Protein AF-A0A6I2WWR7-F1 (afdb_monomer)

Structure (mmCIF, N/CA/C/O backbone):
data_AF-A0A6I2WWR7-F1
#
_entry.id   AF-A0A6I2WWR7-F1
#
loop_
_atom_site.group_PDB
_atom_site.id
_atom_site.type_symbol
_atom_site.label_atom_id
_atom_site.label_alt_id
_atom_site.label_comp_id
_atom_site.label_asym_id
_atom_site.label_entity_id
_atom_site.label_seq_id
_atom_site.pdbx_PDB_ins_code
_atom_site.Cartn_x
_atom_site.Cartn_y
_atom_site.Cartn_z
_atom_site.occupancy
_atom_site.B_iso_or_equiv
_atom_site.auth_seq_id
_atom_site.auth_comp_id
_atom_site.auth_asym_id
_atom_site.auth_atom_id
_atom_site.pdbx_PDB_model_num
ATOM 1 N N . MET A 1 1 ? -17.662 -8.137 17.617 1.00 64.25 1 MET A N 1
ATOM 2 C CA . MET A 1 1 ? -17.449 -6.866 18.359 1.00 64.25 1 MET A CA 1
ATOM 3 C C . MET A 1 1 ? -17.919 -5.739 17.454 1.00 64.25 1 MET A C 1
ATOM 5 O O . MET A 1 1 ? -17.661 -5.839 16.266 1.00 64.25 1 MET A O 1
ATOM 9 N N . ARG A 1 2 ? -18.635 -4.725 17.958 1.00 89.19 2 ARG A N 1
ATOM 10 C CA . ARG A 1 2 ? -19.112 -3.605 17.125 1.00 89.19 2 ARG A CA 1
ATOM 11 C C . ARG A 1 2 ? -18.186 -2.402 17.311 1.00 89.19 2 ARG A C 1
ATOM 13 O O . ARG A 1 2 ? -18.020 -1.945 18.439 1.00 89.19 2 ARG A O 1
ATOM 20 N N . PHE A 1 3 ? -17.580 -1.910 16.236 1.00 96.19 3 PHE A N 1
ATOM 21 C CA . PHE A 1 3 ? -16.699 -0.741 16.281 1.00 96.19 3 PHE A CA 1
ATOM 22 C C . PHE A 1 3 ? -17.496 0.571 16.262 1.00 96.19 3 PHE A C 1
ATOM 24 O O . PHE A 1 3 ? -18.499 0.700 15.560 1.00 96.19 3 PHE A O 1
ATOM 31 N N . SER A 1 4 ? -17.044 1.565 17.027 1.00 96.69 4 SER A N 1
ATOM 32 C CA . SER A 1 4 ? -17.574 2.941 16.994 1.00 96.69 4 SER A CA 1
ATOM 33 C C . SER A 1 4 ? -16.663 3.898 16.231 1.00 96.69 4 SER A C 1
ATOM 35 O O . SER A 1 4 ? -17.083 4.980 15.809 1.00 96.69 4 SER A O 1
ATOM 37 N N . ARG A 1 5 ? -15.410 3.492 16.020 1.00 97.81 5 ARG A N 1
ATOM 38 C CA . ARG A 1 5 ? -14.424 4.282 15.301 1.00 97.81 5 ARG A CA 1
ATOM 39 C C . ARG A 1 5 ? -13.494 3.406 14.487 1.00 97.81 5 ARG A C 1
ATOM 41 O O . ARG A 1 5 ? -13.040 2.375 14.971 1.00 97.81 5 ARG A O 1
ATOM 48 N N . PHE A 1 6 ? -13.156 3.865 13.289 1.00 98.38 6 PHE A N 1
ATOM 49 C CA . PHE A 1 6 ? -12.116 3.265 12.466 1.00 98.38 6 PHE A CA 1
ATOM 50 C C . PHE A 1 6 ? -11.076 4.310 12.052 1.00 98.38 6 PHE A C 1
ATOM 52 O O . PHE A 1 6 ? -11.408 5.335 11.457 1.00 98.38 6 PHE A O 1
ATOM 59 N N . LEU A 1 7 ? -9.810 4.044 12.372 1.00 98.62 7 LEU A N 1
ATOM 60 C CA . LEU A 1 7 ? -8.661 4.872 12.018 1.00 98.62 7 LEU A CA 1
ATOM 61 C C . LEU A 1 7 ? -7.755 4.072 11.078 1.00 98.62 7 LEU A C 1
ATOM 63 O O . LEU A 1 7 ? -7.183 3.054 11.472 1.00 98.62 7 LEU A O 1
ATOM 67 N N . ALA A 1 8 ? -7.629 4.518 9.830 1.00 98.56 8 ALA A N 1
ATOM 68 C CA . ALA A 1 8 ? -6.845 3.831 8.813 1.00 98.56 8 ALA A CA 1
ATOM 69 C C . ALA A 1 8 ? -5.498 4.515 8.560 1.00 98.56 8 ALA A C 1
ATOM 71 O O . ALA A 1 8 ? -5.452 5.695 8.207 1.00 98.56 8 ALA A O 1
ATOM 72 N N . LEU A 1 9 ? -4.402 3.772 8.738 1.00 98.50 9 LEU A N 1
ATOM 73 C CA . LEU A 1 9 ? -3.031 4.250 8.569 1.00 98.50 9 LEU A CA 1
ATOM 74 C C . LEU A 1 9 ? -2.308 3.423 7.513 1.00 98.50 9 LEU A C 1
ATOM 76 O O . LEU A 1 9 ? -2.460 2.199 7.420 1.00 98.50 9 LEU A O 1
ATOM 80 N N . GLY A 1 10 ? -1.467 4.098 6.739 1.00 97.56 10 GLY A N 1
ATOM 81 C CA . GLY A 1 10 ? -0.622 3.430 5.769 1.00 97.56 10 GLY A CA 1
ATOM 82 C C . GLY A 1 10 ? -0.254 4.267 4.561 1.00 97.56 10 GLY A C 1
ATOM 83 O O . GLY A 1 10 ? -0.084 5.489 4.623 1.00 97.56 10 GLY A O 1
ATOM 84 N N . ASP A 1 11 ? -0.104 3.558 3.451 1.00 95.81 11 ASP A N 1
ATOM 85 C CA . ASP A 1 11 ? 0.354 4.072 2.171 1.00 95.81 11 ASP A CA 1
ATOM 86 C C . ASP A 1 11 ? -0.747 4.012 1.095 1.00 95.81 11 ASP A C 1
ATOM 88 O O . ASP A 1 11 ? -1.925 4.231 1.373 1.00 95.81 11 ASP A O 1
ATOM 92 N N . SER A 1 12 ? -0.377 3.758 -0.162 1.00 95.00 12 SER A N 1
ATOM 93 C CA . SER A 1 12 ? -1.300 3.757 -1.297 1.00 95.00 12 SER A CA 1
ATOM 94 C C . SER A 1 12 ? -2.349 2.652 -1.215 1.00 95.00 12 SER A C 1
ATOM 96 O O . SER A 1 12 ? -3.445 2.841 -1.743 1.00 95.00 12 SER A O 1
ATOM 98 N N . PHE A 1 13 ? -2.042 1.526 -0.561 1.00 96.75 13 PHE A N 1
ATOM 99 C CA . PHE A 1 13 ? -3.016 0.456 -0.355 1.00 96.75 13 PHE A CA 1
ATOM 100 C C . PHE A 1 13 ? -4.162 0.932 0.543 1.00 96.75 13 PHE A C 1
ATOM 102 O O . PHE A 1 13 ? -5.323 0.835 0.155 1.00 96.75 13 PHE A O 1
ATOM 109 N N . THR A 1 14 ? -3.837 1.518 1.699 1.00 97.81 14 THR A N 1
ATOM 110 C CA . THR A 1 14 ? -4.829 2.045 2.650 1.00 97.81 14 THR A CA 1
ATOM 111 C C . THR A 1 14 ? -5.536 3.299 2.122 1.00 97.81 14 THR A C 1
ATOM 113 O O . THR A 1 14 ? -6.716 3.498 2.402 1.00 97.81 14 THR A O 1
ATOM 116 N N . GLU A 1 15 ? -4.860 4.127 1.315 1.00 97.06 15 GLU A N 1
ATOM 117 C CA . GLU A 1 15 ? -5.487 5.278 0.641 1.00 97.06 15 GLU A CA 1
ATOM 118 C C . GLU A 1 15 ? -6.576 4.840 -0.357 1.00 97.06 15 GLU A C 1
ATOM 120 O O . GLU A 1 15 ? -7.492 5.609 -0.643 1.00 97.06 15 GLU A O 1
ATOM 125 N N . GLY A 1 16 ? -6.491 3.614 -0.890 1.00 96.38 16 GLY A N 1
ATOM 126 C CA . GLY A 1 16 ? -7.404 3.113 -1.920 1.00 96.38 16 GLY A CA 1
ATOM 127 C C . GLY A 1 16 ? -6.933 3.372 -3.350 1.00 96.38 16 GLY A C 1
ATOM 128 O O . GLY A 1 16 ? -7.732 3.335 -4.282 1.00 96.38 16 GLY A O 1
ATOM 129 N N . MET A 1 17 ? -5.648 3.676 -3.555 1.00 94.88 17 MET A N 1
ATOM 130 C CA . MET A 1 17 ? -5.128 4.070 -4.864 1.00 94.88 17 MET A CA 1
ATOM 131 C C . MET A 1 17 ? -5.490 3.050 -5.956 1.00 94.88 17 MET A C 1
ATOM 133 O O . MET A 1 17 ? -5.375 1.842 -5.751 1.00 94.88 17 MET A O 1
ATOM 137 N N . SER A 1 18 ? -5.870 3.578 -7.124 1.00 93.94 18 SER A N 1
ATOM 138 C CA . SER A 1 18 ? -6.272 2.836 -8.329 1.00 93.94 18 SER A CA 1
ATOM 139 C C . SER A 1 18 ? -7.639 2.141 -8.268 1.00 93.94 18 SER A C 1
ATOM 141 O O . SER A 1 18 ? -7.986 1.389 -9.181 1.00 93.94 18 SER A O 1
ATOM 143 N N . ASP A 1 19 ? -8.433 2.456 -7.250 1.00 95.69 19 ASP A N 1
ATOM 144 C CA . ASP A 1 19 ? -9.862 2.164 -7.193 1.00 95.69 19 ASP A CA 1
ATOM 145 C C . ASP A 1 19 ? -10.729 3.236 -7.899 1.00 95.69 19 ASP A C 1
ATOM 147 O O . ASP A 1 19 ? -10.216 4.210 -8.459 1.00 95.69 19 ASP A O 1
ATOM 151 N N . GLU A 1 20 ? -12.050 3.061 -7.858 1.00 92.94 20 GLU A N 1
ATOM 152 C CA . GLU A 1 20 ? -13.056 4.043 -8.228 1.00 92.94 20 GLU A CA 1
ATOM 153 C C . GLU A 1 20 ? -12.936 5.318 -7.388 1.00 92.94 20 GLU A C 1
ATOM 155 O O . GLU A 1 20 ? -12.492 5.309 -6.233 1.00 92.94 20 GLU A O 1
ATOM 160 N N . ILE A 1 21 ? -13.338 6.428 -8.004 1.00 90.06 21 ILE A N 1
ATOM 161 C CA . ILE A 1 21 ? -13.290 7.751 -7.395 1.00 90.06 21 ILE A CA 1
ATOM 162 C C . ILE A 1 21 ? -14.710 8.164 -7.020 1.00 90.06 21 ILE A C 1
ATOM 164 O O . ILE A 1 21 ? -15.564 8.298 -7.895 1.00 90.06 21 ILE A O 1
ATOM 168 N N . ILE A 1 22 ? -14.933 8.426 -5.735 1.00 82.81 22 ILE A N 1
ATOM 169 C CA . ILE A 1 22 ? -16.181 8.959 -5.186 1.00 82.81 22 ILE A CA 1
ATOM 170 C C . ILE A 1 22 ? -15.867 10.316 -4.561 1.00 82.81 22 ILE A C 1
ATOM 172 O O . ILE A 1 22 ? -14.909 10.452 -3.804 1.00 82.81 22 ILE A O 1
ATOM 176 N N . ALA A 1 23 ? -16.634 11.346 -4.932 1.00 82.50 23 ALA A N 1
ATOM 177 C CA . ALA A 1 23 ? -16.432 12.720 -4.457 1.00 82.50 23 ALA A CA 1
ATOM 178 C C . ALA A 1 23 ? -14.972 13.223 -4.593 1.00 82.50 23 ALA A C 1
ATOM 180 O O . ALA A 1 23 ? -14.447 13.930 -3.736 1.00 82.50 23 ALA A O 1
ATOM 181 N N . GLY A 1 24 ? -14.292 12.835 -5.678 1.00 84.62 24 GLY A N 1
ATOM 182 C CA . GLY A 1 24 ? -12.909 13.237 -5.958 1.00 84.62 24 GLY A CA 1
ATOM 183 C C . GLY A 1 24 ? -11.828 12.464 -5.190 1.00 84.62 24 GLY A C 1
ATOM 184 O O . GLY A 1 24 ? -10.647 12.734 -5.401 1.00 84.62 24 GLY A O 1
ATOM 185 N N . GLN A 1 25 ? -12.196 11.489 -4.353 1.00 88.56 25 GLN A N 1
ATOM 186 C CA . GLN A 1 25 ? -11.266 10.645 -3.599 1.00 88.56 25 GLN A CA 1
ATOM 187 C C . GLN A 1 25 ? -11.365 9.182 -4.017 1.00 88.56 25 GLN A C 1
ATOM 189 O O . GLN A 1 25 ? -12.414 8.716 -4.449 1.00 88.56 25 GLN A O 1
ATOM 194 N N . TYR A 1 26 ? -10.268 8.441 -3.873 1.00 93.94 26 TYR A N 1
ATOM 195 C CA . TYR A 1 26 ? -10.312 6.990 -4.024 1.00 93.94 26 TYR A CA 1
ATOM 196 C C . TYR A 1 26 ? -11.126 6.370 -2.889 1.00 93.94 26 TYR A C 1
ATOM 198 O O . TYR A 1 26 ? -10.869 6.678 -1.722 1.00 93.94 26 TYR A O 1
ATOM 206 N N . ARG A 1 27 ? -12.047 5.465 -3.229 1.00 94.06 27 ARG A N 1
ATOM 207 C CA . ARG A 1 27 ? -12.848 4.737 -2.237 1.00 94.06 27 ARG A CA 1
ATOM 208 C C . ARG A 1 27 ? -11.969 3.771 -1.427 1.00 94.06 27 ARG A C 1
ATOM 210 O O . ARG A 1 27 ? -11.753 3.939 -0.233 1.00 94.06 27 ARG A O 1
ATOM 217 N N . GLY A 1 28 ? -11.352 2.799 -2.086 1.00 97.00 28 GLY A N 1
ATOM 218 C CA . GLY A 1 28 ? -10.507 1.782 -1.462 1.00 97.00 28 GLY A CA 1
ATOM 219 C C . GLY A 1 28 ? -11.271 0.778 -0.597 1.00 97.00 28 GLY A C 1
ATOM 220 O O . GLY A 1 28 ? -12.482 0.873 -0.386 1.00 97.00 28 GLY A O 1
ATOM 221 N N . TRP A 1 29 ? -10.554 -0.224 -0.089 1.00 97.81 29 TRP A N 1
ATOM 222 C CA . TRP A 1 29 ? -11.130 -1.223 0.819 1.00 97.81 29 TRP A CA 1
ATOM 223 C C . TRP A 1 29 ? -11.596 -0.606 2.147 1.00 97.81 29 TRP A C 1
ATOM 225 O O . TRP A 1 29 ? -12.602 -1.034 2.706 1.00 97.81 29 TRP A O 1
ATOM 235 N N . ALA A 1 30 ? -10.877 0.410 2.638 1.00 98.00 30 ALA A N 1
ATOM 236 C CA . ALA A 1 30 ? -11.113 0.994 3.953 1.00 98.00 30 ALA A CA 1
ATOM 237 C C . ALA A 1 30 ? -12.471 1.717 4.028 1.00 98.00 30 ALA A C 1
ATOM 239 O O . ALA A 1 30 ? -13.179 1.559 5.019 1.00 98.00 30 ALA A O 1
ATOM 240 N N . ASP A 1 31 ? -12.876 2.421 2.967 1.00 97.00 31 ASP A N 1
ATOM 241 C CA . ASP A 1 31 ? -14.189 3.081 2.912 1.00 97.00 31 ASP A CA 1
ATOM 242 C C . ASP A 1 31 ? -15.311 2.049 2.790 1.00 97.00 31 ASP A C 1
ATOM 244 O O . ASP A 1 31 ? -16.348 2.189 3.424 1.00 97.00 31 ASP A O 1
ATOM 248 N N . ARG A 1 32 ? -15.089 0.959 2.041 1.00 97.06 32 ARG A N 1
ATOM 249 C CA . ARG A 1 32 ? -16.090 -0.112 1.895 1.00 97.06 32 ARG A CA 1
ATOM 250 C C . ARG A 1 32 ? -16.400 -0.812 3.212 1.00 97.06 32 ARG A C 1
ATOM 252 O O . ARG A 1 32 ? -17.557 -1.123 3.464 1.00 97.06 32 ARG A O 1
ATOM 259 N N . ILE A 1 33 ? -15.399 -1.059 4.060 1.00 97.56 33 ILE A N 1
ATOM 260 C CA . ILE A 1 33 ? -15.683 -1.617 5.391 1.00 97.56 33 ILE A CA 1
ATOM 261 C C . ILE A 1 33 ? -16.301 -0.566 6.324 1.00 97.56 33 ILE A C 1
ATOM 263 O O . ILE A 1 33 ? -17.143 -0.910 7.149 1.00 97.56 33 ILE A O 1
ATOM 267 N N . ALA A 1 34 ? -15.939 0.714 6.162 1.00 96.88 34 ALA A N 1
ATOM 268 C CA . ALA A 1 34 ? -16.549 1.818 6.899 1.00 96.88 34 ALA A CA 1
ATOM 269 C C . ALA A 1 34 ? -18.043 1.978 6.562 1.00 96.88 34 ALA A C 1
ATOM 271 O O . ALA A 1 34 ? -18.827 2.244 7.470 1.00 96.88 34 ALA A O 1
ATOM 272 N N . ASP A 1 35 ? -18.448 1.747 5.306 1.00 95.12 35 ASP A N 1
ATOM 273 C CA . ASP A 1 35 ? -19.857 1.719 4.883 1.00 95.12 35 ASP A CA 1
ATOM 274 C C . ASP A 1 35 ? -20.655 0.683 5.701 1.00 95.12 35 ASP A C 1
ATOM 276 O O . ASP A 1 35 ? -21.720 0.995 6.240 1.00 95.12 35 ASP A O 1
ATOM 280 N N . VAL A 1 36 ? -20.108 -0.528 5.870 1.00 95.88 36 VAL A N 1
ATOM 281 C CA . VAL A 1 36 ? -20.750 -1.603 6.649 1.00 95.88 36 VAL A CA 1
ATOM 282 C C . VAL A 1 36 ? -20.767 -1.279 8.144 1.00 95.88 36 VAL A C 1
ATOM 284 O O . VAL A 1 36 ? -21.790 -1.460 8.803 1.00 95.88 36 VAL A O 1
ATOM 287 N N . PHE A 1 37 ? -19.674 -0.742 8.693 1.00 96.06 37 PHE A N 1
ATOM 288 C CA . PHE A 1 37 ? -19.629 -0.341 10.104 1.00 96.06 37 PHE A CA 1
ATOM 289 C C . PHE A 1 37 ? -20.630 0.778 10.420 1.00 96.06 37 PHE A C 1
ATOM 291 O O . PHE A 1 37 ? -21.292 0.730 11.457 1.00 96.06 37 PHE A O 1
ATOM 298 N N . ALA A 1 38 ? -20.787 1.748 9.516 1.00 95.38 38 ALA A N 1
ATOM 299 C CA . ALA A 1 38 ? -21.751 2.837 9.649 1.00 95.38 38 ALA A CA 1
ATOM 300 C C . ALA A 1 38 ? -23.208 2.370 9.549 1.00 95.38 38 ALA A C 1
ATOM 302 O O . ALA A 1 38 ? -24.068 2.891 10.256 1.00 95.38 38 ALA A O 1
ATOM 303 N N . ALA A 1 39 ? -23.497 1.374 8.705 1.00 92.38 39 ALA A N 1
ATOM 304 C CA . ALA A 1 39 ? -24.831 0.779 8.623 1.00 92.38 39 ALA A CA 1
ATOM 305 C C . ALA A 1 39 ? -25.246 0.098 9.941 1.00 92.38 39 ALA A C 1
ATOM 307 O O . ALA A 1 39 ? -26.426 0.046 10.283 1.00 92.38 39 ALA A O 1
ATOM 308 N N . GLU A 1 40 ? -24.269 -0.400 10.696 1.00 90.06 40 GLU A N 1
ATOM 309 C CA . GLU A 1 40 ? -24.474 -1.091 11.965 1.00 90.06 40 GLU A CA 1
ATOM 310 C C . GLU A 1 40 ? -24.433 -0.184 13.200 1.00 90.06 40 GLU A C 1
ATOM 312 O O . GLU A 1 40 ? -24.907 -0.582 14.268 1.00 90.06 40 GLU A O 1
ATOM 317 N N . ASN A 1 41 ? -23.854 1.008 13.072 1.00 91.94 41 ASN A N 1
ATOM 318 C CA . ASN A 1 41 ? -23.726 1.986 14.139 1.00 91.94 41 ASN A CA 1
ATOM 319 C C . ASN A 1 41 ? -23.889 3.401 13.570 1.00 91.94 41 ASN A C 1
ATOM 321 O O . ASN A 1 41 ? -22.980 3.953 12.953 1.00 91.94 41 ASN A O 1
ATOM 325 N N . SER A 1 42 ? -25.037 4.019 13.849 1.00 90.06 42 SER A N 1
ATOM 326 C CA . SER A 1 42 ? -25.382 5.349 13.345 1.00 90.06 42 SER A CA 1
ATOM 327 C C . SER A 1 42 ? -24.478 6.473 13.850 1.00 90.06 42 SER A C 1
ATOM 329 O O . SER A 1 42 ? -24.542 7.565 13.295 1.00 90.06 42 SER A O 1
ATOM 331 N N . ASP A 1 43 ? -23.671 6.248 14.890 1.00 93.44 43 ASP A N 1
ATOM 332 C CA . ASP A 1 43 ? -22.702 7.213 15.429 1.00 93.44 43 ASP A CA 1
ATOM 333 C C . ASP A 1 43 ? -21.249 6.831 15.122 1.00 93.44 43 ASP A C 1
ATOM 335 O O . ASP A 1 43 ? -20.309 7.389 15.692 1.00 93.44 43 ASP A O 1
ATOM 339 N N . PHE A 1 44 ? -21.055 5.895 14.193 1.00 96.75 44 PHE A N 1
ATOM 340 C CA . PHE A 1 44 ? -19.741 5.473 13.745 1.00 96.75 44 PHE A CA 1
ATOM 341 C C . PHE A 1 44 ? -18.939 6.628 13.127 1.00 96.75 44 PHE A C 1
ATOM 343 O O . PHE A 1 44 ? -19.443 7.445 12.346 1.00 96.75 44 PHE A O 1
ATOM 350 N N . THR A 1 45 ? -17.650 6.673 13.469 1.00 97.50 45 THR A N 1
ATOM 351 C CA . THR A 1 45 ? -16.709 7.676 12.961 1.00 97.50 45 THR A CA 1
ATOM 352 C C . THR A 1 45 ? -15.542 7.047 12.211 1.00 97.50 45 THR A C 1
ATOM 354 O O . THR A 1 45 ? -15.006 6.017 12.617 1.00 97.50 45 THR A O 1
ATOM 357 N N . TYR A 1 46 ? -15.105 7.690 11.133 1.00 97.62 46 TYR A N 1
ATOM 358 C CA . TYR A 1 46 ? -14.053 7.179 10.261 1.00 97.62 46 TYR A CA 1
ATOM 359 C C . TYR A 1 46 ? -13.006 8.244 9.937 1.00 97.62 46 TYR A C 1
ATOM 361 O O . TYR A 1 46 ? -13.344 9.395 9.663 1.00 97.62 46 TYR A O 1
ATOM 369 N N . ALA A 1 47 ? -11.734 7.848 9.950 1.00 97.38 47 ALA A N 1
ATOM 370 C CA . ALA A 1 47 ? -10.617 8.642 9.455 1.00 97.38 47 ALA A CA 1
ATOM 371 C C . ALA A 1 47 ? -9.652 7.770 8.644 1.00 97.38 47 ALA A C 1
ATOM 373 O O . ALA A 1 47 ? -9.383 6.618 8.992 1.00 97.38 47 ALA A O 1
ATOM 374 N N . ASN A 1 48 ? -9.063 8.352 7.603 1.00 97.94 48 ASN A N 1
ATOM 375 C CA . ASN A 1 48 ? -8.060 7.710 6.767 1.00 97.94 48 ASN A CA 1
ATOM 376 C C . ASN A 1 48 ? -6.881 8.659 6.583 1.00 97.94 48 ASN A C 1
ATOM 378 O O . ASN A 1 48 ? -6.955 9.623 5.817 1.00 97.94 48 ASN A O 1
ATOM 382 N N . PHE A 1 49 ? -5.806 8.354 7.307 1.00 97.12 49 PHE A N 1
ATOM 383 C CA . PHE A 1 49 ? -4.558 9.108 7.363 1.00 97.12 49 PHE A CA 1
ATOM 384 C C . PHE A 1 49 ? -3.572 8.709 6.262 1.00 97.12 49 PHE A C 1
ATOM 386 O O . PHE A 1 49 ? -2.485 9.289 6.168 1.00 97.12 49 PHE A O 1
ATOM 393 N N . ALA A 1 50 ? -3.914 7.701 5.459 1.00 97.56 50 ALA A N 1
ATOM 394 C CA . ALA A 1 50 ? -2.993 7.100 4.518 1.00 97.56 50 ALA A CA 1
ATOM 395 C C . ALA A 1 50 ? -2.624 8.050 3.377 1.00 97.56 50 ALA A C 1
ATOM 397 O O . ALA A 1 50 ? -3.451 8.799 2.855 1.00 97.56 50 ALA A O 1
ATOM 398 N N . ILE A 1 51 ? -1.350 8.007 2.989 1.00 94.75 51 ILE A N 1
ATOM 399 C CA . ILE A 1 51 ? -0.795 8.829 1.910 1.00 94.75 51 ILE A CA 1
ATOM 400 C C . ILE A 1 51 ? 0.105 7.934 1.058 1.00 94.75 51 ILE A C 1
ATOM 402 O O . ILE A 1 51 ? 1.095 7.387 1.552 1.00 94.75 51 ILE A O 1
ATOM 406 N N . ARG A 1 52 ? -0.210 7.797 -0.236 1.00 93.38 52 ARG A N 1
ATOM 407 C CA . ARG A 1 52 ? 0.576 7.003 -1.193 1.00 93.38 52 ARG A CA 1
ATOM 408 C C . ARG A 1 52 ? 2.067 7.279 -1.157 1.00 93.38 52 ARG A C 1
ATOM 410 O O . ARG A 1 52 ? 2.522 8.416 -1.072 1.00 93.38 52 ARG A O 1
ATOM 417 N N . GLY A 1 53 ? 2.839 6.217 -1.363 1.00 88.44 53 GLY A N 1
ATOM 418 C CA . GLY A 1 53 ? 4.287 6.294 -1.538 1.00 88.44 53 GLY A CA 1
ATOM 419 C C . GLY A 1 53 ? 5.075 6.607 -0.264 1.00 88.44 53 GLY A C 1
ATOM 420 O O . GLY A 1 53 ? 6.302 6.705 -0.353 1.00 88.44 53 GLY A O 1
ATOM 421 N N . LYS A 1 54 ? 4.416 6.744 0.898 1.00 92.06 54 LYS A N 1
ATOM 422 C CA . LYS A 1 54 ? 5.107 6.849 2.185 1.00 92.06 54 LYS A CA 1
ATOM 423 C C . LYS A 1 54 ? 5.833 5.551 2.530 1.00 92.06 54 LYS A C 1
ATOM 425 O O . LYS A 1 54 ? 5.362 4.446 2.252 1.00 92.06 54 LYS A O 1
ATOM 430 N N . LEU A 1 55 ? 7.000 5.717 3.139 1.00 93.06 55 LEU A N 1
ATOM 431 C CA . LEU A 1 55 ? 7.748 4.650 3.794 1.00 93.06 55 LEU A CA 1
ATOM 432 C C . LEU A 1 55 ? 7.311 4.468 5.241 1.00 93.06 55 LEU A C 1
ATOM 434 O O . LEU A 1 55 ? 6.728 5.380 5.827 1.00 93.06 55 LEU A O 1
ATOM 438 N N . LEU A 1 56 ? 7.669 3.329 5.838 1.00 96.38 56 LEU A N 1
ATOM 439 C CA . LEU A 1 56 ? 7.328 3.003 7.221 1.00 96.38 56 LEU A CA 1
ATOM 440 C C . LEU A 1 56 ? 7.675 4.143 8.182 1.00 96.38 56 LEU A C 1
ATOM 442 O O . LEU A 1 56 ? 6.809 4.595 8.919 1.00 96.38 56 LEU A O 1
ATOM 446 N N . HIS A 1 57 ? 8.906 4.657 8.145 1.00 95.25 57 HIS A N 1
ATOM 447 C CA . HIS A 1 57 ? 9.317 5.724 9.061 1.00 95.25 57 HIS A CA 1
ATOM 448 C C . HIS A 1 57 ? 8.502 7.018 8.890 1.00 95.25 57 HIS A C 1
ATOM 450 O O . HIS A 1 57 ? 8.257 7.704 9.875 1.00 95.25 57 HIS A O 1
ATOM 456 N N . GLN A 1 58 ? 8.038 7.330 7.674 1.00 94.06 58 GLN A N 1
ATOM 457 C CA . GLN A 1 58 ? 7.190 8.500 7.409 1.00 94.06 58 GLN A CA 1
ATOM 458 C C . GLN A 1 58 ? 5.766 8.270 7.919 1.00 94.06 58 GLN A C 1
ATOM 460 O O . GLN A 1 58 ? 5.162 9.168 8.488 1.00 94.06 58 GLN A O 1
ATOM 465 N N . VAL A 1 59 ? 5.221 7.060 7.755 1.00 97.12 59 VAL A N 1
ATOM 466 C CA . VAL A 1 59 ? 3.921 6.698 8.345 1.00 97.12 59 VAL A CA 1
ATOM 467 C C . VAL A 1 59 ? 3.992 6.789 9.873 1.00 97.12 59 VAL A C 1
ATOM 469 O O . VAL A 1 59 ? 3.116 7.384 10.497 1.00 97.12 59 VAL A O 1
ATOM 472 N N . VAL A 1 60 ? 5.058 6.254 10.475 1.00 97.06 60 VAL A N 1
ATOM 473 C CA . VAL A 1 60 ? 5.280 6.296 11.928 1.00 97.06 60 VAL A CA 1
ATOM 474 C C . VAL A 1 60 ? 5.431 7.727 12.436 1.00 97.06 60 VAL A C 1
ATOM 476 O O . VAL A 1 60 ? 4.855 8.053 13.465 1.00 97.06 60 VAL A O 1
ATOM 479 N N . ALA A 1 61 ? 6.179 8.580 11.737 1.00 94.31 61 ALA A N 1
ATOM 480 C CA . ALA A 1 61 ? 6.378 9.965 12.154 1.00 94.31 61 ALA A CA 1
ATOM 481 C C . ALA A 1 61 ? 5.115 10.821 11.967 1.00 94.31 61 ALA A C 1
ATOM 483 O O . ALA A 1 61 ? 4.758 11.589 12.856 1.00 94.31 61 ALA A O 1
ATOM 484 N N . ASP A 1 62 ? 4.425 10.664 10.836 1.00 93.25 62 ASP A N 1
ATOM 485 C CA . ASP A 1 62 ? 3.418 11.636 10.406 1.00 93.25 62 ASP A CA 1
ATOM 486 C C . ASP A 1 62 ? 1.977 11.216 10.722 1.00 93.25 62 ASP A C 1
ATOM 488 O O . ASP A 1 62 ? 1.102 12.074 10.773 1.00 93.25 62 ASP A O 1
ATOM 492 N N . GLN A 1 63 ? 1.690 9.915 10.861 1.00 96.88 63 GLN A N 1
ATOM 493 C CA . GLN A 1 63 ? 0.316 9.411 11.034 1.00 96.88 63 GLN A CA 1
ATOM 494 C C . GLN A 1 63 ? 0.069 8.846 12.437 1.00 96.88 63 GLN A C 1
ATOM 496 O O . GLN A 1 63 ? -0.976 9.107 13.025 1.00 96.88 63 GLN A O 1
ATOM 501 N N . VAL A 1 64 ? 1.020 8.094 13.003 1.00 97.19 64 VAL A N 1
ATOM 502 C CA . VAL A 1 64 ? 0.822 7.402 14.294 1.00 97.19 64 VAL A CA 1
ATOM 503 C C . VAL A 1 64 ? 0.574 8.364 15.471 1.00 97.19 64 VAL A C 1
ATOM 505 O O . VAL A 1 64 ? -0.339 8.100 16.251 1.00 97.19 64 VAL A O 1
ATOM 508 N N . PRO A 1 65 ? 1.281 9.503 15.618 1.00 96.69 65 PRO A N 1
ATOM 509 C CA . PRO A 1 65 ? 0.999 10.434 16.711 1.00 96.69 65 PRO A CA 1
ATOM 510 C C . PRO A 1 65 ? -0.410 11.037 16.648 1.00 96.69 65 PRO A C 1
ATOM 512 O O . PRO A 1 65 ? -0.985 11.351 17.687 1.00 96.69 65 PRO A O 1
ATOM 515 N N . LEU A 1 66 ? -0.979 11.173 15.443 1.00 95.62 66 LEU A N 1
ATOM 516 C CA . LEU A 1 66 ? -2.28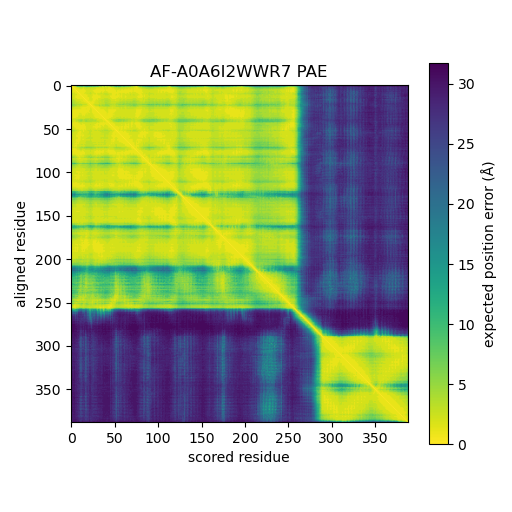9 11.794 15.230 1.00 95.62 66 LEU A CA 1
ATOM 517 C C . LEU A 1 66 ? -3.441 10.939 15.761 1.00 95.62 66 LEU A C 1
ATOM 519 O O . LEU A 1 66 ? -4.488 11.482 16.106 1.00 95.62 66 LEU A O 1
ATOM 523 N N . ILE A 1 67 ? -3.262 9.617 15.836 1.00 96.56 67 ILE A N 1
ATOM 524 C CA . ILE A 1 67 ? -4.335 8.704 16.243 1.00 96.56 67 ILE A CA 1
ATOM 525 C C . ILE A 1 67 ? -4.419 8.492 17.751 1.00 96.56 67 ILE A C 1
ATOM 527 O O . ILE A 1 67 ? -5.497 8.185 18.244 1.00 96.56 67 ILE A O 1
ATOM 531 N N . PHE A 1 68 ? -3.329 8.682 18.500 1.00 96.62 68 PHE A N 1
ATOM 532 C CA . PHE A 1 68 ? -3.322 8.453 19.948 1.00 96.62 68 PHE A CA 1
ATOM 533 C C . PHE A 1 68 ? -4.406 9.217 20.725 1.00 96.62 68 PHE A C 1
ATOM 535 O O . PHE A 1 68 ? -5.073 8.575 21.532 1.00 96.62 68 PHE A O 1
ATOM 542 N N . PRO A 1 69 ? -4.668 10.518 20.483 1.00 96.88 69 PRO A N 1
ATOM 543 C CA . PRO A 1 69 ? -5.756 11.214 21.175 1.00 96.88 69 PRO A CA 1
ATOM 544 C C . PRO A 1 69 ? -7.161 10.803 20.697 1.00 96.88 69 PRO A C 1
ATOM 546 O O . PRO A 1 69 ? -8.149 11.228 21.287 1.00 96.88 69 PRO A O 1
ATOM 549 N N . LEU A 1 70 ? -7.272 10.020 19.619 1.00 96.69 70 LEU A N 1
ATOM 550 C CA . LEU A 1 70 ? -8.542 9.630 18.996 1.00 96.69 70 LEU A CA 1
ATOM 551 C C . LEU A 1 70 ? -9.006 8.224 19.402 1.00 96.69 70 LEU A C 1
ATOM 553 O O . LEU A 1 70 ? -10.150 7.857 19.116 1.00 96.69 70 LEU A O 1
ATOM 557 N N . ILE A 1 71 ? -8.132 7.438 20.032 1.00 97.31 71 ILE A N 1
ATOM 558 C CA . ILE A 1 71 ? -8.421 6.077 20.483 1.00 97.31 71 ILE A CA 1
ATOM 559 C C . ILE A 1 71 ? -9.152 6.138 21.821 1.00 97.31 71 ILE A C 1
ATOM 561 O O . ILE A 1 71 ? -8.657 6.726 22.779 1.00 97.31 71 ILE A O 1
ATOM 565 N N . THR A 1 72 ? -10.324 5.511 21.883 1.00 92.81 72 THR A N 1
ATOM 566 C CA . THR A 1 72 ? -11.176 5.503 23.084 1.00 92.81 72 THR A CA 1
ATOM 567 C C . THR A 1 72 ? -11.188 4.166 23.822 1.00 92.81 72 THR A C 1
ATOM 569 O O . THR A 1 72 ? -11.628 4.118 24.968 1.00 92.81 72 THR A O 1
ATOM 572 N N . GLY A 1 73 ? -10.649 3.109 23.209 1.00 95.38 73 GLY A N 1
ATOM 573 C CA . GLY A 1 73 ? -10.688 1.755 23.750 1.00 95.38 73 GLY A CA 1
ATOM 574 C C . GLY A 1 73 ? -10.777 0.692 22.651 1.00 95.38 73 GLY A C 1
ATOM 575 O O . GLY A 1 73 ? -10.508 0.994 21.480 1.00 95.38 73 GLY A O 1
ATOM 576 N N . PRO A 1 74 ? -11.162 -0.550 22.999 1.00 96.62 74 PRO A N 1
ATOM 577 C CA . PRO A 1 74 ? -11.237 -1.670 22.057 1.00 96.62 74 PRO A CA 1
ATOM 578 C C . PRO A 1 74 ? -12.278 -1.476 20.945 1.00 96.62 74 PRO A C 1
ATOM 580 O O . PRO A 1 74 ? -12.162 -2.084 19.883 1.00 96.62 74 PRO A O 1
ATOM 583 N N . GLU A 1 75 ? -13.259 -0.596 21.136 1.00 96.44 75 GLU A N 1
ATOM 584 C CA . GLU A 1 75 ? -14.238 -0.192 20.123 1.00 96.44 75 GLU A CA 1
ATOM 585 C C . GLU A 1 75 ? -13.657 0.712 19.017 1.00 96.44 75 GLU A C 1
ATOM 587 O O . GLU A 1 75 ? -14.326 0.953 18.006 1.00 96.44 75 GLU A O 1
ATOM 592 N N . THR A 1 76 ? -12.419 1.196 19.183 1.00 98.31 76 THR A N 1
ATOM 593 C CA . THR A 1 76 ? -11.649 1.838 18.112 1.00 98.31 76 THR A CA 1
ATOM 594 C C . THR A 1 76 ? -10.847 0.785 17.352 1.00 98.31 76 THR A C 1
ATOM 596 O O . THR A 1 76 ? -9.889 0.218 17.881 1.00 98.31 76 THR A O 1
ATOM 599 N N . LEU A 1 77 ? -11.197 0.564 16.085 1.00 98.62 77 LEU A N 1
ATOM 600 C CA . LEU A 1 77 ? -10.386 -0.210 15.154 1.00 98.62 77 LEU A CA 1
ATOM 601 C C . LEU A 1 77 ? -9.271 0.671 14.585 1.00 98.62 77 LEU A C 1
ATOM 603 O O . LEU A 1 77 ? -9.532 1.731 14.013 1.00 98.62 77 LEU A O 1
ATOM 607 N N . VAL A 1 78 ? -8.028 0.214 14.679 1.00 98.75 78 VAL A N 1
ATOM 608 C CA . VAL A 1 78 ? -6.871 0.844 14.038 1.00 98.75 78 VAL A CA 1
ATOM 609 C C . VAL A 1 78 ? -6.310 -0.115 13.001 1.00 98.75 78 VAL A C 1
ATOM 611 O O . VAL A 1 78 ? -5.817 -1.186 13.353 1.00 98.75 78 VAL A O 1
ATOM 614 N N . SER A 1 79 ? -6.351 0.265 11.722 1.00 98.62 79 SER A N 1
ATOM 615 C CA . SER A 1 79 ? -5.620 -0.479 10.692 1.00 98.62 79 SER A CA 1
ATOM 616 C C . SER A 1 79 ? -4.241 0.113 10.454 1.00 98.62 79 SER A C 1
ATOM 618 O O . SER A 1 79 ? -4.093 1.330 10.340 1.00 98.62 79 SER A O 1
ATOM 620 N N . PHE A 1 80 ? -3.228 -0.748 10.357 1.00 98.62 80 PHE A N 1
ATOM 621 C CA . PHE A 1 80 ? -1.849 -0.329 10.120 1.00 98.62 80 PHE A CA 1
ATOM 622 C C . PHE A 1 80 ? -1.186 -1.185 9.037 1.00 98.62 80 PHE A C 1
ATOM 624 O O . PHE A 1 80 ? -0.805 -2.335 9.263 1.00 98.62 80 PHE A O 1
ATOM 631 N N . HIS A 1 81 ? -1.012 -0.596 7.851 1.00 97.50 81 HIS A N 1
ATOM 632 C CA . HIS A 1 81 ? -0.288 -1.213 6.740 1.00 97.50 81 HIS A CA 1
ATOM 633 C C . HIS A 1 81 ? 0.771 -0.263 6.175 1.00 97.50 81 HIS A C 1
ATOM 635 O O . HIS A 1 81 ? 0.469 0.695 5.465 1.00 97.50 81 HIS A O 1
ATOM 641 N N . ALA A 1 82 ? 2.034 -0.535 6.498 1.00 95.12 82 ALA A N 1
ATOM 642 C CA . ALA A 1 82 ? 3.189 0.210 6.012 1.00 95.12 82 ALA A CA 1
ATOM 643 C C . ALA A 1 82 ? 4.433 -0.690 5.995 1.00 95.12 82 ALA A C 1
ATOM 645 O O . ALA A 1 82 ? 4.514 -1.652 6.753 1.00 95.12 82 ALA A O 1
ATOM 646 N N . GLY A 1 83 ? 5.421 -0.360 5.160 1.00 89.94 83 GLY A N 1
ATOM 647 C CA . GLY A 1 83 ? 6.684 -1.109 5.045 1.00 89.94 83 GLY A CA 1
ATOM 648 C C . GLY A 1 83 ? 6.840 -1.900 3.743 1.00 89.94 83 GLY A C 1
ATOM 649 O O . GLY A 1 83 ? 7.967 -2.183 3.335 1.00 89.94 83 GLY A O 1
ATOM 650 N N . ALA A 1 84 ? 5.746 -2.161 3.021 1.00 87.75 84 ALA A N 1
ATOM 651 C CA . ALA A 1 84 ? 5.789 -2.769 1.688 1.00 87.75 84 ALA A CA 1
ATOM 652 C C . ALA A 1 84 ? 6.641 -1.934 0.710 1.00 87.75 84 ALA A C 1
ATOM 654 O O . ALA A 1 84 ? 7.500 -2.457 -0.005 1.00 87.75 84 ALA A O 1
ATOM 655 N N . ASN A 1 85 ? 6.466 -0.607 0.740 1.00 88.44 85 ASN A N 1
ATOM 656 C CA . ASN A 1 85 ? 7.256 0.332 -0.059 1.00 88.44 85 ASN A CA 1
ATOM 657 C C . ASN A 1 85 ? 8.754 0.289 0.263 1.00 88.44 85 ASN A C 1
ATOM 659 O O . ASN A 1 85 ? 9.567 0.505 -0.639 1.00 88.44 85 ASN A O 1
ATOM 663 N N . ASP A 1 86 ? 9.126 0.029 1.519 1.00 91.94 86 ASP A N 1
ATOM 664 C CA . ASP A 1 86 ? 10.515 -0.090 1.957 1.00 91.94 86 ASP A CA 1
ATOM 665 C C . ASP A 1 86 ? 11.162 -1.348 1.371 1.00 91.94 86 ASP A C 1
ATOM 667 O O . ASP A 1 86 ? 12.252 -1.260 0.804 1.00 91.94 86 ASP A O 1
ATOM 671 N N . ALA A 1 87 ? 10.473 -2.494 1.427 1.00 87.25 87 ALA A N 1
ATOM 672 C CA . ALA A 1 87 ? 10.958 -3.773 0.892 1.00 87.25 87 ALA A CA 1
ATOM 673 C C . ALA A 1 87 ? 11.229 -3.732 -0.626 1.00 87.25 87 ALA A C 1
ATOM 675 O O . ALA A 1 87 ? 12.147 -4.396 -1.123 1.00 87.25 87 ALA A O 1
ATOM 676 N N . LEU A 1 88 ? 10.499 -2.879 -1.354 1.00 82.50 88 LEU A N 1
ATOM 677 C CA . LEU A 1 88 ? 10.695 -2.611 -2.783 1.00 82.50 88 LEU A CA 1
ATOM 678 C C . LEU A 1 88 ? 11.912 -1.722 -3.100 1.00 82.50 88 LEU A C 1
ATOM 680 O O . LEU A 1 88 ? 12.219 -1.502 -4.277 1.00 82.50 88 LEU A O 1
ATOM 684 N N . ARG A 1 89 ? 12.593 -1.137 -2.104 1.00 81.75 89 ARG A N 1
ATOM 685 C CA . ARG A 1 89 ? 13.761 -0.274 -2.348 1.00 81.75 89 ARG A CA 1
ATOM 686 C C . ARG A 1 89 ? 15.054 -1.094 -2.440 1.00 81.75 89 ARG A C 1
ATOM 688 O O . ARG A 1 89 ? 15.229 -2.041 -1.675 1.00 81.75 89 ARG A O 1
ATOM 695 N N . PRO A 1 90 ? 16.008 -0.720 -3.315 1.00 76.62 90 PRO A N 1
ATOM 696 C CA . PRO A 1 90 ? 17.299 -1.408 -3.404 1.00 76.62 90 PRO A CA 1
ATOM 697 C C . PRO A 1 90 ? 18.030 -1.477 -2.054 1.00 76.62 90 PRO A C 1
ATOM 699 O O . PRO A 1 90 ? 18.444 -2.557 -1.642 1.00 76.62 90 PRO A O 1
ATOM 702 N N . ASN A 1 91 ? 18.056 -0.358 -1.320 1.00 77.56 91 ASN A N 1
ATOM 703 C CA . ASN A 1 91 ? 18.735 -0.202 -0.025 1.00 77.56 91 ASN A CA 1
ATOM 704 C C . ASN A 1 91 ? 17.882 -0.637 1.185 1.00 77.56 91 ASN A C 1
ATOM 706 O O . ASN A 1 91 ? 18.054 -0.105 2.282 1.00 77.56 91 ASN A O 1
ATOM 710 N N . TYR A 1 92 ? 16.926 -1.548 0.988 1.00 87.12 92 TYR A N 1
ATOM 711 C CA . TYR A 1 92 ? 16.104 -2.088 2.070 1.00 87.12 92 TYR A CA 1
ATOM 712 C C . TYR A 1 92 ? 16.971 -2.752 3.150 1.00 87.12 92 TYR A C 1
ATOM 714 O O . TYR A 1 92 ? 17.842 -3.564 2.839 1.00 87.12 92 TYR A O 1
ATOM 722 N N . LYS A 1 93 ? 16.706 -2.423 4.418 1.00 88.69 93 LYS A N 1
ATOM 723 C CA . LYS A 1 93 ? 17.372 -3.009 5.588 1.00 88.69 93 LYS A CA 1
ATOM 724 C C . LYS A 1 93 ? 16.322 -3.571 6.542 1.00 88.69 93 LYS A C 1
ATOM 726 O O . LYS A 1 93 ? 15.736 -2.821 7.325 1.00 88.69 93 LYS A O 1
ATOM 731 N N . ALA A 1 94 ? 16.109 -4.885 6.491 1.00 90.81 94 ALA A N 1
ATOM 732 C CA . ALA A 1 94 ? 15.170 -5.585 7.371 1.00 90.81 94 ALA A CA 1
ATOM 733 C C . ALA A 1 94 ? 15.467 -5.324 8.859 1.00 90.81 94 ALA A C 1
ATOM 735 O O . ALA A 1 94 ? 14.556 -5.033 9.629 1.00 90.81 94 ALA A O 1
ATOM 736 N N . SER A 1 95 ? 16.752 -5.274 9.231 1.00 91.06 95 SER A N 1
ATOM 737 C CA . SER A 1 95 ? 17.212 -4.975 10.595 1.00 91.06 95 SER A CA 1
ATOM 738 C C . SER A 1 95 ? 16.775 -3.613 11.148 1.00 91.06 95 SER A C 1
ATOM 740 O O . SER A 1 95 ? 16.841 -3.410 12.354 1.00 91.06 95 SER A O 1
ATOM 742 N N . ILE A 1 96 ? 16.327 -2.684 10.298 1.00 92.44 96 ILE A N 1
ATOM 743 C CA . ILE A 1 96 ? 15.785 -1.381 10.710 1.00 92.44 96 ILE A CA 1
ATOM 744 C C . ILE A 1 96 ? 14.258 -1.383 10.606 1.00 92.44 96 ILE A C 1
ATOM 746 O O . ILE A 1 96 ? 13.566 -0.935 11.517 1.00 92.44 96 ILE A O 1
ATOM 750 N N . VAL A 1 97 ? 13.722 -1.889 9.491 1.00 95.44 97 VAL A N 1
ATOM 751 C CA . VAL A 1 97 ? 12.285 -1.814 9.190 1.00 95.44 97 VAL A CA 1
ATOM 752 C C . VAL A 1 97 ? 11.466 -2.725 10.105 1.00 95.44 97 VAL A C 1
ATOM 754 O O . VAL A 1 97 ? 10.426 -2.300 10.603 1.00 95.44 97 VAL A O 1
ATOM 757 N N . LEU A 1 98 ? 11.920 -3.957 10.353 1.00 96.88 98 LEU A N 1
ATOM 758 C CA . LEU A 1 98 ? 11.145 -4.937 11.119 1.00 96.88 98 LEU A CA 1
ATOM 759 C C . LEU A 1 98 ? 11.006 -4.555 12.603 1.00 96.88 98 LEU A C 1
ATOM 761 O O . LEU A 1 98 ? 9.868 -4.561 13.088 1.00 96.88 98 LEU A O 1
ATOM 765 N N . PRO A 1 99 ? 12.080 -4.135 13.313 1.00 97.69 99 PRO A N 1
ATOM 766 C CA . PRO A 1 99 ? 11.947 -3.654 14.687 1.00 97.69 99 PRO A CA 1
ATOM 767 C C . PRO A 1 99 ? 11.077 -2.401 14.786 1.00 97.69 99 PRO A C 1
ATOM 769 O O . PRO A 1 99 ? 10.198 -2.346 15.641 1.00 97.69 99 PRO A O 1
ATOM 772 N N . LEU A 1 100 ? 11.244 -1.436 13.871 1.00 98.12 100 LEU A N 1
ATOM 773 C CA . LEU A 1 100 ? 10.427 -0.220 13.849 1.00 98.12 100 LEU A CA 1
ATOM 774 C C . LEU A 1 100 ? 8.935 -0.538 13.668 1.00 98.12 100 LEU A C 1
ATOM 776 O O . LEU A 1 100 ? 8.090 0.049 14.348 1.00 98.12 100 LEU A O 1
ATOM 780 N N . TYR A 1 101 ? 8.606 -1.475 12.773 1.00 98.62 101 TYR A N 1
ATOM 781 C CA . TYR A 1 101 ? 7.231 -1.927 12.567 1.00 98.62 101 TYR A CA 1
ATOM 782 C C . TYR A 1 101 ? 6.677 -2.546 13.854 1.00 98.62 101 TYR A C 1
ATOM 784 O O . TYR A 1 101 ? 5.627 -2.124 14.340 1.00 98.62 101 TYR A O 1
ATOM 792 N N . ALA A 1 102 ? 7.409 -3.498 14.442 1.00 98.62 102 ALA A N 1
ATOM 793 C CA . ALA A 1 102 ? 6.971 -4.207 15.638 1.00 98.62 102 ALA A CA 1
ATOM 794 C C . ALA A 1 102 ? 6.800 -3.263 16.842 1.00 98.62 102 ALA A C 1
ATOM 796 O O . ALA A 1 102 ? 5.784 -3.309 17.533 1.00 98.62 102 ALA A O 1
ATOM 797 N N . GLU A 1 103 ? 7.747 -2.352 17.073 1.00 98.56 103 GLU A N 1
ATOM 798 C CA . GLU A 1 103 ? 7.643 -1.335 18.123 1.00 98.56 103 GLU A CA 1
ATOM 799 C C . GLU A 1 103 ? 6.449 -0.402 17.923 1.00 98.56 103 GLU A C 1
ATOM 801 O O . GLU A 1 103 ? 5.786 -0.037 18.894 1.00 98.56 103 GLU A O 1
ATOM 806 N N . THR A 1 104 ? 6.157 -0.020 16.680 1.00 98.62 104 THR A N 1
ATOM 807 C CA . THR A 1 104 ? 4.996 0.820 16.366 1.00 98.62 104 THR A CA 1
ATOM 808 C C . THR A 1 104 ? 3.698 0.093 16.691 1.00 98.62 104 THR A C 1
ATOM 810 O O . THR A 1 104 ? 2.853 0.648 17.390 1.00 98.62 104 THR A O 1
ATOM 813 N N . VAL A 1 105 ? 3.560 -1.164 16.262 1.00 98.75 105 VAL A N 1
ATOM 814 C CA . VAL A 1 105 ? 2.382 -1.988 16.570 1.00 98.75 105 VAL A CA 1
ATOM 815 C C . VAL A 1 105 ? 2.207 -2.147 18.082 1.00 98.75 105 VAL A C 1
ATOM 817 O O . VAL A 1 105 ? 1.114 -1.914 18.590 1.00 98.75 105 VAL A O 1
ATOM 820 N N . ARG A 1 106 ? 3.280 -2.436 18.830 1.00 98.69 106 ARG A N 1
ATOM 821 C CA . ARG A 1 106 ? 3.238 -2.504 20.303 1.00 98.69 106 ARG A CA 1
ATOM 822 C C . ARG A 1 106 ? 2.800 -1.184 20.940 1.00 98.69 106 ARG A C 1
ATOM 824 O O . ARG A 1 106 ? 2.063 -1.197 21.922 1.00 98.69 106 ARG A O 1
ATOM 831 N N . LYS A 1 107 ? 3.248 -0.037 20.414 1.00 98.50 107 LYS A N 1
ATOM 832 C CA . LYS A 1 107 ? 2.826 1.291 20.899 1.00 98.50 107 LYS A CA 1
ATOM 833 C C . LYS A 1 107 ? 1.335 1.521 20.674 1.00 98.50 107 LYS A C 1
ATOM 835 O O . LYS A 1 107 ? 0.671 1.984 21.593 1.00 98.50 107 LYS A O 1
ATOM 840 N N . ILE A 1 108 ? 0.816 1.161 19.500 1.00 98.38 108 ILE A N 1
ATOM 841 C CA . ILE A 1 108 ? -0.623 1.231 19.218 1.00 98.38 108 ILE A CA 1
ATOM 842 C C . ILE A 1 108 ? -1.377 0.277 20.156 1.00 98.38 108 ILE A C 1
ATOM 844 O O . ILE A 1 108 ? -2.351 0.692 20.769 1.00 98.38 108 ILE A O 1
ATOM 848 N N . ALA A 1 109 ? -0.896 -0.949 20.372 1.00 98.19 109 ALA A N 1
ATOM 849 C CA . ALA A 1 109 ? -1.572 -1.937 21.221 1.00 98.19 109 ALA A CA 1
ATOM 850 C C . ALA A 1 109 ? -1.736 -1.476 22.676 1.00 98.19 109 ALA A C 1
ATOM 852 O O . ALA A 1 109 ? -2.779 -1.696 23.285 1.00 98.19 109 ALA A O 1
ATOM 853 N N . LYS A 1 110 ? -0.748 -0.752 23.219 1.00 97.94 110 LYS A N 1
ATOM 854 C CA . LYS A 1 110 ? -0.809 -0.180 24.577 1.00 97.94 110 LYS A CA 1
ATOM 855 C C . LYS A 1 110 ? -1.955 0.814 24.793 1.00 97.94 110 LYS A C 1
ATOM 857 O O . LYS A 1 110 ? -2.271 1.107 25.939 1.00 97.94 110 LYS A O 1
ATOM 862 N N . THR A 1 111 ? -2.560 1.335 23.727 1.00 97.88 111 THR A N 1
ATOM 863 C CA . THR A 1 111 ? -3.719 2.239 23.817 1.00 97.88 111 THR A CA 1
ATOM 864 C C . THR A 1 111 ? -5.037 1.508 24.083 1.00 97.88 111 THR A C 1
ATOM 866 O O . THR A 1 111 ? -6.028 2.150 24.409 1.00 97.88 111 THR A O 1
ATOM 869 N N . GLY A 1 112 ? -5.063 0.177 23.940 1.00 96.88 112 GLY A N 1
ATOM 870 C CA . GLY A 1 112 ? -6.273 -0.633 24.074 1.00 96.88 112 GLY A CA 1
ATOM 871 C C . GLY A 1 112 ? -7.136 -0.710 22.811 1.00 96.88 112 GLY A C 1
ATOM 872 O O . GLY A 1 112 ? -8.186 -1.341 22.860 1.00 96.88 112 GLY A O 1
ATOM 873 N N . ALA A 1 113 ? -6.715 -0.105 21.693 1.00 98.00 113 ALA A N 1
ATOM 874 C CA . ALA A 1 113 ? -7.390 -0.250 20.403 1.00 98.00 113 ALA A CA 1
ATOM 875 C C . ALA A 1 113 ? -7.396 -1.703 19.904 1.00 98.00 113 ALA A C 1
ATOM 877 O O . ALA A 1 113 ? -6.420 -2.437 20.079 1.00 98.00 113 ALA A O 1
ATOM 878 N N . THR A 1 114 ? -8.445 -2.077 19.170 1.00 98.50 114 THR A N 1
ATOM 879 C CA . THR A 1 114 ? -8.412 -3.288 18.342 1.00 98.50 114 THR A CA 1
ATOM 880 C C . THR A 1 114 ? -7.569 -3.007 17.101 1.00 98.50 114 THR A C 1
ATOM 882 O O . THR A 1 114 ? -7.781 -2.007 16.416 1.00 98.50 114 THR A O 1
ATOM 885 N N . ILE A 1 115 ? -6.605 -3.875 16.790 1.00 98.62 115 ILE A N 1
ATOM 886 C CA . ILE A 1 115 ? -5.649 -3.646 15.697 1.00 98.62 115 ILE A CA 1
ATOM 887 C C . ILE A 1 115 ? -5.913 -4.605 14.540 1.00 98.62 115 ILE A C 1
ATOM 889 O O . ILE A 1 115 ? -6.008 -5.813 14.743 1.00 98.62 115 ILE A O 1
ATOM 893 N N . LEU A 1 116 ? -5.948 -4.058 13.324 1.00 98.75 116 LEU A N 1
ATOM 894 C CA . LEU A 1 116 ? -5.956 -4.799 12.067 1.00 98.75 116 LEU A CA 1
ATOM 895 C C . LEU A 1 116 ? -4.634 -4.585 11.316 1.00 98.75 116 LEU A C 1
ATOM 897 O O . LEU A 1 116 ? -4.307 -3.475 10.891 1.00 98.75 116 LEU A O 1
ATOM 901 N N . LEU A 1 117 ? -3.878 -5.662 11.138 1.00 98.69 117 LEU A N 1
ATOM 902 C CA . LEU A 1 117 ? -2.617 -5.694 10.404 1.00 98.69 117 LEU A CA 1
ATOM 903 C C . LEU A 1 117 ? -2.777 -6.455 9.093 1.00 98.69 117 LEU A C 1
ATOM 905 O O . LEU A 1 117 ? -3.690 -7.259 8.919 1.00 98.69 117 LEU A O 1
ATOM 909 N N . PHE A 1 118 ? -1.847 -6.213 8.178 1.00 97.88 118 PHE A N 1
ATOM 910 C CA . PHE A 1 118 ? -1.878 -6.755 6.828 1.00 97.88 118 PHE A CA 1
ATOM 911 C C . PHE A 1 118 ? -0.523 -7.348 6.478 1.00 97.88 118 PHE A C 1
ATOM 913 O O . PHE A 1 118 ? 0.514 -6.716 6.698 1.00 97.88 118 PHE A O 1
ATOM 920 N N . THR A 1 119 ? -0.537 -8.547 5.906 1.00 96.25 119 THR A N 1
ATOM 921 C CA . THR A 1 119 ? 0.631 -9.077 5.199 1.00 96.25 119 THR A CA 1
ATOM 922 C C . THR A 1 119 ? 0.619 -8.585 3.754 1.00 96.25 119 THR A C 1
ATOM 924 O O . THR A 1 119 ? -0.393 -8.109 3.238 1.00 96.25 119 THR A O 1
ATOM 927 N N . VAL A 1 120 ? 1.757 -8.709 3.082 1.00 93.12 120 VAL A N 1
ATOM 928 C CA . VAL A 1 120 ? 1.876 -8.461 1.644 1.00 93.12 120 VAL A CA 1
ATOM 929 C C . VAL A 1 120 ? 1.927 -9.780 0.888 1.00 93.12 120 VAL A C 1
ATOM 931 O O . VAL A 1 120 ? 2.415 -10.790 1.396 1.00 93.12 120 VAL A O 1
ATOM 934 N N . LEU A 1 121 ? 1.439 -9.787 -0.347 1.00 89.88 121 LEU A N 1
ATOM 935 C CA . LEU A 1 121 ? 1.503 -10.974 -1.187 1.00 89.88 121 LEU A CA 1
ATOM 936 C C . LEU A 1 121 ? 2.962 -11.288 -1.560 1.00 89.88 121 LEU A C 1
ATOM 938 O O . LEU A 1 121 ? 3.648 -10.472 -2.175 1.00 89.88 121 LEU A O 1
ATOM 942 N N . GLU A 1 122 ? 3.432 -12.487 -1.220 1.00 87.88 122 GLU A N 1
ATOM 943 C CA . GLU A 1 122 ? 4.823 -12.902 -1.454 1.00 87.88 122 GLU A CA 1
ATOM 944 C C . GLU A 1 122 ? 5.060 -13.326 -2.906 1.00 87.88 122 GLU A C 1
ATOM 946 O O . GLU A 1 122 ? 6.166 -13.191 -3.438 1.00 87.88 122 GLU A O 1
ATOM 951 N N . LYS A 1 123 ? 4.017 -13.848 -3.562 1.00 83.06 123 LYS A N 1
ATOM 952 C CA . LYS A 1 123 ? 4.105 -14.414 -4.906 1.00 83.06 123 LYS A CA 1
ATOM 953 C C . LYS A 1 123 ? 2.866 -14.099 -5.736 1.00 83.06 123 LYS A C 1
ATOM 955 O O . LYS A 1 123 ? 1.744 -14.377 -5.331 1.00 83.06 123 LYS A O 1
ATOM 960 N N . THR A 1 124 ? 3.093 -13.594 -6.944 1.00 76.69 124 THR A N 1
ATOM 961 C CA . THR A 1 124 ? 2.060 -13.451 -7.979 1.00 76.69 124 THR A CA 1
ATOM 962 C C . THR A 1 124 ? 2.172 -14.586 -8.995 1.00 76.69 124 THR A C 1
ATOM 964 O O . THR A 1 124 ? 3.200 -15.271 -9.062 1.00 76.69 124 THR A O 1
ATOM 967 N N . SER A 1 125 ? 1.147 -14.770 -9.830 1.00 69.94 125 SER A N 1
ATOM 968 C CA . SER A 1 125 ? 1.129 -15.804 -10.874 1.00 69.94 125 SER A CA 1
ATOM 969 C C . SER A 1 125 ? 2.322 -15.743 -11.847 1.00 69.94 125 SER A C 1
ATOM 971 O O . SER A 1 125 ? 2.723 -16.775 -12.38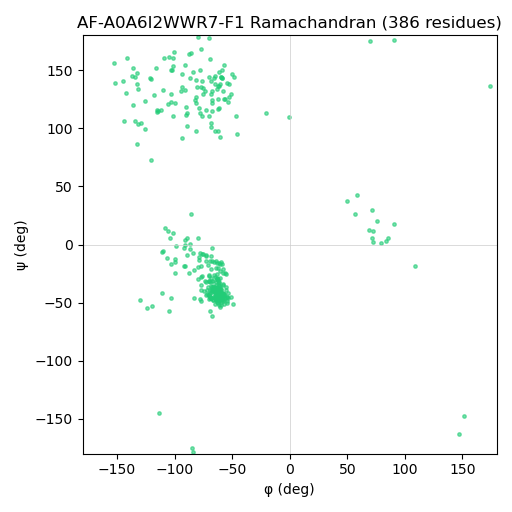7 1.00 69.94 125 SER A O 1
ATOM 973 N N . ASP A 1 126 ? 2.933 -14.565 -12.029 1.00 69.81 126 ASP A N 1
ATOM 974 C CA . ASP A 1 126 ? 4.065 -14.348 -12.944 1.00 69.81 126 ASP A CA 1
ATOM 975 C C . ASP A 1 126 ? 5.432 -14.227 -12.242 1.00 69.81 126 ASP A C 1
ATOM 977 O O . ASP A 1 126 ? 6.437 -13.962 -12.906 1.00 69.81 126 ASP A O 1
ATOM 981 N N . SER A 1 127 ? 5.518 -14.439 -10.924 1.00 72.44 127 SER A N 1
ATOM 982 C CA . SER A 1 127 ? 6.780 -14.351 -10.173 1.00 72.44 127 SER A CA 1
ATOM 983 C C . SER A 1 127 ? 7.809 -15.391 -10.657 1.00 72.44 127 SER A C 1
ATOM 985 O O . SER A 1 127 ? 7.782 -16.552 -10.241 1.00 72.44 127 SER A O 1
ATOM 987 N N . LYS A 1 128 ? 8.736 -14.973 -11.533 1.00 74.50 128 LYS A N 1
ATOM 988 C CA . LYS A 1 128 ? 9.834 -15.789 -12.085 1.00 74.50 128 LYS A CA 1
ATOM 989 C C . LYS A 1 128 ? 11.165 -15.027 -12.054 1.00 74.50 128 LYS A C 1
ATOM 991 O O . LYS A 1 128 ? 11.210 -13.827 -12.314 1.00 74.50 128 LYS A O 1
ATOM 996 N N . GLY A 1 129 ? 12.260 -15.744 -11.799 1.00 80.12 129 GLY A N 1
ATOM 997 C CA . GLY A 1 129 ? 13.628 -15.210 -11.840 1.00 80.12 129 GLY A CA 1
ATOM 998 C C . GLY A 1 129 ? 14.151 -14.650 -10.510 1.00 80.12 129 GLY A C 1
ATOM 999 O O . GLY A 1 129 ? 13.435 -14.585 -9.512 1.00 80.12 129 GLY A O 1
ATOM 1000 N N . LYS A 1 130 ? 15.428 -14.238 -10.506 1.00 78.81 130 LYS A N 1
ATOM 1001 C CA . LYS A 1 130 ? 16.178 -13.862 -9.289 1.00 78.81 130 LYS A CA 1
ATOM 1002 C C . LYS A 1 130 ? 15.592 -12.655 -8.547 1.00 78.81 130 LYS A C 1
ATOM 1004 O O . LYS A 1 130 ? 15.560 -12.650 -7.324 1.00 78.81 130 LYS A O 1
ATOM 1009 N N . THR A 1 131 ? 15.092 -11.648 -9.266 1.00 75.81 131 THR A N 1
ATOM 1010 C CA . THR A 1 131 ? 14.461 -10.467 -8.645 1.00 75.81 131 THR A CA 1
ATOM 1011 C C . THR A 1 131 ? 13.155 -10.825 -7.943 1.00 75.81 131 THR A C 1
ATOM 1013 O O . THR A 1 131 ? 12.914 -10.361 -6.834 1.00 75.81 131 THR A O 1
ATOM 1016 N N . ALA A 1 132 ? 12.335 -11.684 -8.557 1.00 81.00 132 ALA A N 1
ATOM 1017 C CA . ALA A 1 132 ? 11.096 -12.148 -7.943 1.00 81.00 132 ALA A CA 1
ATOM 1018 C C . ALA A 1 132 ? 11.377 -12.972 -6.678 1.00 81.00 132 ALA A C 1
ATOM 1020 O O . ALA A 1 132 ? 10.700 -12.776 -5.677 1.00 81.00 132 ALA A O 1
ATOM 1021 N N . GLN A 1 133 ? 12.409 -13.824 -6.701 1.00 85.88 133 GLN A N 1
ATOM 1022 C CA . GLN A 1 133 ? 12.852 -14.574 -5.525 1.00 85.88 133 GLN A CA 1
ATOM 1023 C C . GLN A 1 133 ? 13.336 -13.644 -4.401 1.00 85.88 133 GLN A C 1
ATOM 1025 O O . GLN A 1 133 ? 12.910 -13.790 -3.263 1.00 85.88 133 GLN A O 1
ATOM 1030 N N . MET A 1 134 ? 14.159 -12.641 -4.723 1.00 87.69 134 MET A N 1
ATOM 1031 C CA . MET A 1 134 ? 14.608 -11.644 -3.746 1.00 87.69 134 MET A CA 1
ATOM 1032 C C . MET A 1 134 ? 13.425 -10.900 -3.103 1.00 87.69 134 MET A C 1
ATOM 1034 O O . MET A 1 134 ? 13.401 -10.706 -1.889 1.00 87.69 134 MET A O 1
ATOM 1038 N N . TRP A 1 135 ? 12.440 -10.463 -3.895 1.00 84.94 135 TRP A N 1
ATOM 1039 C CA . TRP A 1 135 ? 11.244 -9.809 -3.353 1.00 84.94 135 TRP A CA 1
ATOM 1040 C C . TRP A 1 135 ? 10.399 -10.758 -2.513 1.00 84.94 135 TRP A C 1
ATOM 1042 O O . TRP A 1 135 ? 9.947 -10.355 -1.447 1.00 84.94 135 TRP A O 1
ATOM 1052 N N . GLN A 1 136 ? 10.248 -12.010 -2.941 1.00 90.00 136 GLN A N 1
ATOM 1053 C CA . GLN A 1 136 ? 9.565 -13.041 -2.168 1.00 90.00 136 GLN A CA 1
ATOM 1054 C C . GLN A 1 136 ? 10.238 -13.251 -0.805 1.00 90.00 136 GLN A C 1
ATOM 1056 O O . GLN A 1 136 ? 9.555 -13.288 0.211 1.00 90.00 136 GLN A O 1
ATOM 1061 N N . GLU A 1 137 ? 11.569 -13.334 -0.755 1.00 91.06 137 GLU A N 1
ATOM 1062 C CA . GLU A 1 137 ? 12.322 -13.481 0.496 1.00 91.06 137 GLU A CA 1
ATOM 1063 C C . GLU A 1 137 ? 12.114 -12.277 1.426 1.00 91.06 137 GLU A C 1
ATOM 1065 O O . GLU A 1 137 ? 11.789 -12.458 2.602 1.00 91.06 137 GLU A O 1
ATOM 1070 N N . ARG A 1 138 ? 12.220 -11.050 0.892 1.00 93.81 138 ARG A N 1
ATOM 1071 C CA . ARG A 1 138 ? 11.997 -9.806 1.654 1.00 93.81 138 ARG A CA 1
ATOM 1072 C C . ARG A 1 138 ? 10.570 -9.703 2.193 1.00 93.81 138 ARG A C 1
ATOM 1074 O O . ARG A 1 138 ? 10.374 -9.367 3.358 1.00 93.81 138 ARG A O 1
ATOM 1081 N N . PHE A 1 139 ? 9.576 -9.989 1.357 1.00 94.19 139 PHE A N 1
ATOM 1082 C CA . PHE A 1 139 ? 8.170 -9.979 1.754 1.00 94.19 139 PHE A CA 1
ATOM 1083 C C . PHE A 1 139 ? 7.846 -11.100 2.737 1.00 94.19 139 PHE A C 1
ATOM 1085 O O . PHE A 1 139 ? 7.133 -10.856 3.705 1.00 94.19 139 PHE A O 1
ATOM 1092 N N . GLY A 1 140 ? 8.431 -12.285 2.569 1.00 95.00 140 GLY A N 1
ATOM 1093 C CA . GLY A 1 140 ? 8.286 -13.381 3.519 1.00 95.00 140 GLY A CA 1
ATOM 1094 C C . GLY A 1 140 ? 8.865 -13.044 4.892 1.00 95.00 140 GLY A C 1
ATOM 1095 O O . GLY A 1 140 ? 8.243 -13.333 5.914 1.00 95.00 140 GLY A O 1
ATOM 1096 N N . GLU A 1 141 ? 10.031 -12.395 4.948 1.00 95.25 141 GLU A N 1
ATOM 1097 C CA . GLU A 1 141 ? 10.607 -11.907 6.207 1.00 95.25 141 GLU A CA 1
ATOM 1098 C C . GLU A 1 141 ? 9.717 -10.850 6.872 1.00 95.25 141 GLU A C 1
ATOM 1100 O O . GLU A 1 141 ? 9.405 -10.961 8.060 1.00 95.25 141 GLU A O 1
ATOM 1105 N N . PHE A 1 142 ? 9.229 -9.883 6.090 1.00 96.50 142 PHE A N 1
ATOM 1106 C CA . PHE A 1 142 ? 8.281 -8.878 6.560 1.00 96.50 142 PHE A CA 1
ATOM 1107 C C . PHE A 1 142 ? 6.994 -9.507 7.110 1.00 96.50 142 PHE A C 1
ATOM 1109 O O . PHE A 1 142 ? 6.598 -9.210 8.235 1.00 96.50 142 PHE A O 1
ATOM 1116 N N . ASN A 1 143 ? 6.381 -10.437 6.379 1.00 97.19 143 ASN A N 1
ATOM 1117 C CA . ASN A 1 143 ? 5.146 -11.098 6.789 1.00 97.19 143 ASN A CA 1
ATOM 1118 C C . ASN A 1 143 ? 5.315 -11.935 8.055 1.00 97.19 143 ASN A C 1
ATOM 1120 O O . ASN A 1 143 ? 4.432 -11.929 8.911 1.00 97.19 143 ASN A O 1
ATOM 1124 N N . ARG A 1 144 ? 6.446 -12.640 8.211 1.00 97.62 144 ARG A N 1
ATOM 1125 C CA . ARG A 1 144 ? 6.756 -13.352 9.461 1.00 97.62 144 ARG A CA 1
ATOM 1126 C C . ARG A 1 144 ? 6.803 -12.389 10.645 1.00 97.62 144 ARG A C 1
ATOM 1128 O O . ARG A 1 144 ? 6.226 -12.699 11.681 1.00 97.62 144 ARG A O 1
ATOM 1135 N N . ASN A 1 145 ? 7.421 -11.218 10.482 1.00 98.12 145 ASN A N 1
ATOM 1136 C CA . ASN A 1 145 ? 7.449 -10.189 11.521 1.00 98.12 145 ASN A CA 1
ATOM 1137 C C . ASN A 1 145 ? 6.049 -9.640 11.838 1.00 98.12 145 ASN A C 1
ATOM 1139 O O . ASN A 1 145 ? 5.706 -9.526 13.011 1.00 98.12 145 ASN A O 1
ATOM 1143 N N . VAL A 1 146 ? 5.229 -9.353 10.815 1.00 98.38 146 VAL A N 1
ATOM 1144 C CA . VAL A 1 146 ? 3.832 -8.909 10.991 1.00 98.38 146 VAL A CA 1
ATOM 1145 C C . VAL A 1 146 ? 3.038 -9.935 11.796 1.00 98.38 146 VAL A C 1
ATOM 1147 O O . VAL A 1 146 ? 2.435 -9.579 12.803 1.00 98.38 146 VAL A O 1
ATOM 1150 N N . ARG A 1 147 ? 3.070 -11.214 11.400 1.00 98.38 147 ARG A N 1
ATOM 1151 C CA . ARG A 1 147 ? 2.348 -12.287 12.102 1.00 98.38 147 ARG A CA 1
ATOM 1152 C C . ARG A 1 147 ? 2.856 -12.479 13.533 1.00 98.38 147 ARG A C 1
ATOM 1154 O O . ARG A 1 147 ? 2.049 -12.656 14.438 1.00 98.38 147 ARG A O 1
ATOM 1161 N N . ALA A 1 148 ? 4.172 -12.410 13.745 1.00 98.56 148 ALA A N 1
ATOM 1162 C CA . ALA A 1 148 ? 4.770 -12.557 15.070 1.00 98.56 148 ALA A CA 1
ATOM 1163 C C . ALA A 1 148 ? 4.326 -11.442 16.028 1.00 98.56 148 ALA A C 1
ATOM 1165 O O . ALA A 1 148 ? 3.854 -11.740 17.123 1.00 98.56 148 ALA A O 1
ATOM 1166 N N . VAL A 1 149 ? 4.412 -10.170 15.612 1.00 98.56 149 VAL A N 1
ATOM 1167 C CA . VAL A 1 149 ? 3.954 -9.060 16.463 1.00 98.56 149 VAL A CA 1
ATOM 1168 C C . VAL A 1 149 ? 2.434 -9.057 16.620 1.00 98.56 149 VAL A C 1
ATOM 1170 O O . VAL A 1 149 ? 1.941 -8.706 17.686 1.00 98.56 149 VAL A O 1
ATOM 1173 N N . ALA A 1 150 ? 1.682 -9.491 15.604 1.00 98.56 150 ALA A N 1
ATOM 1174 C CA . ALA A 1 150 ? 0.236 -9.627 15.714 1.00 98.56 150 ALA A CA 1
ATOM 1175 C C . ALA A 1 150 ? -0.153 -10.629 16.805 1.00 98.56 150 ALA A C 1
ATOM 1177 O O . ALA A 1 150 ? -0.967 -10.305 17.664 1.00 98.56 150 ALA A O 1
ATOM 1178 N N . ALA A 1 151 ? 0.470 -11.812 16.802 1.00 98.56 151 ALA A N 1
ATOM 1179 C CA . ALA A 1 151 ? 0.251 -12.833 17.820 1.00 98.56 151 ALA A CA 1
ATOM 1180 C C . ALA A 1 151 ? 0.661 -12.350 19.221 1.00 98.56 151 ALA A C 1
ATOM 1182 O O . ALA A 1 15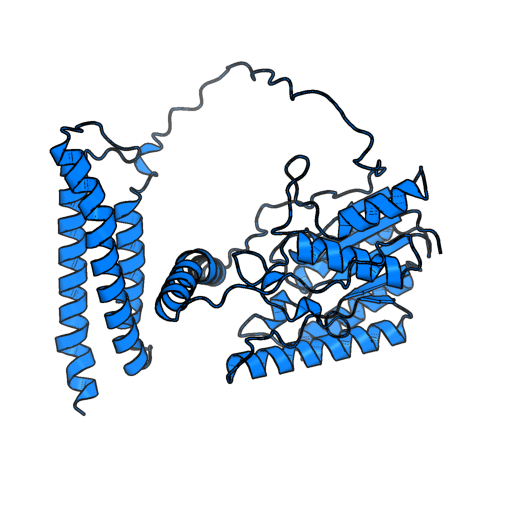1 ? -0.032 -12.640 20.189 1.00 98.56 151 ALA A O 1
ATOM 1183 N N . GLU A 1 152 ? 1.751 -11.581 19.323 1.00 98.44 152 GLU A N 1
ATOM 1184 C CA . GLU A 1 152 ? 2.213 -10.986 20.584 1.00 98.44 152 GLU A CA 1
ATOM 1185 C C . GLU A 1 152 ? 1.175 -10.033 21.195 1.00 98.44 152 GLU A C 1
ATOM 1187 O O . GLU A 1 152 ? 0.931 -10.083 22.399 1.00 98.44 152 GLU A O 1
ATOM 1192 N N . VAL A 1 153 ? 0.570 -9.161 20.381 1.00 98.38 153 VAL A N 1
ATOM 1193 C CA . VAL A 1 153 ? -0.333 -8.103 20.871 1.00 98.38 153 VAL A CA 1
ATOM 1194 C C . VAL A 1 153 ? -1.821 -8.446 20.751 1.00 98.38 153 VAL A C 1
ATOM 1196 O O . VAL A 1 153 ? -2.659 -7.629 21.123 1.00 98.38 153 VAL A O 1
ATOM 1199 N N . GLY A 1 154 ? -2.163 -9.616 20.205 1.00 98.00 154 GLY A N 1
ATOM 1200 C CA . GLY A 1 154 ? -3.547 -10.010 19.924 1.00 98.00 154 GLY A CA 1
ATOM 1201 C C . GLY A 1 154 ? -4.195 -9.248 18.759 1.00 98.00 154 GLY A C 1
ATOM 1202 O O . GLY A 1 154 ? -5.405 -9.040 18.767 1.00 98.00 154 GLY A O 1
ATOM 1203 N N . ALA A 1 155 ? -3.413 -8.802 17.770 1.00 98.44 155 ALA A N 1
ATOM 1204 C CA . ALA A 1 155 ? -3.942 -8.120 16.588 1.00 98.44 155 ALA A CA 1
ATOM 1205 C C . ALA A 1 155 ? -4.547 -9.099 15.571 1.00 98.44 155 ALA A C 1
ATOM 1207 O O . ALA A 1 155 ? -4.090 -10.229 15.398 1.00 98.44 155 ALA A O 1
ATOM 1208 N N . ILE A 1 156 ? -5.536 -8.613 14.828 1.00 98.12 156 ILE A N 1
ATOM 1209 C CA . ILE A 1 156 ? -6.171 -9.318 13.717 1.00 98.12 156 ILE A CA 1
ATOM 1210 C C . ILE A 1 156 ? -5.275 -9.178 12.485 1.00 98.12 156 ILE A C 1
ATOM 1212 O O . ILE A 1 156 ? -4.788 -8.087 12.195 1.00 98.12 156 ILE A O 1
ATOM 1216 N N . VAL A 1 157 ? -5.064 -10.266 11.739 1.00 98.00 157 VAL A N 1
ATOM 1217 C CA . VAL A 1 157 ? -4.241 -10.259 10.518 1.00 98.00 157 VAL A CA 1
ATOM 1218 C C . VAL A 1 157 ? -5.102 -10.559 9.296 1.00 98.00 157 VAL A C 1
ATOM 1220 O O . VAL A 1 157 ? -5.604 -11.673 9.141 1.00 98.00 157 VAL A O 1
ATOM 1223 N N . ALA A 1 158 ? -5.233 -9.585 8.399 1.00 96.19 158 ALA A N 1
ATOM 1224 C CA . ALA A 1 158 ? -5.702 -9.801 7.036 1.00 96.19 158 ALA A CA 1
ATOM 1225 C C . ALA A 1 158 ? -4.523 -10.305 6.189 1.00 96.19 158 ALA A C 1
ATOM 1227 O O . ALA A 1 158 ? -3.658 -9.529 5.772 1.00 96.19 158 ALA A O 1
ATOM 1228 N N . ASP A 1 159 ? -4.443 -11.625 6.003 1.00 94.06 159 ASP A N 1
ATOM 1229 C CA . ASP A 1 159 ? -3.303 -12.250 5.341 1.00 94.06 159 ASP A CA 1
ATOM 1230 C C . ASP A 1 159 ? -3.514 -12.348 3.825 1.00 94.06 159 ASP A C 1
ATOM 1232 O O . ASP A 1 159 ? -4.318 -13.139 3.337 1.00 94.06 159 ASP A O 1
ATOM 1236 N N . ALA A 1 160 ? -2.736 -11.580 3.065 1.00 89.38 160 ALA A N 1
ATOM 1237 C CA . ALA A 1 160 ? -2.777 -11.569 1.609 1.00 89.38 160 ALA A CA 1
ATOM 1238 C C . ALA A 1 160 ? -2.397 -12.914 0.959 1.00 89.38 160 ALA A C 1
ATOM 1240 O O . ALA A 1 160 ? -2.655 -13.101 -0.227 1.00 89.38 160 ALA A O 1
ATOM 1241 N N . ASN A 1 161 ? -1.763 -13.835 1.697 1.00 88.31 161 ASN A N 1
ATOM 1242 C CA . ASN A 1 161 ? -1.310 -15.128 1.171 1.00 88.31 161 ASN A CA 1
ATOM 1243 C C . ASN A 1 161 ? -2.266 -16.285 1.505 1.00 88.31 161 ASN A C 1
ATOM 1245 O O . ASN A 1 161 ? -2.151 -17.341 0.888 1.00 88.31 161 ASN A O 1
ATOM 1249 N N . GLU A 1 162 ? -3.199 -16.101 2.447 1.00 84.56 162 GLU A N 1
ATOM 1250 C CA . GLU A 1 162 ? -4.302 -17.053 2.679 1.00 84.56 162 GLU A CA 1
ATOM 1251 C C . GLU A 1 162 ? -5.302 -17.006 1.515 1.00 84.56 162 GLU A C 1
ATOM 1253 O O . GLU A 1 162 ? -5.890 -18.013 1.122 1.00 84.56 162 GLU A O 1
ATOM 1258 N N . GLU A 1 163 ? -5.439 -15.830 0.909 1.00 78.31 163 GLU A N 1
ATOM 1259 C CA . GLU A 1 163 ? -6.408 -15.557 -0.136 1.00 78.31 163 GLU A CA 1
ATOM 1260 C C . GLU A 1 163 ? -5.811 -15.753 -1.537 1.00 78.31 163 GLU A C 1
ATOM 1262 O O . GLU A 1 163 ? -5.264 -14.839 -2.159 1.00 78.31 163 GLU A O 1
ATOM 1267 N N . GLY A 1 164 ? -5.945 -16.970 -2.072 1.00 73.00 164 GLY A N 1
ATOM 1268 C CA . GLY A 1 164 ? -5.321 -17.370 -3.340 1.00 73.00 164 GLY A CA 1
ATOM 1269 C C . GLY A 1 164 ? -5.665 -16.488 -4.550 1.00 73.00 164 GLY A C 1
ATOM 1270 O O . GLY A 1 164 ? -4.863 -16.398 -5.483 1.00 73.00 164 GLY A O 1
ATOM 1271 N N . PHE A 1 165 ? -6.809 -15.792 -4.543 1.00 79.56 165 PHE A N 1
ATOM 1272 C CA . PHE A 1 165 ? -7.202 -14.911 -5.648 1.00 79.56 165 PHE A CA 1
ATOM 1273 C C . PHE A 1 165 ? -6.284 -13.691 -5.781 1.00 79.56 165 PHE A C 1
ATOM 1275 O O . PHE A 1 165 ? -6.043 -13.266 -6.905 1.00 79.56 165 PHE A O 1
ATOM 1282 N N . LEU A 1 166 ? -5.710 -13.164 -4.690 1.00 82.31 166 LEU A N 1
ATOM 1283 C CA . LEU A 1 166 ? -4.835 -11.983 -4.753 1.00 82.31 166 LEU A CA 1
ATOM 1284 C C . LEU A 1 166 ? -3.581 -12.231 -5.603 1.00 82.31 166 LEU A C 1
ATOM 1286 O O . LEU A 1 166 ? -2.980 -11.285 -6.109 1.00 82.31 166 LEU A O 1
ATOM 1290 N N . SER A 1 167 ? -3.216 -13.501 -5.818 1.00 85.50 167 SER A N 1
ATOM 1291 C CA . SER A 1 167 ? -2.117 -13.891 -6.705 1.00 85.50 167 SER A CA 1
ATOM 1292 C C . SER A 1 167 ? -2.398 -13.692 -8.199 1.00 85.50 167 SER A C 1
ATOM 1294 O O . SER A 1 167 ? -1.449 -13.650 -8.992 1.00 85.50 167 SER A O 1
ATOM 1296 N N . ASP A 1 168 ? -3.666 -13.539 -8.592 1.00 88.75 168 ASP A N 1
ATOM 1297 C CA . ASP A 1 168 ? -4.073 -13.269 -9.967 1.00 88.75 168 ASP A CA 1
ATOM 1298 C C . ASP A 1 168 ? -3.856 -11.788 -10.311 1.00 88.75 168 ASP A C 1
ATOM 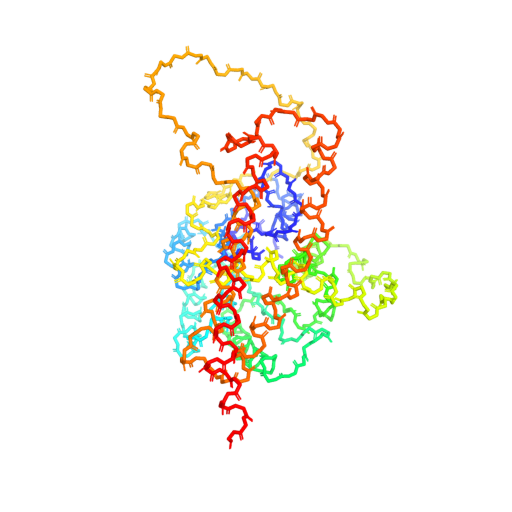1300 O O . ASP A 1 168 ? -4.481 -10.878 -9.763 1.00 88.75 168 ASP A O 1
ATOM 1304 N N . LEU A 1 169 ? -2.981 -11.536 -11.286 1.00 86.75 169 LEU A N 1
ATOM 1305 C CA . LEU A 1 169 ? -2.618 -10.186 -11.724 1.00 86.75 169 LEU A CA 1
ATOM 1306 C C . LEU A 1 169 ? -3.801 -9.354 -12.236 1.00 86.75 169 LEU A C 1
ATOM 1308 O O . LEU A 1 169 ? -3.671 -8.137 -12.368 1.00 86.75 169 LEU A O 1
ATOM 1312 N N . ARG A 1 170 ? -4.947 -9.971 -12.540 1.00 90.62 170 ARG A N 1
ATOM 1313 C CA . ARG A 1 170 ? -6.165 -9.263 -12.957 1.00 90.62 170 ARG A CA 1
ATOM 1314 C C . ARG A 1 170 ? -6.812 -8.461 -11.832 1.00 90.62 170 ARG A C 1
ATOM 1316 O O . ARG A 1 170 ? -7.632 -7.604 -12.140 1.00 90.62 170 ARG A O 1
ATOM 1323 N N . PHE A 1 171 ? -6.431 -8.681 -10.575 1.00 91.81 171 PHE A N 1
ATOM 1324 C CA . PHE A 1 171 ? -6.816 -7.814 -9.455 1.00 91.81 171 PHE A CA 1
ATOM 1325 C C . PHE A 1 171 ? -5.898 -6.600 -9.296 1.00 91.81 171 PHE A C 1
ATOM 1327 O O . PHE A 1 171 ? -6.205 -5.697 -8.520 1.00 91.81 171 PHE A O 1
ATOM 1334 N N . LEU A 1 172 ? -4.796 -6.532 -10.051 1.00 90.69 172 LEU A N 1
ATOM 1335 C CA . LEU A 1 172 ? -3.955 -5.345 -10.100 1.00 90.69 172 LEU A CA 1
ATOM 1336 C C . LEU A 1 172 ? -4.506 -4.329 -11.103 1.00 90.69 172 LEU A C 1
ATOM 1338 O O . LEU A 1 172 ? -5.107 -4.649 -12.133 1.00 90.69 172 LEU A O 1
ATOM 1342 N N . ALA A 1 173 ? -4.278 -3.063 -10.798 1.00 90.50 173 ALA A N 1
ATOM 1343 C CA . ALA A 1 173 ? -4.550 -1.949 -11.676 1.00 90.50 173 ALA A CA 1
ATOM 1344 C C . ALA A 1 173 ? -3.586 -1.926 -12.868 1.00 90.50 173 ALA A C 1
ATOM 1346 O O . ALA A 1 173 ? -2.654 -2.723 -13.000 1.00 90.50 173 ALA A O 1
ATOM 1347 N N . LYS A 1 174 ? -3.790 -0.951 -13.761 1.00 86.00 174 LYS A N 1
ATOM 1348 C CA . LYS A 1 174 ? -2.961 -0.777 -14.965 1.00 86.00 174 LYS A CA 1
ATOM 1349 C C . LYS A 1 174 ? -1.479 -0.587 -14.647 1.00 86.00 174 LYS A C 1
ATOM 1351 O O . LYS A 1 174 ? -0.659 -0.900 -15.500 1.00 86.00 174 LYS A O 1
ATOM 1356 N N . ASP A 1 175 ? -1.142 -0.101 -13.455 1.00 80.62 175 ASP A N 1
ATOM 1357 C CA . ASP A 1 175 ? 0.236 0.060 -12.990 1.00 80.62 175 ASP A CA 1
ATOM 1358 C C . ASP A 1 175 ? 0.898 -1.249 -12.529 1.00 80.62 175 ASP A C 1
ATOM 1360 O O . ASP A 1 175 ? 2.112 -1.251 -12.340 1.00 80.62 175 ASP A O 1
ATOM 1364 N N . ARG A 1 176 ? 0.153 -2.362 -12.450 1.00 83.69 176 ARG A N 1
ATOM 1365 C CA . ARG A 1 176 ? 0.624 -3.691 -12.018 1.00 83.69 176 ARG A CA 1
ATOM 1366 C C . ARG A 1 176 ? 1.251 -3.701 -10.621 1.00 83.69 176 ARG A C 1
ATOM 1368 O O . ARG A 1 176 ? 2.095 -4.548 -10.340 1.00 83.69 176 ARG A O 1
ATOM 1375 N N . LEU A 1 177 ? 0.859 -2.759 -9.768 1.00 84.69 177 LEU A N 1
ATOM 1376 C CA . LEU A 1 177 ? 1.346 -2.653 -8.396 1.00 84.69 177 LEU A CA 1
ATOM 1377 C C . LEU A 1 177 ? 0.196 -2.509 -7.402 1.00 84.69 177 LEU A C 1
ATOM 1379 O O . LEU A 1 177 ? 0.181 -3.200 -6.391 1.00 84.69 177 LEU A O 1
ATOM 1383 N N . HIS A 1 178 ? -0.755 -1.619 -7.680 1.00 92.00 178 HIS A N 1
ATOM 1384 C CA . HIS A 1 178 ? -1.884 -1.371 -6.787 1.00 92.00 178 HIS A CA 1
ATOM 1385 C C . HIS A 1 178 ? -3.061 -2.271 -7.144 1.00 92.00 178 HIS A C 1
ATOM 1387 O O . HIS A 1 178 ? -3.201 -2.673 -8.298 1.00 92.00 178 HIS A O 1
ATOM 1393 N N . LEU A 1 179 ? -3.928 -2.554 -6.173 1.00 94.06 179 LEU A N 1
ATOM 1394 C CA . LEU A 1 179 ? -5.199 -3.212 -6.453 1.00 94.06 179 LEU A CA 1
ATOM 1395 C C . LEU A 1 179 ? -6.089 -2.307 -7.311 1.00 94.06 179 LEU A C 1
ATOM 1397 O O . LEU A 1 179 ? -6.076 -1.083 -7.177 1.00 94.06 179 LEU A O 1
ATOM 1401 N N . ASN A 1 180 ? -6.858 -2.919 -8.203 1.00 94.88 180 ASN A N 1
ATOM 1402 C CA . ASN A 1 180 ? -7.979 -2.260 -8.864 1.00 94.88 180 ASN A CA 1
ATOM 1403 C C . ASN A 1 180 ? -9.245 -2.351 -7.997 1.00 94.88 180 ASN A C 1
ATOM 1405 O O . ASN A 1 180 ? -9.205 -2.867 -6.879 1.00 94.88 180 ASN A O 1
ATOM 1409 N N . SER A 1 181 ? -10.375 -1.871 -8.516 1.00 95.38 181 SER A N 1
ATOM 1410 C CA . SER A 1 181 ? -11.643 -1.859 -7.783 1.00 95.38 181 SER A CA 1
ATOM 1411 C C . SER A 1 181 ? -12.110 -3.219 -7.295 1.00 95.38 181 SER A C 1
ATOM 1413 O O . SER A 1 181 ? -12.514 -3.342 -6.144 1.00 95.38 181 SER A O 1
ATOM 1415 N N . GLU A 1 182 ? -11.990 -4.251 -8.126 1.00 94.81 182 GLU A N 1
ATOM 1416 C CA . GLU A 1 182 ? -12.346 -5.612 -7.731 1.00 94.81 182 GLU A CA 1
ATOM 1417 C C . GLU A 1 182 ? -11.401 -6.134 -6.637 1.00 94.81 182 GLU A C 1
ATOM 1419 O O . GLU A 1 182 ? -11.841 -6.762 -5.677 1.00 94.81 182 GLU A O 1
ATOM 1424 N N . GLY A 1 183 ? -10.101 -5.836 -6.742 1.00 94.44 183 GLY A N 1
ATOM 1425 C CA . GLY A 1 183 ? -9.126 -6.180 -5.708 1.00 94.44 183 GLY A CA 1
ATOM 1426 C C . GLY A 1 183 ? -9.456 -5.530 -4.361 1.00 94.44 183 GLY A C 1
ATOM 1427 O O . GLY A 1 183 ? -9.522 -6.223 -3.350 1.00 94.44 183 GLY A O 1
ATOM 1428 N N . HIS A 1 184 ? -9.727 -4.219 -4.346 1.00 96.81 184 HIS A N 1
ATOM 1429 C CA . HIS A 1 184 ? -10.133 -3.496 -3.131 1.00 96.81 184 HIS A CA 1
ATOM 1430 C C . HIS A 1 184 ? -11.460 -4.000 -2.565 1.00 96.81 184 HIS A C 1
ATOM 1432 O O . HIS A 1 184 ? -11.591 -4.133 -1.348 1.00 96.81 184 HIS A O 1
ATOM 1438 N N . TYR A 1 185 ? -12.429 -4.309 -3.427 1.00 96.19 185 TYR A N 1
ATOM 1439 C CA . TYR A 1 185 ? -13.697 -4.905 -3.021 1.00 96.19 185 TYR A CA 1
ATOM 1440 C C . TYR A 1 185 ? -13.480 -6.255 -2.325 1.00 96.19 185 TYR A C 1
ATOM 1442 O O . TYR A 1 185 ? -13.924 -6.420 -1.191 1.00 96.19 185 TYR A O 1
ATOM 1450 N N . ARG A 1 186 ? -12.732 -7.188 -2.926 1.00 95.12 186 ARG A N 1
ATOM 1451 C CA . ARG A 1 186 ? -12.473 -8.499 -2.308 1.00 95.12 186 ARG A CA 1
ATOM 1452 C C . ARG A 1 186 ? -11.641 -8.403 -1.039 1.00 95.12 186 ARG A C 1
ATOM 1454 O O . ARG A 1 186 ? -11.908 -9.134 -0.094 1.00 95.12 186 ARG A O 1
ATOM 1461 N N . SER A 1 187 ? -10.675 -7.485 -0.977 1.00 95.81 187 SER A N 1
ATOM 1462 C CA . SER A 1 187 ? -9.964 -7.200 0.272 1.00 95.81 187 SER A CA 1
ATOM 1463 C C . SER A 1 187 ? -10.919 -6.725 1.368 1.00 95.81 187 SER A C 1
ATOM 1465 O O . SER A 1 187 ? -10.804 -7.188 2.497 1.00 95.81 187 SER A O 1
ATOM 1467 N N . ALA A 1 188 ? -11.887 -5.859 1.049 1.00 97.06 188 ALA A N 1
ATOM 1468 C CA . ALA A 1 188 ? -12.906 -5.443 2.010 1.00 97.06 188 ALA A CA 1
ATOM 1469 C C . ALA A 1 188 ? -13.770 -6.627 2.476 1.00 97.06 188 ALA A C 1
ATOM 1471 O O . ALA A 1 188 ? -13.951 -6.791 3.678 1.00 97.06 188 ALA A O 1
ATOM 1472 N N . GLN A 1 189 ? -14.235 -7.486 1.561 1.00 96.44 189 GLN A N 1
ATOM 1473 C CA . GLN A 1 189 ? -15.034 -8.668 1.919 1.00 96.44 189 GLN A CA 1
ATOM 1474 C C . GLN A 1 189 ? -14.259 -9.653 2.806 1.00 96.44 189 GLN A C 1
ATOM 1476 O O . GLN A 1 189 ? -14.793 -10.109 3.812 1.00 96.44 189 GLN A O 1
ATOM 1481 N N . ALA A 1 190 ? -12.980 -9.903 2.503 1.00 95.00 190 ALA A N 1
ATOM 1482 C CA . ALA A 1 190 ? -12.101 -10.739 3.325 1.00 95.00 190 ALA A CA 1
ATOM 1483 C C . ALA A 1 190 ? -11.981 -10.224 4.766 1.00 95.00 190 ALA A C 1
ATOM 1485 O O . ALA A 1 190 ? -11.982 -10.993 5.727 1.00 95.00 190 ALA A O 1
ATOM 1486 N N . ILE A 1 191 ? -11.860 -8.902 4.916 1.00 96.31 191 ILE A N 1
ATOM 1487 C CA . ILE A 1 191 ? -11.766 -8.250 6.222 1.00 96.31 191 ILE A CA 1
ATOM 1488 C C . ILE A 1 191 ? -13.103 -8.343 6.954 1.00 96.31 191 ILE A C 1
ATOM 1490 O O . ILE A 1 191 ? -13.109 -8.691 8.129 1.00 96.31 191 ILE A O 1
ATOM 1494 N N . LEU A 1 192 ? -14.221 -8.062 6.281 1.00 96.75 192 LEU A N 1
ATOM 1495 C CA . LEU A 1 192 ? -15.557 -8.135 6.877 1.00 96.75 192 LEU A CA 1
ATOM 1496 C C . LEU A 1 192 ? -15.874 -9.547 7.376 1.00 96.75 192 LEU A C 1
ATOM 1498 O O . LEU A 1 192 ? -16.284 -9.693 8.523 1.00 96.75 192 LEU A O 1
ATOM 1502 N N . GLU A 1 193 ? -15.584 -10.576 6.576 1.00 95.12 193 GLU A N 1
ATOM 1503 C CA . GLU A 1 193 ? -15.707 -11.977 6.992 1.00 95.12 193 GLU A CA 1
ATOM 1504 C C . GLU A 1 193 ? -14.839 -12.276 8.220 1.00 95.12 193 GLU A C 1
ATOM 1506 O O . GLU A 1 193 ? -15.318 -12.845 9.198 1.00 95.12 193 GLU A O 1
ATOM 1511 N N . LYS A 1 194 ? -13.571 -11.842 8.220 1.00 94.50 194 LYS A N 1
ATOM 1512 C CA . LYS A 1 194 ? -12.652 -12.068 9.348 1.00 94.50 194 LYS A CA 1
ATOM 1513 C C . LYS A 1 194 ? -13.075 -11.323 10.623 1.00 94.50 194 LYS A C 1
ATOM 1515 O O . LYS A 1 194 ? -12.733 -11.757 11.721 1.00 94.50 194 LYS A O 1
ATOM 1520 N N . LEU A 1 195 ? -13.798 -10.212 10.487 1.00 95.62 195 LEU A N 1
ATOM 1521 C CA . LEU A 1 195 ? -14.332 -9.418 11.596 1.00 95.62 195 LEU A CA 1
ATOM 1522 C C . LEU A 1 195 ? -15.747 -9.838 12.026 1.00 95.62 195 LEU A C 1
ATOM 1524 O O . LEU A 1 195 ? -16.266 -9.243 12.972 1.00 95.62 195 LEU A O 1
ATOM 1528 N N . ASP A 1 196 ? -16.341 -10.846 11.377 1.00 94.88 196 ASP A N 1
ATOM 1529 C CA . ASP A 1 196 ? -17.718 -11.309 11.609 1.00 94.88 196 ASP A CA 1
ATOM 1530 C C . ASP A 1 196 ? -18.771 -10.200 11.385 1.00 94.88 196 ASP A C 1
ATOM 1532 O O . ASP A 1 196 ? -19.707 -10.007 12.162 1.00 94.88 196 ASP A O 1
ATOM 1536 N N . TYR A 1 197 ? -18.577 -9.422 10.317 1.00 95.38 197 TYR A N 1
ATOM 1537 C CA . TYR A 1 197 ? -19.519 -8.418 9.814 1.00 95.38 197 TYR A CA 1
ATOM 1538 C C . TYR A 1 197 ? -20.226 -8.918 8.549 1.00 95.38 197 TYR A C 1
ATOM 1540 O O . TYR A 1 197 ? -19.699 -9.807 7.885 1.00 95.38 197 TYR A O 1
ATOM 1548 N N . PRO A 1 198 ? -21.375 -8.337 8.149 1.00 95.19 198 PRO A N 1
ATOM 1549 C CA . PRO A 1 198 ? -22.009 -8.665 6.875 1.00 95.19 198 PRO A CA 1
ATOM 1550 C C . PRO A 1 198 ? -21.035 -8.536 5.695 1.00 95.19 198 PRO A C 1
ATOM 1552 O O . PRO A 1 198 ? -20.411 -7.492 5.500 1.00 95.19 198 PRO A O 1
ATOM 1555 N N . PHE A 1 199 ? -20.927 -9.601 4.903 1.00 95.38 199 PHE A N 1
ATOM 1556 C CA . PHE A 1 199 ? -20.078 -9.687 3.717 1.00 95.38 199 PHE A CA 1
ATOM 1557 C C . PHE A 1 199 ? -20.796 -10.462 2.603 1.00 95.38 199 PHE A C 1
ATOM 1559 O O . PHE A 1 199 ? -21.746 -11.208 2.852 1.00 95.38 199 PHE A O 1
ATOM 1566 N N . ASP A 1 200 ? -20.355 -10.291 1.362 1.00 93.69 200 ASP A N 1
ATOM 1567 C CA . ASP A 1 200 ? -20.894 -11.014 0.210 1.00 93.69 200 ASP A CA 1
ATOM 1568 C C . ASP A 1 200 ? -20.345 -12.444 0.163 1.00 93.69 200 ASP A C 1
ATOM 1570 O O . ASP A 1 200 ? -19.177 -12.635 -0.138 1.00 93.69 200 ASP A O 1
ATOM 1574 N N . LEU A 1 201 ? -21.176 -13.468 0.364 1.00 92.38 201 LEU A N 1
ATOM 1575 C CA . LEU A 1 201 ? -20.763 -14.882 0.322 1.00 92.38 201 LEU A CA 1
ATOM 1576 C C . LEU A 1 201 ? -20.126 -15.323 -1.011 1.00 92.38 201 LEU A C 1
ATOM 1578 O O . LEU A 1 201 ? -19.407 -16.322 -1.053 1.00 92.38 201 LEU A O 1
ATOM 1582 N N . GLN A 1 202 ? -20.375 -14.602 -2.104 1.00 92.12 202 GLN A N 1
ATOM 1583 C CA . GLN A 1 202 ? -19.851 -14.907 -3.435 1.00 92.12 202 GLN A CA 1
ATOM 1584 C C . GLN A 1 202 ? -18.513 -14.223 -3.723 1.00 92.12 202 GLN A C 1
ATOM 1586 O O . GLN A 1 202 ? -17.970 -14.385 -4.818 1.00 92.12 202 GLN A O 1
ATOM 1591 N N . TRP A 1 203 ? -17.933 -13.506 -2.761 1.00 91.06 203 TRP A N 1
ATOM 1592 C CA . TRP A 1 203 ? -16.728 -12.704 -2.968 1.00 91.06 203 TRP A CA 1
ATOM 1593 C C . TRP A 1 203 ? -15.491 -13.512 -3.418 1.00 91.06 203 TRP A C 1
ATOM 1595 O O . TRP A 1 203 ? -14.592 -12.984 -4.079 1.00 91.06 203 TRP A O 1
ATOM 1605 N N . ARG A 1 204 ? -15.460 -14.823 -3.133 1.00 90.69 204 ARG A N 1
ATOM 1606 C CA . ARG A 1 204 ? -14.417 -15.759 -3.600 1.00 90.69 204 ARG A CA 1
ATOM 1607 C C . ARG A 1 204 ? -14.677 -16.359 -4.985 1.00 90.69 204 ARG A C 1
ATOM 1609 O O . ARG A 1 204 ? -13.849 -17.128 -5.473 1.00 90.69 204 ARG A O 1
ATOM 1616 N N . THR A 1 205 ? -15.775 -16.002 -5.651 1.00 89.56 205 THR A N 1
ATOM 1617 C CA . THR A 1 205 ? -16.096 -16.506 -6.994 1.00 89.56 205 THR A CA 1
ATOM 1618 C C . THR A 1 205 ? -14.948 -16.191 -7.958 1.00 89.56 205 THR A C 1
ATOM 1620 O O . THR A 1 205 ? -14.532 -15.030 -8.050 1.00 89.56 205 THR A O 1
ATOM 1623 N N . PRO A 1 206 ? -14.380 -17.182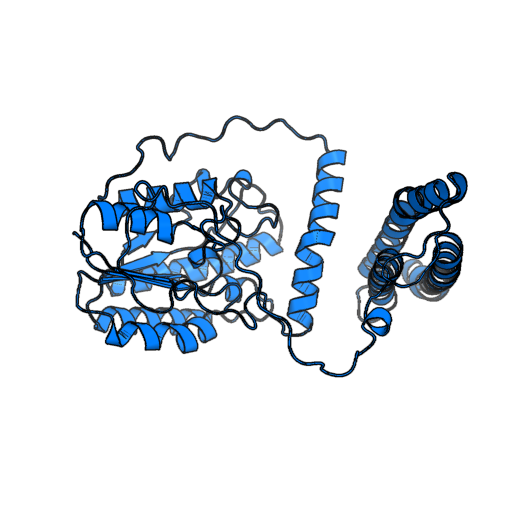 -8.669 1.00 87.88 206 PRO A N 1
ATOM 1624 C CA . PRO A 1 206 ? -13.282 -16.938 -9.595 1.00 87.88 206 PRO A CA 1
ATOM 1625 C C . PRO A 1 206 ? -13.670 -15.949 -10.696 1.00 87.88 206 PRO A C 1
ATOM 1627 O O . PRO A 1 206 ? -14.789 -15.979 -11.208 1.00 87.88 206 PRO A O 1
ATOM 1630 N N . LEU A 1 207 ? -12.727 -15.097 -11.102 1.00 87.19 207 LEU A N 1
ATOM 1631 C CA . LEU A 1 207 ? -12.935 -14.235 -12.264 1.00 87.19 207 LEU A CA 1
ATOM 1632 C C . LEU A 1 207 ? -13.187 -15.089 -13.519 1.00 87.19 207 LEU A C 1
ATOM 1634 O O . LEU A 1 207 ? -12.502 -16.107 -13.692 1.00 87.19 207 LEU A O 1
ATOM 1638 N N . PRO A 1 208 ? -14.065 -14.644 -14.439 1.00 86.81 208 PRO A N 1
ATOM 1639 C CA . PRO A 1 208 ? -14.302 -15.324 -15.710 1.00 86.81 208 PRO A CA 1
ATOM 1640 C C . PRO A 1 208 ? -12.995 -15.637 -16.439 1.00 86.81 208 PRO A C 1
ATOM 1642 O O . PRO A 1 208 ? -12.024 -14.882 -16.336 1.00 86.81 208 PRO A O 1
ATOM 1645 N N . THR A 1 209 ? -12.938 -16.745 -17.176 1.00 83.88 209 THR A N 1
ATOM 1646 C CA . THR A 1 209 ? -11.716 -17.146 -17.885 1.00 83.88 209 THR A CA 1
ATOM 1647 C C . THR A 1 209 ? -11.259 -16.040 -18.837 1.00 83.88 209 THR A C 1
ATOM 1649 O O . THR A 1 209 ? -12.018 -15.578 -19.684 1.00 83.88 209 THR A O 1
ATOM 1652 N N . ALA A 1 210 ? -10.007 -15.601 -18.695 1.00 80.56 210 ALA A N 1
ATOM 1653 C CA . ALA A 1 210 ? -9.445 -14.585 -19.574 1.00 80.56 210 ALA A CA 1
ATOM 1654 C C . ALA A 1 210 ? -9.085 -15.181 -20.941 1.00 80.56 210 ALA A C 1
ATOM 1656 O O . ALA A 1 210 ? -8.515 -16.273 -21.028 1.00 80.56 210 ALA A O 1
ATOM 1657 N N . GLU A 1 211 ? -9.339 -14.430 -22.011 1.00 80.31 211 GLU A N 1
ATOM 1658 C CA . GLU A 1 211 ? -8.858 -14.794 -23.341 1.00 80.31 211 GLU A CA 1
ATOM 1659 C C . GLU A 1 211 ? -7.324 -14.826 -23.384 1.00 80.31 211 GLU A C 1
ATOM 1661 O O . GLU A 1 211 ? -6.631 -13.927 -22.888 1.00 80.31 211 GLU A O 1
ATOM 1666 N N . LYS A 1 212 ? -6.766 -15.861 -24.020 1.00 75.19 212 LYS A N 1
ATOM 1667 C CA . LYS A 1 212 ? -5.317 -15.980 -24.202 1.00 75.19 212 LYS A CA 1
ATOM 1668 C C . LYS A 1 212 ? -4.837 -14.926 -25.200 1.00 75.19 212 LYS A C 1
ATOM 1670 O O . LYS A 1 212 ? -5.075 -15.031 -26.399 1.00 75.19 212 LYS A O 1
ATOM 1675 N N . LYS A 1 213 ? -4.098 -13.925 -24.719 1.00 73.69 213 LYS A N 1
ATOM 1676 C CA . LYS A 1 213 ? -3.469 -12.923 -25.590 1.00 73.69 213 LYS A CA 1
ATOM 1677 C C . LYS A 1 213 ? -2.268 -13.512 -26.338 1.00 73.69 213 LYS A C 1
ATOM 1679 O O . LYS A 1 213 ? -1.372 -14.106 -25.731 1.00 73.69 213 LYS A O 1
ATOM 1684 N N . GLY A 1 214 ? -2.207 -13.272 -27.649 1.00 76.88 214 GLY A N 1
ATOM 1685 C CA . GLY A 1 214 ? -1.056 -13.625 -28.487 1.00 76.88 214 GLY A CA 1
ATOM 1686 C C . GLY A 1 214 ? 0.256 -12.990 -28.003 1.00 76.88 214 GLY A C 1
ATOM 1687 O O . GLY A 1 214 ? 0.255 -11.956 -27.332 1.00 76.88 214 GLY A O 1
ATOM 1688 N N . PHE A 1 215 ? 1.391 -13.615 -28.332 1.00 63.84 215 PHE A N 1
ATOM 1689 C CA . PHE A 1 215 ? 2.727 -13.195 -27.879 1.00 63.84 215 PHE A CA 1
ATOM 1690 C C . PHE A 1 215 ? 3.046 -11.725 -28.205 1.00 63.84 215 PHE A C 1
ATOM 1692 O O . PHE A 1 215 ? 3.369 -10.962 -27.299 1.00 63.84 215 PHE A O 1
ATOM 1699 N N . TYR A 1 216 ? 2.854 -11.297 -29.456 1.00 63.34 216 TYR A N 1
ATOM 1700 C CA . TYR A 1 216 ? 3.149 -9.926 -29.895 1.00 63.34 216 TYR A CA 1
ATOM 1701 C C . TYR A 1 216 ? 2.364 -8.859 -29.122 1.00 63.34 216 TYR A C 1
ATOM 1703 O O . TYR A 1 216 ? 2.930 -7.868 -28.664 1.00 63.34 216 TYR A O 1
ATOM 1711 N N . ARG A 1 217 ? 1.064 -9.094 -28.898 1.00 72.62 217 ARG A N 1
ATOM 1712 C CA . ARG A 1 217 ? 0.205 -8.182 -28.132 1.00 72.62 217 ARG A CA 1
ATOM 1713 C C . ARG A 1 217 ? 0.665 -8.061 -26.678 1.00 72.62 217 ARG A C 1
ATOM 1715 O O . ARG A 1 217 ? 0.648 -6.962 -26.133 1.00 72.62 217 ARG A O 1
ATOM 1722 N N . ARG A 1 218 ? 1.120 -9.162 -26.065 1.00 69.06 218 ARG A N 1
ATOM 1723 C CA . ARG A 1 218 ? 1.682 -9.150 -24.703 1.00 69.06 218 ARG A CA 1
ATOM 1724 C C . ARG A 1 218 ? 2.969 -8.329 -24.624 1.00 69.06 218 ARG A C 1
ATOM 1726 O O . ARG A 1 218 ? 3.114 -7.548 -23.686 1.00 69.06 218 ARG A O 1
ATOM 1733 N N . SER A 1 219 ? 3.857 -8.457 -25.609 1.00 61.06 219 SER A N 1
ATOM 1734 C CA . SER A 1 219 ? 5.099 -7.678 -25.672 1.00 61.06 219 SER A CA 1
ATOM 1735 C C . SER A 1 219 ? 4.825 -6.177 -25.806 1.00 61.06 219 SER A C 1
ATOM 1737 O O . SER A 1 219 ? 5.368 -5.394 -25.032 1.00 61.06 219 SER A O 1
ATOM 1739 N N . ILE A 1 220 ? 3.924 -5.767 -26.708 1.00 70.31 220 ILE A N 1
ATOM 1740 C CA . ILE A 1 220 ? 3.531 -4.354 -26.874 1.00 70.31 220 ILE A CA 1
ATOM 1741 C C . ILE A 1 220 ? 2.899 -3.799 -25.588 1.00 70.31 220 ILE A C 1
ATOM 1743 O O . ILE A 1 220 ? 3.241 -2.706 -25.139 1.00 70.31 220 ILE A O 1
ATOM 1747 N N . GLU A 1 221 ? 1.992 -4.551 -24.953 1.00 71.31 221 GLU A N 1
ATOM 1748 C CA . GLU A 1 221 ? 1.369 -4.135 -23.691 1.00 71.31 221 GLU A CA 1
ATOM 1749 C C . GLU A 1 221 ? 2.391 -3.990 -22.554 1.00 71.31 221 GLU A C 1
ATOM 1751 O O . GLU A 1 221 ? 2.267 -3.071 -21.742 1.00 71.31 221 GLU A O 1
ATOM 1756 N N . TRP A 1 222 ? 3.398 -4.868 -22.498 1.00 72.06 222 TRP A N 1
ATOM 1757 C CA . TRP A 1 222 ? 4.501 -4.771 -21.542 1.00 72.06 222 TRP A CA 1
ATOM 1758 C C . TRP A 1 222 ? 5.354 -3.521 -21.786 1.00 72.06 222 TRP A C 1
ATOM 1760 O O . TRP A 1 222 ? 5.613 -2.780 -20.841 1.00 72.06 222 TRP A O 1
ATOM 1770 N N . TRP A 1 223 ? 5.714 -3.229 -23.039 1.00 65.06 223 TRP A N 1
ATOM 1771 C CA . TRP A 1 223 ? 6.477 -2.027 -23.395 1.00 65.06 223 TRP A CA 1
ATOM 1772 C C . TRP A 1 223 ? 5.719 -0.741 -23.080 1.00 65.06 223 TRP A C 1
ATOM 1774 O O . TRP A 1 223 ? 6.249 0.160 -22.426 1.00 65.06 223 TRP A O 1
ATOM 1784 N N . ARG A 1 224 ? 4.438 -0.676 -23.452 1.00 67.94 224 ARG A N 1
ATOM 1785 C CA . ARG A 1 224 ? 3.582 0.464 -23.112 1.00 67.94 224 ARG A CA 1
ATOM 1786 C C . ARG A 1 224 ? 3.502 0.664 -21.600 1.00 67.94 224 ARG A C 1
ATOM 1788 O O . ARG A 1 224 ? 3.566 1.800 -21.133 1.00 67.94 224 ARG A O 1
ATOM 1795 N N . TRP A 1 225 ? 3.371 -0.418 -20.833 1.00 78.12 225 TRP A N 1
ATOM 1796 C CA . TRP A 1 225 ? 3.382 -0.361 -19.371 1.00 78.12 225 TRP A CA 1
ATOM 1797 C C . TRP A 1 225 ? 4.718 0.159 -18.826 1.00 78.12 225 TRP A C 1
ATOM 1799 O O . TRP A 1 225 ? 4.725 1.063 -17.990 1.00 78.12 225 TRP A O 1
ATOM 1809 N N . PHE A 1 226 ? 5.831 -0.366 -19.342 1.00 64.62 226 PHE A N 1
ATOM 1810 C CA . PHE A 1 226 ? 7.186 0.020 -18.956 1.00 64.62 226 PHE A CA 1
ATOM 1811 C C . PHE A 1 226 ? 7.395 1.536 -19.101 1.00 64.62 226 PHE A C 1
ATOM 1813 O O . PHE A 1 226 ? 7.813 2.199 -18.151 1.00 64.62 226 PHE A O 1
ATOM 1820 N N . ILE A 1 227 ? 7.002 2.097 -20.249 1.00 56.84 227 ILE A N 1
ATOM 1821 C CA . ILE A 1 227 ? 7.113 3.532 -20.546 1.00 56.84 227 ILE A CA 1
ATOM 1822 C C . ILE A 1 227 ? 6.139 4.366 -19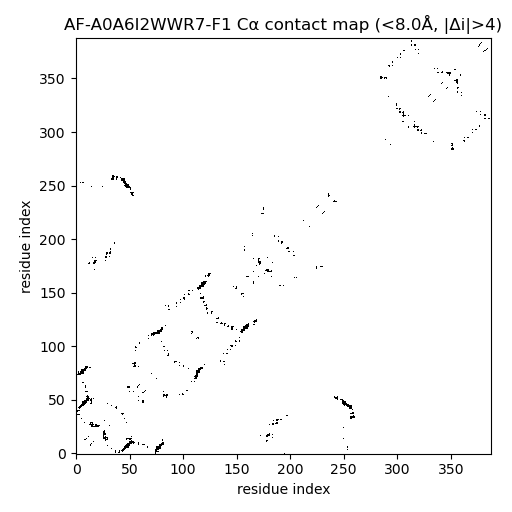.704 1.00 56.84 227 ILE A C 1
ATOM 1824 O O . ILE A 1 227 ? 6.506 5.420 -19.192 1.00 56.84 227 ILE A O 1
ATOM 1828 N N . THR A 1 228 ? 4.895 3.911 -19.553 1.00 60.59 228 THR A N 1
ATOM 1829 C CA . THR A 1 228 ? 3.836 4.717 -18.921 1.00 60.59 228 THR A CA 1
ATOM 1830 C C . THR A 1 228 ? 3.960 4.760 -17.398 1.00 60.59 228 THR A C 1
ATOM 1832 O O . THR A 1 228 ? 3.640 5.777 -16.786 1.00 60.59 228 THR A O 1
ATOM 1835 N N . PHE A 1 229 ? 4.413 3.671 -16.770 1.00 67.81 229 PHE A N 1
ATOM 1836 C CA . PHE A 1 229 ? 4.372 3.521 -15.313 1.00 67.81 229 PHE A CA 1
ATOM 1837 C C . PHE A 1 229 ? 5.754 3.347 -14.689 1.00 67.81 229 PHE A C 1
ATOM 1839 O O . PHE A 1 229 ? 6.101 4.102 -13.777 1.00 67.81 229 PHE A O 1
ATOM 1846 N N . LEU A 1 230 ? 6.554 2.392 -15.177 1.00 65.25 230 LEU A N 1
ATOM 1847 C CA . LEU A 1 230 ? 7.814 2.037 -14.523 1.00 65.25 230 LEU A CA 1
ATOM 1848 C C . LEU A 1 230 ? 8.865 3.144 -14.663 1.00 65.25 230 LEU A C 1
ATOM 1850 O O . LEU A 1 230 ? 9.450 3.559 -13.664 1.00 65.25 230 LEU A O 1
ATOM 1854 N N . ILE A 1 231 ? 9.058 3.685 -15.867 1.00 65.50 231 ILE A N 1
ATOM 1855 C CA . ILE A 1 231 ? 10.033 4.758 -16.108 1.00 65.50 231 ILE A CA 1
ATOM 1856 C C . ILE A 1 231 ? 9.723 6.020 -15.281 1.00 65.50 231 ILE A C 1
ATOM 1858 O O . ILE A 1 231 ? 10.607 6.456 -14.538 1.00 65.50 231 ILE A O 1
ATOM 1862 N N . PRO A 1 232 ? 8.508 6.614 -15.325 1.00 67.38 232 PRO A N 1
ATOM 1863 C CA . PRO A 1 232 ? 8.197 7.786 -14.508 1.00 67.38 232 PRO A CA 1
ATOM 1864 C C . PRO A 1 232 ? 8.374 7.537 -13.011 1.00 67.38 232 PRO A C 1
ATOM 1866 O O . PRO A 1 232 ? 8.762 8.442 -12.272 1.00 67.38 232 PRO A O 1
ATOM 1869 N N . TRP A 1 233 ? 8.099 6.316 -12.551 1.00 70.50 233 TRP A N 1
ATOM 1870 C CA . TRP A 1 233 ? 8.298 5.933 -11.160 1.00 70.50 233 TRP A CA 1
ATOM 1871 C C . TRP A 1 233 ? 9.784 5.866 -10.776 1.00 70.50 233 TRP A C 1
ATOM 1873 O O . TRP A 1 233 ? 10.154 6.456 -9.759 1.00 70.50 233 TRP A O 1
ATOM 1883 N N . ILE A 1 234 ? 10.641 5.252 -11.605 1.00 63.78 234 ILE A N 1
ATOM 1884 C CA . ILE A 1 234 ? 12.105 5.261 -11.413 1.00 63.78 234 ILE A CA 1
ATOM 1885 C C . ILE A 1 234 ? 12.625 6.705 -11.419 1.00 63.78 234 ILE A C 1
ATOM 1887 O O . ILE A 1 234 ? 13.350 7.106 -10.511 1.00 63.78 234 ILE A O 1
ATOM 1891 N N . TRP A 1 235 ? 12.199 7.512 -12.394 1.00 60.69 235 TRP A N 1
ATOM 1892 C CA . TRP A 1 235 ? 12.620 8.907 -12.549 1.00 60.69 235 TRP A CA 1
ATOM 1893 C C . TRP A 1 235 ? 12.254 9.787 -11.346 1.00 60.69 235 TRP A C 1
ATOM 1895 O O . TRP A 1 235 ? 13.049 10.616 -10.904 1.00 60.69 235 TRP A O 1
ATOM 1905 N N . ARG A 1 236 ? 11.050 9.620 -10.783 1.00 68.56 236 ARG A N 1
ATOM 1906 C CA . ARG A 1 236 ? 10.662 10.289 -9.530 1.00 68.56 236 ARG A CA 1
ATOM 1907 C C . ARG A 1 236 ? 11.581 9.880 -8.380 1.00 68.56 236 ARG A C 1
ATOM 1909 O O . ARG A 1 236 ? 12.104 10.747 -7.687 1.00 68.56 236 ARG A O 1
ATOM 1916 N N . ARG A 1 237 ? 11.843 8.578 -8.241 1.00 68.56 237 ARG A N 1
ATOM 1917 C CA . ARG A 1 237 ? 12.657 8.024 -7.153 1.00 68.56 237 ARG A CA 1
ATOM 1918 C C . ARG A 1 237 ? 14.113 8.491 -7.197 1.00 68.56 237 ARG A C 1
ATOM 1920 O O . ARG A 1 237 ? 14.658 8.806 -6.146 1.00 68.56 237 ARG A O 1
ATOM 1927 N N . LEU A 1 238 ? 14.716 8.590 -8.383 1.00 62.53 238 LEU A N 1
ATOM 1928 C CA . LEU A 1 238 ? 16.076 9.127 -8.548 1.00 62.53 238 LEU A CA 1
ATOM 1929 C C . LEU A 1 238 ? 16.189 10.597 -8.123 1.00 62.53 238 LEU A C 1
ATOM 1931 O O . LEU A 1 238 ? 17.232 11.012 -7.635 1.00 62.53 238 LEU A O 1
ATOM 1935 N N . ARG A 1 239 ? 15.108 11.373 -8.254 1.00 66.56 239 ARG A N 1
ATOM 1936 C CA . ARG A 1 239 ? 15.045 12.777 -7.816 1.00 66.56 239 ARG A CA 1
ATOM 1937 C C . ARG A 1 239 ? 14.585 12.948 -6.366 1.00 66.56 239 ARG A C 1
ATOM 1939 O O . ARG A 1 239 ? 14.341 14.071 -5.944 1.00 66.56 239 ARG A O 1
ATOM 1946 N N . GLY A 1 240 ? 14.403 11.853 -5.626 1.00 67.19 240 GLY A N 1
ATOM 1947 C CA . GLY A 1 240 ? 13.888 11.895 -4.256 1.00 67.19 240 GLY A CA 1
ATOM 1948 C C . GLY A 1 240 ? 12.419 12.315 -4.138 1.00 67.19 240 GLY A C 1
ATOM 1949 O O . GLY A 1 240 ? 11.970 12.578 -3.031 1.00 67.19 240 GLY A O 1
ATOM 1950 N N . VAL A 1 241 ? 11.667 12.351 -5.243 1.00 70.81 241 VAL A N 1
ATOM 1951 C CA . VAL A 1 241 ? 10.254 12.761 -5.270 1.00 70.81 241 VAL A CA 1
ATOM 1952 C C . VAL A 1 241 ? 9.348 11.542 -5.084 1.00 70.81 241 VAL A C 1
ATOM 1954 O O . VAL A 1 241 ? 9.514 10.521 -5.762 1.00 70.81 241 VAL A O 1
ATOM 1957 N N . SER A 1 242 ? 8.352 11.648 -4.207 1.00 77.94 242 SER A N 1
ATOM 1958 C CA . SER A 1 242 ? 7.297 10.652 -4.000 1.00 77.94 242 SER A CA 1
ATOM 1959 C C . SER A 1 242 ? 5.988 11.058 -4.679 1.00 77.94 242 SER A C 1
ATOM 1961 O O . SER A 1 242 ? 5.678 12.231 -4.856 1.00 77.94 242 SER A O 1
ATOM 1963 N N . SER A 1 243 ? 5.155 10.075 -5.032 1.00 78.06 243 SER A N 1
ATOM 1964 C CA . SER A 1 243 ? 3.781 10.336 -5.497 1.00 78.06 243 SER A CA 1
ATOM 1965 C C . SER A 1 243 ? 2.873 10.930 -4.414 1.00 78.06 243 SER A C 1
ATOM 1967 O O . SER A 1 243 ? 1.774 11.384 -4.734 1.00 78.06 243 SER A O 1
ATOM 1969 N N . GLY A 1 244 ? 3.305 10.858 -3.152 1.00 79.31 244 GLY A N 1
ATOM 1970 C CA . GLY A 1 244 ? 2.630 11.430 -1.990 1.00 79.31 244 GLY A CA 1
ATOM 1971 C C . GLY A 1 244 ? 3.027 12.868 -1.663 1.00 79.31 244 GLY A C 1
ATOM 1972 O O . GLY A 1 244 ? 2.388 13.468 -0.805 1.00 79.31 244 GLY A O 1
ATOM 1973 N N . ASP A 1 245 ? 4.058 13.423 -2.307 1.00 73.62 245 ASP A N 1
ATOM 1974 C CA . ASP A 1 245 ? 4.567 14.751 -1.951 1.00 73.62 245 ASP A CA 1
ATOM 1975 C C . ASP A 1 245 ? 3.503 15.829 -2.199 1.00 73.62 245 ASP A C 1
ATOM 1977 O O . ASP A 1 245 ? 2.834 15.837 -3.234 1.00 73.62 245 ASP A O 1
ATOM 1981 N N . GLY A 1 246 ? 3.326 16.721 -1.221 1.00 78.75 246 GLY A N 1
ATOM 1982 C CA . GLY A 1 246 ? 2.311 17.778 -1.257 1.00 78.75 246 GLY A CA 1
ATOM 1983 C C . GLY A 1 246 ? 0.866 17.295 -1.082 1.00 78.75 246 GLY A C 1
ATOM 1984 O O . GLY A 1 246 ? -0.051 18.102 -1.210 1.00 78.75 246 GLY A O 1
ATOM 1985 N N . ARG A 1 247 ? 0.635 16.005 -0.795 1.00 85.50 247 ARG A N 1
ATOM 1986 C CA . ARG A 1 247 ? -0.707 15.465 -0.533 1.00 85.50 247 ARG A CA 1
ATOM 1987 C C . ARG A 1 247 ? -1.040 15.455 0.953 1.00 85.50 247 ARG A C 1
ATOM 1989 O O . ARG A 1 247 ? -0.185 15.181 1.794 1.00 85.50 247 ARG A O 1
ATOM 1996 N N . SER A 1 248 ? -2.315 15.664 1.249 1.00 86.00 248 SER A N 1
ATOM 1997 C CA . SER A 1 248 ? -2.915 15.437 2.560 1.00 86.00 248 SER A CA 1
ATOM 1998 C C . SER A 1 248 ? -3.693 14.119 2.593 1.00 86.00 248 SER A C 1
ATOM 2000 O O . SER A 1 248 ? -4.061 13.558 1.560 1.00 86.00 248 SER A O 1
ATOM 2002 N N . ALA A 1 249 ? -3.932 13.629 3.807 1.00 88.00 249 ALA A N 1
ATOM 2003 C CA . ALA A 1 249 ? -4.851 12.531 4.073 1.00 88.00 249 ALA A CA 1
ATOM 2004 C C . ALA A 1 249 ? -6.279 12.880 3.617 1.00 88.00 249 ALA A C 1
ATOM 2006 O O . ALA A 1 249 ? -6.709 14.026 3.781 1.00 88.00 249 ALA A O 1
ATOM 2007 N N . LYS A 1 250 ? -7.030 11.897 3.098 1.00 86.44 250 LYS A N 1
ATOM 2008 C CA . LYS A 1 250 ? -8.405 12.138 2.625 1.00 86.44 250 LYS A CA 1
ATOM 2009 C C . LYS A 1 250 ? -9.378 12.477 3.760 1.00 86.44 250 LYS A C 1
ATOM 2011 O O . LYS A 1 250 ? -10.217 13.356 3.591 1.00 86.44 250 LYS A O 1
ATOM 2016 N N . HIS A 1 251 ? -9.213 11.856 4.931 1.00 88.19 251 HIS A N 1
ATOM 2017 C CA . HIS A 1 251 ? -9.978 12.165 6.142 1.00 88.19 251 HIS A CA 1
ATOM 2018 C C . HIS A 1 251 ? -9.010 12.287 7.321 1.00 88.19 251 HIS A C 1
ATOM 2020 O O . HIS A 1 251 ? -8.724 11.311 8.010 1.00 88.19 251 HIS A O 1
ATOM 2026 N N . TYR A 1 252 ? -8.461 13.490 7.514 1.00 84.56 252 TYR A N 1
ATOM 2027 C CA . TYR A 1 252 ? -7.440 13.776 8.532 1.00 84.56 252 TYR A CA 1
ATOM 2028 C C . TYR A 1 252 ? -7.998 13.879 9.965 1.00 84.56 252 TYR A C 1
ATOM 2030 O O . TYR A 1 252 ? -7.230 13.979 10.920 1.00 84.56 252 TYR A O 1
ATOM 2038 N N . GLN A 1 253 ? -9.323 13.864 10.117 1.00 90.69 253 GLN A N 1
ATOM 2039 C CA . GLN A 1 253 ? -10.035 13.797 11.391 1.00 90.69 253 GLN A CA 1
ATOM 2040 C C . GLN A 1 253 ? -11.182 12.788 11.280 1.00 90.69 253 GLN A C 1
ATOM 2042 O O . GLN A 1 253 ? -11.709 12.611 10.177 1.00 90.69 253 GLN A O 1
ATOM 2047 N N . PRO A 1 254 ? -11.589 12.146 12.391 1.00 93.62 254 PRO A N 1
ATOM 2048 C CA . PRO A 1 254 ? -12.759 11.283 12.398 1.00 93.62 254 PRO A CA 1
ATOM 2049 C C . PRO A 1 254 ? -14.007 12.080 12.035 1.00 93.62 254 PRO A C 1
ATOM 2051 O O . PRO A 1 254 ? -14.398 12.997 12.756 1.00 93.62 254 PRO A O 1
ATOM 2054 N N . ILE A 1 255 ? -14.633 11.716 10.925 1.00 94.69 255 ILE A N 1
ATOM 2055 C CA . ILE A 1 255 ? -15.930 12.250 10.520 1.00 94.69 255 ILE A CA 1
ATOM 2056 C C . ILE A 1 255 ? -17.010 11.221 10.817 1.00 94.69 255 ILE A C 1
ATOM 2058 O O . ILE A 1 255 ? -16.750 10.018 10.777 1.00 94.69 255 ILE A O 1
ATOM 2062 N N . LYS A 1 256 ? -18.229 11.683 11.096 1.00 95.31 256 LYS A N 1
ATOM 2063 C CA . LYS A 1 256 ? -19.393 10.797 11.113 1.00 95.31 256 LYS A CA 1
ATOM 2064 C C . LYS A 1 256 ? -19.573 10.233 9.703 1.00 95.31 256 LYS A C 1
ATOM 2066 O O . LYS A 1 256 ? -19.765 11.005 8.764 1.00 95.31 256 LYS A O 1
ATOM 2071 N N . TRP A 1 257 ? -19.446 8.917 9.551 1.00 92.25 257 TRP A N 1
ATOM 2072 C CA . TRP A 1 257 ? -19.524 8.270 8.242 1.00 92.25 257 TRP A CA 1
ATOM 2073 C C . TRP A 1 257 ? -20.976 7.897 7.966 1.00 92.25 257 TRP A C 1
ATOM 2075 O O . TRP A 1 257 ? -21.580 7.148 8.730 1.00 92.25 257 TRP A O 1
ATOM 2085 N N . LEU A 1 258 ? -21.559 8.463 6.913 1.00 81.31 258 LEU A N 1
ATOM 2086 C CA . LEU A 1 258 ? -22.927 8.164 6.498 1.00 81.31 258 LEU A CA 1
ATOM 2087 C C . LEU A 1 258 ? -22.855 7.235 5.291 1.00 81.31 258 LEU A C 1
ATOM 2089 O O . LEU A 1 258 ? -22.136 7.536 4.342 1.00 81.31 258 LEU A O 1
ATOM 2093 N N . ASN A 1 259 ? -23.588 6.120 5.338 1.00 63.91 259 ASN A N 1
ATOM 2094 C CA . ASN A 1 259 ? -23.587 5.129 4.267 1.00 63.91 259 ASN A CA 1
ATOM 2095 C C . ASN A 1 259 ? -23.899 5.807 2.916 1.00 63.91 259 ASN A C 1
ATOM 2097 O O . ASN A 1 259 ? -24.929 6.469 2.757 1.00 63.91 259 ASN A O 1
ATOM 2101 N N . HIS A 1 260 ? -22.991 5.669 1.947 1.00 56.94 260 HIS A N 1
ATOM 2102 C CA . HIS A 1 260 ? -23.047 6.383 0.670 1.00 56.94 260 HIS A CA 1
ATOM 2103 C C . HIS A 1 260 ? -24.221 5.969 -0.240 1.00 56.94 260 HIS A C 1
ATOM 2105 O O . HIS A 1 260 ? -24.436 6.602 -1.271 1.00 56.94 260 HIS A O 1
ATOM 2111 N N . GLU A 1 261 ? -25.039 4.988 0.149 1.00 47.66 261 GLU A N 1
ATOM 2112 C CA . GLU A 1 261 ? -26.274 4.639 -0.567 1.00 47.66 261 GLU A CA 1
ATOM 2113 C C . GLU A 1 261 ? -27.459 5.585 -0.287 1.00 47.66 261 GLU A C 1
ATOM 2115 O O . GLU A 1 261 ? -28.443 5.557 -1.024 1.00 47.66 261 GLU A O 1
ATOM 2120 N N . SER A 1 262 ? -27.376 6.482 0.708 1.00 37.66 262 SER A N 1
ATOM 2121 C CA . SER A 1 262 ? -28.480 7.400 1.050 1.00 37.66 262 SER A CA 1
ATOM 2122 C C . SER A 1 262 ? -28.283 8.863 0.626 1.00 37.66 262 SER A C 1
ATOM 2124 O O . SER A 1 262 ? -29.049 9.720 1.062 1.00 37.66 262 SER A O 1
ATOM 2126 N N . SER A 1 263 ? -27.290 9.196 -0.207 1.00 33.44 263 SER A N 1
ATOM 2127 C CA . SER A 1 263 ? -27.097 10.572 -0.700 1.00 33.44 263 SER A CA 1
ATOM 2128 C C . SER A 1 263 ? -27.164 10.676 -2.226 1.00 33.44 263 SER A C 1
ATOM 2130 O O . SER A 1 263 ? -26.188 10.974 -2.907 1.00 33.44 263 SER A O 1
ATOM 2132 N N . GLN A 1 264 ? -28.376 10.545 -2.778 1.00 36.41 264 GLN A N 1
ATOM 2133 C CA . GLN A 1 264 ? -28.728 11.393 -3.918 1.00 36.41 264 GLN A CA 1
ATOM 2134 C C . GLN A 1 264 ? -28.754 12.842 -3.419 1.00 36.41 264 GLN A C 1
ATOM 2136 O O . GLN A 1 264 ? -29.734 13.278 -2.821 1.00 36.41 264 GLN A O 1
ATOM 2141 N N . LEU A 1 265 ? -27.672 13.587 -3.631 1.00 31.88 265 LEU A N 1
ATOM 2142 C CA . LEU A 1 265 ? -27.651 15.036 -3.443 1.00 31.88 265 LEU A CA 1
ATOM 2143 C C . LEU A 1 265 ? -27.002 15.714 -4.663 1.00 31.88 265 LEU A C 1
ATOM 2145 O O . LEU A 1 265 ? -26.204 15.092 -5.363 1.00 31.88 265 LEU A O 1
ATOM 2149 N N . PRO A 1 266 ? -27.462 16.936 -4.985 1.00 28.25 266 PRO A N 1
ATOM 2150 C CA . PRO A 1 266 ? -27.793 17.384 -6.340 1.00 28.25 266 PRO A CA 1
ATOM 2151 C C . PRO A 1 266 ? -26.561 17.730 -7.190 1.00 28.25 266 PRO A C 1
ATOM 2153 O O . PRO A 1 266 ? -25.461 17.851 -6.646 1.00 28.25 266 PRO A O 1
ATOM 2156 N N . PRO A 1 267 ? -26.725 17.921 -8.520 1.00 30.03 267 PRO A N 1
ATOM 2157 C CA . PRO A 1 267 ? -25.633 18.360 -9.380 1.00 30.03 267 PRO A CA 1
ATOM 2158 C C . PRO A 1 267 ? -24.971 19.604 -8.792 1.00 30.03 267 PRO A C 1
ATOM 2160 O O . PRO A 1 267 ? -25.633 20.578 -8.432 1.00 30.03 267 PRO A O 1
ATOM 2163 N N . SER A 1 268 ? -23.648 19.532 -8.693 1.00 31.58 268 SER A N 1
ATOM 2164 C CA . SER A 1 268 ? -22.768 20.606 -8.259 1.00 31.58 268 SER A CA 1
ATOM 2165 C C . SER A 1 268 ? -23.123 21.912 -8.968 1.00 31.58 268 SER A C 1
ATOM 2167 O O . SER A 1 268 ? -22.895 22.062 -10.170 1.00 31.58 268 SER A O 1
ATOM 2169 N N . VAL A 1 269 ? -23.670 22.864 -8.210 1.00 28.06 269 VAL A N 1
ATOM 2170 C CA . VAL A 1 269 ? -23.800 24.256 -8.633 1.00 28.06 269 VAL A CA 1
ATOM 2171 C C . VAL A 1 269 ? -22.387 24.824 -8.705 1.00 28.06 269 VAL A C 1
ATOM 2173 O O . VAL A 1 269 ? -21.749 25.093 -7.689 1.00 28.06 269 VAL A O 1
ATOM 2176 N N . HIS A 1 270 ? -21.879 24.971 -9.924 1.00 28.73 270 HIS A N 1
ATOM 2177 C CA . HIS A 1 270 ? -20.741 25.835 -10.184 1.00 28.73 270 HIS A CA 1
ATOM 2178 C C . HIS A 1 270 ? -21.187 27.283 -9.975 1.00 28.73 270 HIS A C 1
ATOM 2180 O O . HIS A 1 270 ? -21.820 27.876 -10.845 1.00 28.73 270 HIS A O 1
ATOM 2186 N N . THR A 1 271 ? -20.850 27.858 -8.824 1.00 26.00 271 THR A N 1
ATOM 2187 C CA . THR A 1 271 ? -20.825 29.314 -8.663 1.00 26.00 271 THR A CA 1
ATOM 2188 C C . THR A 1 271 ? -19.490 29.812 -9.232 1.00 26.00 271 THR A C 1
ATOM 2190 O O . THR A 1 271 ? -18.443 29.349 -8.770 1.00 26.00 271 THR A O 1
ATOM 2193 N N . PRO A 1 272 ? -19.474 30.707 -10.236 1.00 27.56 272 PRO A N 1
ATOM 2194 C CA . PRO A 1 272 ? -18.232 31.264 -10.756 1.00 27.56 272 PRO A CA 1
ATOM 2195 C C . PRO A 1 272 ? -17.605 32.170 -9.693 1.00 27.56 272 PRO A C 1
ATOM 2197 O O . PRO A 1 272 ? -18.277 33.047 -9.147 1.00 27.56 272 PRO A O 1
ATOM 2200 N N . LEU A 1 273 ? -16.321 31.965 -9.399 1.00 29.77 273 LEU A N 1
ATOM 2201 C CA . LEU A 1 273 ? -15.540 32.921 -8.619 1.00 29.77 273 LEU A CA 1
ATOM 2202 C C . LEU A 1 273 ? -15.371 34.201 -9.446 1.00 29.77 273 LEU A C 1
ATOM 2204 O O . LEU A 1 273 ? -14.911 34.159 -10.585 1.00 29.77 273 LEU A O 1
ATOM 2208 N N . SER A 1 274 ? -15.784 35.318 -8.855 1.00 27.34 274 SER A N 1
ATOM 2209 C CA . SER A 1 274 ? -15.675 36.672 -9.389 1.00 27.34 274 SER A CA 1
ATOM 2210 C C . SER A 1 274 ? -14.222 37.093 -9.609 1.00 27.34 274 SER A C 1
ATOM 2212 O O . SER A 1 274 ? -13.376 36.906 -8.733 1.00 27.34 274 SER A O 1
ATOM 2214 N N . GLU A 1 275 ? -13.972 37.731 -10.750 1.00 38.97 275 GLU A N 1
ATOM 2215 C CA . GLU A 1 275 ? -12.728 38.414 -11.100 1.00 38.97 275 GLU A CA 1
ATOM 2216 C C . GLU A 1 275 ? -12.4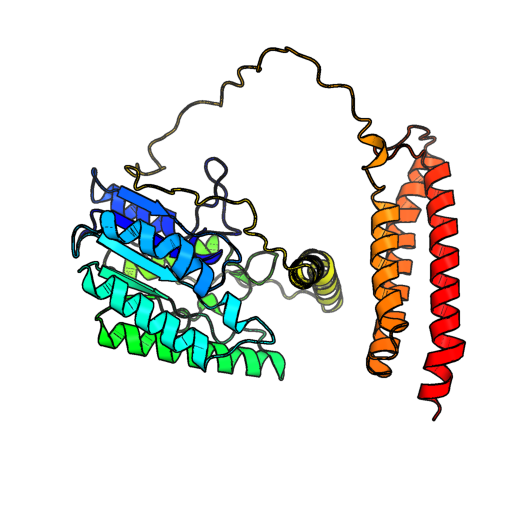23 39.592 -10.160 1.00 38.97 275 GLU A C 1
ATOM 2218 O O . GLU A 1 275 ? -13.229 40.503 -9.986 1.00 38.97 275 GLU A O 1
ATOM 2223 N N . SER A 1 276 ? -11.231 39.579 -9.568 1.00 27.33 276 SER A N 1
ATOM 2224 C CA . SER A 1 276 ? -10.323 40.719 -9.326 1.00 27.33 276 SER A CA 1
ATOM 2225 C C . SER A 1 276 ? -9.166 40.178 -8.469 1.00 27.33 276 SER A C 1
ATOM 2227 O O . SER A 1 276 ? -9.387 39.368 -7.580 1.00 27.33 276 SER A O 1
ATOM 2229 N N . SER A 1 277 ? -7.890 40.474 -8.678 1.00 29.91 277 SER A N 1
ATOM 2230 C CA . SER A 1 277 ? -7.211 41.526 -9.424 1.00 29.91 277 SER A CA 1
ATOM 2231 C C . SER A 1 277 ? -5.842 41.005 -9.886 1.00 29.91 277 SER A C 1
ATOM 2233 O O . SER A 1 277 ? -5.138 40.336 -9.131 1.00 29.91 277 SER A O 1
ATOM 2235 N N . ASP A 1 278 ? -5.509 41.349 -11.122 1.00 41.25 278 ASP A N 1
ATOM 2236 C CA . ASP A 1 278 ? -4.267 41.175 -11.883 1.00 41.25 278 ASP A CA 1
ATOM 2237 C C . ASP A 1 278 ? -2.952 40.927 -11.093 1.00 41.25 278 ASP A C 1
ATOM 2239 O O . ASP A 1 278 ? -2.421 41.841 -10.451 1.00 41.25 278 ASP A O 1
ATOM 2243 N N . PRO A 1 279 ? -2.339 39.731 -11.203 1.00 33.91 279 PRO A N 1
ATOM 2244 C CA . PRO A 1 279 ? -0.906 39.552 -11.056 1.00 33.91 279 PRO A CA 1
ATOM 2245 C C . PRO A 1 279 ? -0.285 39.436 -12.454 1.00 33.91 279 PRO A C 1
ATOM 2247 O O . PRO A 1 279 ? -0.491 38.432 -13.131 1.00 33.91 279 PRO A O 1
ATOM 2250 N N . LYS A 1 280 ? 0.477 40.467 -12.858 1.00 38.72 280 LYS A N 1
ATOM 2251 C CA . LYS A 1 280 ? 1.411 40.509 -14.007 1.00 38.72 280 LYS A CA 1
ATOM 2252 C C . LYS A 1 280 ? 1.489 39.192 -14.785 1.00 38.72 280 LYS A C 1
ATOM 2254 O O . LYS A 1 280 ? 2.088 38.234 -14.295 1.00 38.72 280 LYS A O 1
ATOM 2259 N N . SER A 1 281 ? 0.947 39.190 -16.001 1.00 35.38 281 SER A N 1
ATOM 2260 C CA . SER A 1 281 ? 1.027 38.095 -16.968 1.00 35.38 281 SER A CA 1
ATOM 2261 C C . SER A 1 281 ? 2.453 37.543 -17.093 1.00 35.38 281 SER A C 1
ATOM 2263 O O . SER A 1 281 ? 3.298 38.044 -17.833 1.00 35.38 281 SER A O 1
ATOM 2265 N N . MET A 1 282 ? 2.730 36.476 -16.349 1.00 38.25 282 MET A N 1
ATOM 2266 C CA . MET A 1 282 ? 3.888 35.636 -16.587 1.00 38.25 282 MET A CA 1
ATOM 2267 C C . MET A 1 282 ? 3.546 34.792 -17.809 1.00 38.25 282 MET A C 1
ATOM 2269 O O . MET A 1 282 ? 2.646 33.955 -17.760 1.00 38.25 282 MET A O 1
ATOM 2273 N N . ASP A 1 283 ? 4.218 35.072 -18.921 1.00 39.41 283 ASP A N 1
ATOM 2274 C CA . ASP A 1 283 ? 4.081 34.327 -20.165 1.00 39.41 283 ASP A CA 1
ATOM 2275 C C . ASP A 1 283 ? 4.477 32.856 -19.944 1.00 39.41 283 ASP A C 1
ATOM 2277 O O . ASP A 1 283 ? 5.642 32.463 -20.006 1.00 39.41 283 ASP A O 1
ATOM 2281 N N . LEU A 1 284 ? 3.475 32.032 -19.629 1.00 36.97 284 LEU A N 1
ATOM 2282 C CA . LEU A 1 284 ? 3.609 30.595 -19.407 1.00 36.97 284 LEU A CA 1
ATOM 2283 C C . LEU A 1 284 ? 3.957 29.832 -20.694 1.00 36.97 284 LEU A C 1
ATOM 2285 O O . LEU A 1 284 ? 4.312 28.656 -20.604 1.00 36.97 284 LEU A O 1
ATOM 2289 N N . SER A 1 285 ? 3.905 30.468 -21.873 1.00 41.53 285 SER A N 1
ATOM 2290 C CA . SER A 1 285 ? 4.298 29.816 -23.129 1.00 41.53 285 SER A CA 1
ATOM 2291 C C . SER A 1 285 ? 5.778 29.411 -23.133 1.00 41.53 285 SER A C 1
ATOM 2293 O O . SER A 1 285 ? 6.122 28.361 -23.674 1.00 41.53 285 SER A O 1
ATOM 2295 N N . ALA A 1 286 ? 6.629 30.147 -22.408 1.00 37.09 286 ALA A N 1
ATOM 2296 C CA . ALA A 1 286 ? 8.049 29.843 -22.226 1.00 37.09 286 ALA A CA 1
ATOM 2297 C C . ALA A 1 286 ? 8.326 28.566 -21.400 1.00 37.09 286 ALA A C 1
ATOM 2299 O O . ALA A 1 286 ? 9.448 28.060 -21.411 1.00 37.09 286 ALA A O 1
ATOM 2300 N N . TYR A 1 287 ? 7.324 28.026 -20.693 1.00 40.00 287 TYR A N 1
ATOM 2301 C CA . TYR A 1 287 ? 7.459 26.842 -19.830 1.00 40.00 287 TYR A CA 1
ATOM 2302 C C . TYR A 1 287 ? 6.722 25.600 -20.358 1.00 40.00 287 TYR A C 1
ATOM 2304 O O . TYR A 1 287 ? 6.870 24.511 -19.795 1.00 40.00 287 TYR A O 1
ATOM 2312 N N . LEU A 1 288 ? 5.948 25.723 -21.441 1.00 44.66 288 LEU A N 1
ATOM 2313 C CA . LEU A 1 288 ? 5.252 24.599 -22.066 1.00 44.66 288 LEU A CA 1
ATOM 2314 C C . LEU A 1 288 ? 6.157 23.948 -23.119 1.00 44.66 288 LEU A C 1
ATOM 2316 O O . LEU A 1 288 ? 6.301 24.435 -24.235 1.00 44.66 288 LEU A O 1
ATOM 2320 N N . THR A 1 289 ? 6.768 22.817 -22.768 1.00 65.50 289 THR A N 1
ATOM 2321 C CA . THR A 1 289 ? 7.536 22.012 -23.729 1.00 65.50 289 THR A CA 1
ATOM 2322 C C . THR A 1 289 ? 6.596 21.249 -24.662 1.00 65.50 289 THR A C 1
ATOM 2324 O O . THR A 1 289 ? 5.614 20.644 -24.227 1.00 65.50 289 THR A O 1
ATOM 2327 N N . ASP A 1 290 ? 6.892 21.268 -25.965 1.00 87.38 290 ASP A N 1
ATOM 2328 C CA . ASP A 1 290 ? 6.130 20.504 -26.953 1.00 87.38 290 ASP A CA 1
ATOM 2329 C C . ASP A 1 290 ? 6.162 18.999 -26.630 1.00 87.38 290 ASP A C 1
ATOM 2331 O O . ASP A 1 290 ? 7.174 18.454 -26.177 1.00 87.38 290 ASP A O 1
ATOM 2335 N N . ARG A 1 291 ? 5.042 18.310 -26.869 1.00 83.81 291 ARG A N 1
ATOM 2336 C CA . ARG A 1 291 ? 4.879 16.885 -26.549 1.00 83.81 291 ARG A CA 1
ATOM 2337 C C . ARG A 1 291 ? 5.855 15.995 -27.321 1.00 83.81 291 ARG A C 1
ATOM 2339 O O . ARG A 1 291 ? 6.358 15.026 -26.753 1.00 83.81 291 ARG A O 1
ATOM 2346 N N . GLU A 1 292 ? 6.098 16.291 -28.592 1.00 86.38 292 GLU A N 1
ATOM 2347 C CA . GLU A 1 292 ? 6.967 15.505 -29.466 1.00 86.38 292 GLU A CA 1
ATOM 2348 C C . GLU A 1 292 ? 8.444 15.784 -29.158 1.00 86.38 292 GLU A C 1
ATOM 2350 O O . GLU A 1 292 ? 9.241 14.851 -29.048 1.00 86.38 292 GLU A O 1
ATOM 2355 N N . LEU A 1 293 ? 8.801 17.041 -28.873 1.00 87.62 293 LEU A N 1
ATOM 2356 C CA . LEU A 1 293 ? 10.151 17.385 -28.403 1.00 87.62 293 LEU A CA 1
ATOM 2357 C C . LEU A 1 293 ? 10.446 16.806 -27.013 1.00 87.62 293 LEU A C 1
ATOM 2359 O O . LEU A 1 293 ? 11.558 16.339 -26.748 1.00 87.62 293 LEU A O 1
ATOM 2363 N N . SER A 1 294 ? 9.447 16.759 -26.132 1.00 81.56 294 SER A N 1
ATOM 2364 C CA . SER A 1 294 ? 9.547 16.096 -24.827 1.00 81.56 294 SER A CA 1
ATOM 2365 C C . SER A 1 294 ? 9.758 14.592 -24.978 1.00 81.56 294 SER A C 1
ATOM 2367 O O . SER A 1 294 ? 10.542 14.003 -24.234 1.00 81.56 294 SER A O 1
ATOM 2369 N N . TRP A 1 295 ? 9.106 13.973 -25.967 1.00 89.44 295 TRP A N 1
ATOM 2370 C CA . TRP A 1 295 ? 9.309 12.565 -26.300 1.00 89.44 295 TRP A CA 1
ATOM 2371 C C . TRP A 1 295 ? 10.745 12.308 -26.785 1.00 89.44 295 TRP A C 1
ATOM 2373 O O . TRP A 1 295 ? 11.408 11.404 -26.279 1.00 89.44 295 TRP A O 1
ATOM 2383 N N . LEU A 1 296 ? 11.284 13.146 -27.680 1.00 85.31 296 LEU A N 1
ATOM 2384 C CA . LEU A 1 296 ? 12.680 13.025 -28.128 1.00 85.31 296 LEU A CA 1
ATOM 2385 C C . LEU A 1 296 ? 13.678 13.245 -26.985 1.00 85.31 296 LEU A C 1
ATOM 2387 O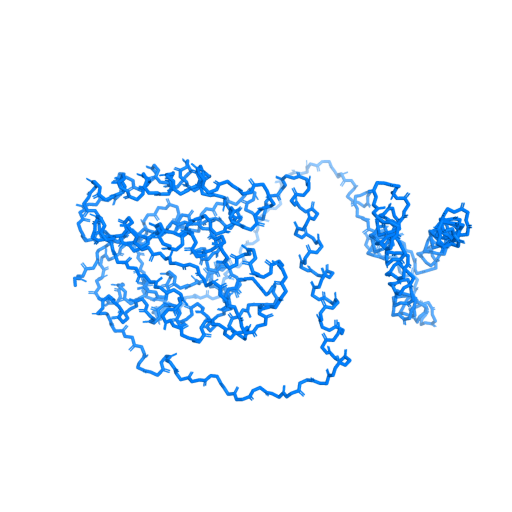 O . LEU A 1 296 ? 14.680 12.547 -26.903 1.00 85.31 296 LEU A O 1
ATOM 2391 N N . SER A 1 297 ? 13.383 14.168 -26.068 1.00 85.00 297 SER A N 1
ATOM 2392 C CA . SER A 1 297 ? 14.190 14.422 -24.859 1.00 85.00 297 SER A CA 1
ATOM 2393 C C . SER A 1 297 ? 14.141 13.269 -23.852 1.00 85.00 297 SER A C 1
ATOM 2395 O O . SER A 1 297 ? 14.990 13.155 -22.968 1.00 85.00 297 SER A O 1
ATOM 2397 N N . PHE A 1 298 ? 13.115 12.425 -23.937 1.00 81.62 298 PHE A N 1
ATOM 2398 C CA . PHE A 1 298 ? 13.067 11.166 -23.212 1.00 81.62 298 PHE A CA 1
ATOM 2399 C C . PHE A 1 298 ? 13.932 10.105 -23.907 1.00 81.62 298 PHE A C 1
ATOM 2401 O O . PHE A 1 298 ? 14.737 9.465 -23.234 1.00 81.62 298 PHE A O 1
ATOM 2408 N N . ASN A 1 299 ? 13.823 9.950 -25.232 1.00 92.19 299 ASN A N 1
ATOM 2409 C CA . ASN A 1 299 ? 14.632 8.971 -25.965 1.00 92.19 299 ASN A CA 1
ATOM 2410 C C . ASN A 1 299 ? 16.136 9.301 -25.908 1.00 92.19 299 ASN A C 1
ATOM 2412 O O . ASN A 1 299 ? 16.967 8.406 -25.817 1.00 92.19 299 ASN A O 1
ATOM 2416 N N . GLU A 1 300 ? 16.483 10.586 -25.857 1.00 94.56 300 GLU A N 1
ATOM 2417 C CA . GLU A 1 300 ? 17.836 11.082 -25.591 1.00 94.56 300 GLU A CA 1
ATOM 2418 C C . GLU A 1 300 ? 18.436 10.521 -24.294 1.00 94.56 300 GLU A C 1
ATOM 2420 O O . GLU A 1 300 ? 19.575 10.070 -24.289 1.00 94.56 300 GLU A O 1
ATOM 2425 N N . ARG A 1 301 ? 17.653 10.427 -23.215 1.00 87.50 301 ARG A N 1
ATOM 2426 C CA . ARG A 1 301 ? 18.124 9.846 -21.946 1.00 87.50 301 ARG A CA 1
ATOM 2427 C C . ARG A 1 301 ? 18.343 8.337 -22.020 1.00 87.50 301 ARG A C 1
ATOM 2429 O O . ARG A 1 301 ? 19.151 7.792 -21.278 1.00 87.50 301 ARG A O 1
ATOM 2436 N N . VAL A 1 302 ? 17.629 7.640 -22.905 1.00 82.19 302 VAL A N 1
ATOM 2437 C CA . VAL A 1 302 ? 17.897 6.218 -23.177 1.00 82.19 302 VAL A CA 1
ATOM 2438 C C . VAL A 1 302 ? 19.249 6.066 -23.872 1.00 82.19 302 VAL A C 1
ATOM 2440 O O . VAL A 1 302 ? 20.003 5.153 -23.545 1.00 82.19 302 VAL A O 1
ATOM 2443 N N . LEU A 1 303 ? 19.571 6.978 -24.790 1.00 93.88 303 LEU A N 1
ATOM 2444 C CA . LEU A 1 303 ? 20.875 7.019 -25.441 1.00 93.88 303 LEU A CA 1
ATOM 2445 C C . LEU A 1 303 ? 22.002 7.339 -24.447 1.00 93.88 303 LEU A C 1
ATOM 2447 O O . LEU A 1 303 ? 23.032 6.676 -24.484 1.00 93.88 303 LEU A O 1
ATOM 2451 N N . GLU A 1 304 ? 21.779 8.249 -23.497 1.00 95.19 304 GLU A N 1
ATOM 2452 C CA . GLU A 1 304 ? 22.752 8.556 -22.434 1.00 95.19 304 GLU A CA 1
ATOM 2453 C C . GLU A 1 304 ? 23.131 7.316 -21.600 1.00 95.19 304 GLU A C 1
ATOM 2455 O O . GLU A 1 304 ? 24.290 7.145 -21.229 1.00 95.19 304 GLU A O 1
ATOM 2460 N N . LEU A 1 305 ? 22.193 6.389 -21.364 1.00 86.88 305 LEU A N 1
ATOM 2461 C CA . LEU A 1 305 ? 22.486 5.115 -20.687 1.00 86.88 305 LEU A CA 1
ATOM 2462 C C . LEU A 1 305 ? 23.363 4.177 -21.531 1.00 86.88 305 LEU A C 1
ATOM 2464 O O . LEU A 1 305 ? 24.109 3.366 -20.984 1.00 86.88 305 LEU A O 1
ATOM 2468 N N . ALA A 1 306 ? 23.279 4.266 -22.858 1.00 90.56 306 ALA A N 1
ATOM 2469 C CA . ALA A 1 306 ? 24.194 3.558 -23.746 1.00 90.56 306 ALA A CA 1
ATOM 2470 C C . ALA A 1 306 ? 25.565 4.248 -23.837 1.00 90.56 306 ALA A C 1
ATOM 2472 O O . ALA A 1 306 ? 26.573 3.583 -24.074 1.00 90.56 306 ALA A O 1
ATOM 2473 N N . GLU A 1 307 ? 25.622 5.564 -23.645 1.00 96.00 307 GLU A N 1
ATOM 2474 C CA . GLU A 1 307 ? 26.851 6.366 -23.629 1.00 96.00 307 GLU A CA 1
ATOM 2475 C C . GLU A 1 307 ? 27.638 6.208 -22.313 1.00 96.00 307 GLU A C 1
ATOM 2477 O O . GLU A 1 307 ? 28.867 6.314 -22.310 1.00 96.00 307 GLU A O 1
ATOM 2482 N N . ASP A 1 308 ? 26.960 5.893 -21.206 1.00 94.25 308 ASP A N 1
ATOM 2483 C CA . ASP A 1 308 ? 27.574 5.722 -19.889 1.00 94.25 308 ASP A CA 1
ATOM 2484 C C . ASP A 1 308 ? 28.491 4.485 -19.823 1.00 94.25 308 ASP A C 1
ATOM 2486 O O . ASP A 1 308 ? 28.064 3.331 -19.898 1.00 94.25 308 ASP A O 1
ATOM 2490 N N . LYS A 1 309 ? 29.791 4.732 -19.627 1.00 93.75 309 LYS A N 1
ATOM 2491 C CA . LYS A 1 309 ? 30.833 3.696 -19.544 1.00 93.75 309 LYS A CA 1
ATOM 2492 C C . LYS A 1 309 ? 30.792 2.883 -18.246 1.00 93.75 309 LYS A C 1
ATOM 2494 O O . LYS A 1 309 ? 31.450 1.846 -18.189 1.00 93.75 309 LYS A O 1
ATOM 2499 N N . SER A 1 310 ? 30.062 3.334 -17.224 1.00 90.81 310 SER A N 1
ATOM 2500 C CA . SER A 1 310 ? 29.842 2.584 -15.982 1.00 90.81 310 SER A CA 1
ATOM 2501 C C . SER A 1 310 ? 28.797 1.472 -16.140 1.00 90.81 310 SER A C 1
ATOM 2503 O O . SER A 1 310 ? 28.774 0.522 -15.355 1.00 90.81 310 SER A O 1
ATOM 2505 N N . VAL A 1 311 ? 27.963 1.550 -17.183 1.00 83.44 311 VAL A N 1
ATOM 2506 C CA . VAL A 1 311 ? 26.969 0.527 -17.514 1.00 83.44 311 VAL A CA 1
ATOM 2507 C C . VAL A 1 311 ? 27.663 -0.674 -18.179 1.00 83.44 311 VAL A C 1
ATOM 2509 O O . VAL A 1 311 ? 28.496 -0.491 -19.072 1.00 83.44 311 VAL A O 1
ATOM 2512 N N . PRO A 1 312 ? 27.330 -1.925 -17.801 1.00 93.75 312 PRO A N 1
ATOM 2513 C CA . PRO A 1 312 ? 27.891 -3.114 -18.440 1.00 93.75 312 PRO A CA 1
ATOM 2514 C C . PRO A 1 312 ? 27.696 -3.118 -19.961 1.00 93.75 312 PRO A C 1
ATOM 2516 O O . PRO A 1 312 ? 26.614 -2.805 -20.456 1.00 93.75 312 PRO A O 1
ATOM 2519 N N . LEU A 1 313 ? 28.725 -3.534 -20.708 1.00 90.62 313 LEU A N 1
ATOM 2520 C CA . LEU A 1 313 ? 28.782 -3.428 -22.174 1.00 90.62 313 LEU A CA 1
ATOM 2521 C C . LEU A 1 313 ? 27.539 -3.986 -22.889 1.00 90.62 313 LEU A C 1
ATOM 2523 O O . LEU A 1 313 ? 26.990 -3.327 -23.768 1.00 90.62 313 LEU A O 1
ATOM 2527 N N . LEU A 1 314 ? 27.060 -5.167 -22.490 1.00 89.88 314 LEU A N 1
ATOM 2528 C CA . LEU A 1 314 ? 25.878 -5.784 -23.102 1.00 89.88 314 LEU A CA 1
ATOM 2529 C C . LEU A 1 314 ? 24.581 -5.014 -22.808 1.00 89.88 314 LEU A C 1
ATOM 2531 O O . LEU A 1 314 ? 23.692 -4.964 -23.656 1.00 89.88 314 LEU A O 1
ATOM 2535 N N . GLU A 1 315 ? 24.478 -4.360 -21.650 1.00 84.00 315 GLU A N 1
ATOM 2536 C CA . GLU A 1 315 ? 23.327 -3.501 -21.350 1.00 84.00 315 GLU A CA 1
ATOM 2537 C C . GLU A 1 315 ? 23.385 -2.199 -22.153 1.00 84.00 315 GLU A C 1
ATOM 2539 O O . GLU A 1 315 ? 22.353 -1.715 -22.612 1.00 84.00 315 GLU A O 1
ATOM 2544 N N . ARG A 1 316 ? 24.582 -1.682 -22.447 1.00 95.62 316 ARG A N 1
ATOM 2545 C CA . ARG A 1 316 ? 24.750 -0.539 -23.358 1.00 95.62 316 ARG A CA 1
ATOM 2546 C C . ARG A 1 316 ? 24.277 -0.869 -24.780 1.00 95.62 316 ARG A C 1
ATOM 2548 O O . ARG A 1 316 ? 23.546 -0.082 -25.377 1.00 95.62 316 ARG A O 1
ATOM 2555 N N . VAL A 1 317 ? 24.596 -2.063 -25.294 1.00 89.62 317 VAL A N 1
ATOM 2556 C CA . VAL A 1 317 ? 24.065 -2.575 -26.582 1.00 89.62 317 VAL A CA 1
ATOM 2557 C C . VAL A 1 317 ? 22.538 -2.652 -26.559 1.00 89.62 317 VAL A C 1
ATOM 2559 O O . VAL A 1 317 ? 21.858 -2.279 -27.522 1.00 89.62 317 VAL A O 1
ATOM 2562 N N . ARG A 1 318 ? 21.977 -3.113 -25.439 1.00 83.38 318 ARG A N 1
ATOM 2563 C CA . ARG A 1 318 ? 20.531 -3.182 -25.251 1.00 83.38 318 ARG A CA 1
ATOM 2564 C C . ARG A 1 318 ? 19.897 -1.792 -25.279 1.00 83.38 318 ARG A C 1
ATOM 2566 O O . ARG A 1 318 ? 18.889 -1.617 -25.957 1.00 83.38 318 ARG A O 1
ATOM 2573 N N . PHE A 1 319 ? 20.491 -0.801 -24.617 1.00 88.81 319 PHE A N 1
ATOM 2574 C CA . PHE A 1 319 ? 20.005 0.580 -24.651 1.00 88.81 319 PHE A CA 1
ATOM 2575 C C . PHE A 1 319 ? 20.065 1.193 -26.055 1.00 88.81 319 PHE A C 1
ATOM 2577 O O . PHE A 1 319 ? 19.102 1.847 -26.449 1.00 88.81 319 PHE A O 1
ATOM 2584 N N . LEU A 1 320 ? 21.094 0.898 -26.860 1.00 87.69 320 LEU A N 1
ATOM 2585 C CA . LEU A 1 320 ? 21.121 1.300 -28.274 1.00 87.69 320 LEU A CA 1
ATOM 2586 C C . LEU A 1 320 ? 19.988 0.675 -29.098 1.00 87.69 320 LEU A C 1
ATOM 2588 O O . LEU A 1 320 ? 19.376 1.344 -29.936 1.00 87.69 320 LEU A O 1
ATOM 2592 N N . SER A 1 321 ? 19.683 -0.598 -28.845 1.00 86.44 321 SER A N 1
ATOM 2593 C CA . SER A 1 321 ? 18.585 -1.304 -29.517 1.00 86.44 321 SER A CA 1
ATOM 2594 C C . SER A 1 321 ? 17.222 -0.711 -29.136 1.00 86.44 321 SER A C 1
ATOM 2596 O O . SER A 1 321 ? 16.352 -0.537 -29.990 1.00 86.44 321 SER A O 1
ATOM 2598 N N . ILE A 1 322 ? 17.053 -0.346 -27.860 1.00 78.12 322 ILE A N 1
ATOM 2599 C CA . ILE A 1 322 ? 15.848 0.316 -27.342 1.00 78.12 322 ILE A CA 1
ATOM 2600 C C . ILE A 1 322 ? 15.707 1.717 -27.938 1.00 78.12 322 ILE A C 1
ATOM 2602 O O . ILE A 1 322 ? 14.636 2.052 -28.434 1.00 78.12 322 ILE A O 1
ATOM 2606 N N . PHE A 1 323 ? 16.776 2.517 -27.930 1.00 92.88 323 PHE A N 1
ATOM 2607 C CA . PHE A 1 323 ? 16.787 3.851 -28.529 1.00 92.88 323 PHE A CA 1
ATOM 2608 C C . PHE A 1 323 ? 16.327 3.814 -29.993 1.00 92.88 323 PHE A C 1
ATOM 2610 O O . PHE A 1 323 ? 15.476 4.615 -30.383 1.00 92.88 323 PHE A O 1
ATOM 2617 N N . SER A 1 324 ? 16.857 2.862 -30.771 1.00 84.44 324 SER A N 1
ATOM 2618 C CA . SER A 1 324 ? 16.550 2.711 -32.200 1.00 84.44 324 SER A CA 1
ATOM 2619 C C . SER A 1 324 ? 15.092 2.295 -32.413 1.00 84.44 324 SER A C 1
ATOM 2621 O O . SER A 1 324 ? 14.367 2.948 -33.155 1.00 84.44 324 SER A O 1
ATOM 2623 N N . SER A 1 325 ? 14.621 1.290 -31.665 1.00 80.31 325 SER A N 1
ATOM 2624 C CA . SER A 1 325 ? 13.230 0.815 -31.749 1.00 80.31 325 SER A CA 1
ATOM 2625 C C . SER A 1 325 ? 12.219 1.902 -31.366 1.00 80.31 325 SER A C 1
ATOM 2627 O O . SER A 1 325 ? 11.183 2.058 -32.009 1.00 80.31 325 SER A O 1
ATOM 2629 N N . ASN A 1 326 ? 12.524 2.677 -30.322 1.00 82.75 326 ASN A N 1
ATOM 2630 C CA . ASN A 1 326 ? 11.694 3.802 -29.907 1.00 82.75 326 ASN A CA 1
ATOM 2631 C C . ASN A 1 326 ? 11.628 4.863 -31.011 1.00 82.75 326 ASN A C 1
ATOM 2633 O O . ASN A 1 326 ? 10.558 5.411 -31.279 1.00 82.75 326 ASN A O 1
ATOM 2637 N N . LEU A 1 327 ? 12.775 5.187 -31.617 1.00 84.69 327 LEU A N 1
ATOM 2638 C CA . LEU A 1 327 ? 12.855 6.205 -32.658 1.00 84.69 327 LEU A CA 1
ATOM 2639 C C . LEU A 1 327 ? 12.039 5.802 -33.895 1.00 84.69 327 LEU A C 1
ATOM 2641 O O . LEU A 1 327 ? 11.311 6.639 -34.427 1.00 84.69 327 LEU A O 1
ATOM 2645 N N . ASP A 1 328 ? 12.075 4.527 -34.284 1.00 78.56 328 ASP A N 1
ATOM 2646 C CA . ASP A 1 328 ? 11.248 3.993 -35.371 1.00 78.56 328 ASP A CA 1
ATOM 2647 C C . ASP A 1 328 ? 9.748 4.163 -35.082 1.00 78.56 328 ASP A C 1
ATOM 2649 O O . ASP A 1 328 ? 9.010 4.698 -35.912 1.00 78.56 328 ASP A O 1
ATOM 2653 N N . GLU A 1 329 ? 9.285 3.798 -33.879 1.00 81.25 329 GLU A N 1
ATOM 2654 C CA . GLU A 1 329 ? 7.881 3.984 -33.477 1.00 81.25 329 GLU A CA 1
ATOM 2655 C C . GLU A 1 329 ? 7.473 5.466 -33.510 1.00 81.25 329 GLU A C 1
ATOM 2657 O O . GLU A 1 329 ? 6.388 5.821 -33.986 1.00 81.25 329 GLU A O 1
ATOM 2662 N N . PHE A 1 330 ? 8.349 6.352 -33.030 1.00 84.50 330 PHE A N 1
ATOM 2663 C CA . PHE A 1 330 ? 8.108 7.790 -33.050 1.00 84.50 330 PHE A CA 1
ATOM 2664 C C . PHE A 1 330 ? 7.900 8.313 -34.473 1.00 84.50 330 PHE A C 1
ATOM 2666 O O . PHE A 1 330 ? 6.952 9.067 -34.714 1.00 84.50 330 PHE A O 1
ATOM 2673 N N . TYR A 1 331 ? 8.709 7.867 -35.433 1.00 83.06 331 TYR A N 1
ATOM 2674 C CA . TYR A 1 331 ? 8.530 8.243 -36.833 1.00 83.06 331 TYR A CA 1
ATOM 2675 C C . TYR A 1 331 ? 7.264 7.633 -37.444 1.00 83.06 331 TYR A C 1
ATOM 2677 O O . TYR A 1 331 ? 6.472 8.351 -38.062 1.00 83.06 331 TYR A O 1
ATOM 2685 N N . MET A 1 332 ? 7.024 6.342 -37.211 1.00 68.44 332 MET A N 1
ATOM 2686 C CA . MET A 1 332 ? 5.862 5.629 -37.749 1.00 68.44 332 MET A CA 1
ATOM 2687 C C . MET A 1 332 ? 4.526 6.204 -37.271 1.00 68.44 332 MET A C 1
ATOM 2689 O O . MET A 1 332 ? 3.556 6.207 -38.024 1.00 68.44 332 MET A O 1
ATOM 2693 N N . VAL A 1 333 ? 4.451 6.673 -36.023 1.00 73.00 333 VAL A N 1
ATOM 2694 C CA . VAL A 1 333 ? 3.185 7.111 -35.417 1.00 73.00 333 VAL A CA 1
ATOM 2695 C C . VAL A 1 333 ? 3.090 8.631 -35.351 1.00 73.00 333 VAL A C 1
ATOM 2697 O O . VAL A 1 333 ? 2.130 9.230 -35.846 1.00 73.00 333 VAL A O 1
ATOM 2700 N N . ARG A 1 334 ? 4.059 9.276 -34.699 1.00 81.75 334 ARG A N 1
ATOM 2701 C CA . ARG A 1 334 ? 3.951 10.686 -34.300 1.00 81.75 334 ARG A CA 1
ATOM 2702 C C . ARG A 1 334 ? 4.329 11.620 -35.436 1.00 81.75 334 ARG A C 1
ATOM 2704 O O . ARG A 1 334 ? 3.552 12.526 -35.740 1.00 81.75 334 ARG A O 1
ATOM 2711 N N . VAL A 1 335 ? 5.438 11.350 -36.123 1.00 79.56 335 VAL A N 1
ATOM 2712 C CA . VAL A 1 335 ? 5.827 12.120 -37.316 1.00 79.56 335 VAL A CA 1
ATOM 2713 C C . VAL A 1 335 ? 4.806 11.916 -38.435 1.00 79.56 335 VAL A C 1
ATOM 2715 O O . VAL A 1 335 ? 4.348 12.902 -39.002 1.00 79.56 335 VAL A O 1
ATOM 2718 N N . ALA A 1 336 ? 4.345 10.685 -38.680 1.00 72.19 336 ALA A N 1
ATOM 2719 C CA . ALA A 1 336 ? 3.288 10.417 -39.663 1.00 72.19 336 ALA A CA 1
ATOM 2720 C C . ALA A 1 336 ? 1.992 11.207 -39.384 1.00 72.19 336 ALA A C 1
ATOM 2722 O O . ALA A 1 336 ? 1.404 11.802 -40.288 1.00 72.19 336 ALA A O 1
ATOM 2723 N N . THR A 1 337 ? 1.565 11.285 -38.119 1.00 79.88 337 THR A N 1
ATOM 2724 C CA . THR A 1 337 ? 0.387 12.081 -37.728 1.00 79.88 337 THR A CA 1
ATOM 2725 C C . THR A 1 337 ? 0.602 13.578 -37.963 1.00 79.88 337 THR A C 1
ATOM 2727 O O . THR A 1 337 ? -0.331 14.284 -38.351 1.00 79.88 337 THR A O 1
ATOM 2730 N N . LEU A 1 338 ? 1.816 14.079 -37.728 1.00 81.69 338 LEU A N 1
ATOM 2731 C CA . LEU A 1 338 ? 2.164 15.482 -37.938 1.00 81.69 338 LEU A CA 1
ATOM 2732 C C . LEU A 1 338 ? 2.256 15.836 -39.431 1.00 81.69 338 LEU A C 1
ATOM 2734 O O . LEU A 1 338 ? 1.745 16.879 -39.835 1.00 81.69 338 LEU A O 1
ATOM 2738 N N . MET A 1 339 ? 2.803 14.935 -40.252 1.00 74.62 339 MET A N 1
ATOM 2739 C CA . MET A 1 339 ? 2.820 15.048 -41.715 1.00 74.62 339 MET A CA 1
ATOM 2740 C C . MET A 1 339 ? 1.399 15.093 -42.280 1.00 74.62 339 MET A C 1
ATOM 2742 O O . MET A 1 339 ? 1.085 15.987 -43.059 1.00 74.62 339 MET A O 1
ATOM 2746 N N . ARG A 1 340 ? 0.488 14.239 -41.788 1.00 78.88 340 ARG A N 1
ATOM 2747 C CA . ARG A 1 340 ? -0.923 14.271 -42.205 1.00 78.88 340 ARG A CA 1
ATOM 2748 C C . ARG A 1 340 ? -1.595 15.611 -41.900 1.00 78.88 340 ARG A C 1
ATOM 2750 O O . ARG A 1 340 ? -2.394 16.093 -42.693 1.00 78.88 340 ARG A O 1
ATOM 2757 N N . LYS A 1 341 ? -1.276 16.236 -40.759 1.00 80.19 341 LYS A N 1
ATOM 2758 C CA . LYS A 1 341 ? -1.793 17.576 -40.422 1.00 80.19 341 LYS A CA 1
ATOM 2759 C C . LYS A 1 341 ? -1.313 18.629 -41.420 1.00 80.19 341 LYS A C 1
ATOM 2761 O O . LYS A 1 341 ? -2.109 19.478 -41.822 1.00 80.19 341 LYS A O 1
ATOM 2766 N N . LEU A 1 342 ? -0.048 18.544 -41.830 1.00 81.06 342 LEU A N 1
ATOM 2767 C CA . LEU A 1 342 ? 0.538 19.429 -42.833 1.00 81.06 342 LEU A CA 1
ATOM 2768 C C . LEU A 1 342 ? -0.126 19.235 -44.208 1.00 81.06 342 LEU A C 1
ATOM 2770 O O . LEU A 1 342 ? -0.515 20.215 -44.834 1.00 81.06 342 LEU A O 1
ATOM 2774 N N . GLU A 1 343 ? -0.340 17.986 -44.629 1.00 76.88 343 GLU A N 1
ATOM 2775 C CA . GLU A 1 343 ? -1.037 17.637 -45.880 1.00 76.88 343 GLU A CA 1
ATOM 2776 C C . GLU A 1 343 ? -2.487 18.142 -45.905 1.00 76.88 343 GLU A C 1
ATOM 2778 O O . GLU A 1 343 ? -2.977 18.576 -46.943 1.00 76.88 343 GLU A O 1
ATOM 2783 N N . THR A 1 344 ? -3.167 18.153 -44.753 1.00 82.12 344 THR A N 1
ATOM 2784 C CA . THR A 1 344 ? -4.522 18.718 -44.614 1.00 82.12 344 THR A CA 1
ATOM 2785 C C . THR A 1 344 ? -4.556 20.248 -44.489 1.00 82.12 344 THR A C 1
ATOM 2787 O O . THR A 1 344 ? -5.618 20.813 -44.239 1.00 82.12 344 THR A O 1
ATOM 2790 N N . GLY A 1 345 ? -3.416 20.933 -44.635 1.00 81.75 345 GLY A N 1
ATOM 2791 C CA . GLY A 1 345 ? -3.336 22.396 -44.625 1.00 81.75 345 GLY A CA 1
ATOM 2792 C C . GLY A 1 345 ? -3.457 23.044 -43.242 1.00 81.75 345 GLY A C 1
ATOM 2793 O O . GLY A 1 345 ? -3.786 24.225 -43.147 1.00 81.75 345 GLY A O 1
ATOM 2794 N N . VAL A 1 346 ? -3.207 22.307 -42.152 1.00 81.94 346 VAL A N 1
ATOM 2795 C CA . VAL A 1 346 ? -3.245 22.876 -40.795 1.00 81.94 346 VAL A CA 1
ATOM 2796 C C . VAL A 1 346 ? -2.030 23.778 -40.577 1.00 81.94 346 VAL A C 1
ATOM 2798 O O . VAL A 1 346 ? -0.897 23.305 -40.521 1.00 81.94 346 VAL A O 1
ATOM 2801 N N . THR A 1 347 ? -2.271 25.074 -40.384 1.00 80.25 347 THR A N 1
ATOM 2802 C CA . THR A 1 347 ? -1.229 26.087 -40.129 1.00 80.25 347 THR A CA 1
ATOM 2803 C C . THR A 1 347 ? -1.246 26.636 -38.701 1.00 80.25 347 THR A C 1
ATOM 2805 O O . THR A 1 347 ? -0.355 27.390 -38.318 1.00 80.25 347 THR A O 1
ATOM 2808 N N . ALA A 1 348 ? -2.238 26.253 -37.891 1.00 81.94 348 ALA A N 1
ATOM 2809 C CA . ALA A 1 348 ? -2.376 26.724 -36.518 1.00 81.94 348 ALA A CA 1
ATOM 2810 C C . ALA A 1 348 ? -1.209 26.255 -35.630 1.00 81.94 348 ALA A C 1
ATOM 2812 O O . ALA A 1 348 ? -0.793 25.094 -35.686 1.00 81.94 348 ALA A O 1
ATOM 2813 N N . LYS A 1 349 ? -0.715 27.162 -34.780 1.00 85.75 349 LYS A N 1
ATOM 2814 C CA . LYS A 1 349 ? 0.302 26.858 -33.768 1.00 85.75 349 LYS A CA 1
ATOM 2815 C C . LYS A 1 349 ? -0.280 25.988 -32.656 1.00 85.75 349 LYS A C 1
ATOM 2817 O O . LYS A 1 349 ? -1.439 26.139 -32.275 1.00 85.75 349 LYS A O 1
ATOM 2822 N N . ASN A 1 350 ? 0.528 25.074 -32.135 1.00 81.75 350 ASN A N 1
ATOM 2823 C CA . ASN A 1 350 ? 0.171 24.264 -30.980 1.00 81.75 350 ASN A CA 1
ATOM 2824 C C . ASN A 1 350 ? 0.352 25.041 -29.660 1.00 81.75 350 ASN A C 1
ATOM 2826 O O . ASN A 1 350 ? 0.797 26.187 -29.648 1.00 81.75 350 ASN A O 1
ATOM 2830 N N . SER A 1 351 ? 0.028 24.403 -28.533 1.00 73.44 351 SER A N 1
ATOM 2831 C CA . SER A 1 351 ? 0.132 24.999 -27.191 1.00 73.44 351 SER A CA 1
ATOM 2832 C C . SER A 1 351 ? 1.553 25.405 -26.778 1.00 73.44 351 SER A C 1
ATOM 2834 O O . SER A 1 351 ? 1.703 26.151 -25.819 1.00 73.44 351 SER A O 1
ATOM 2836 N N . ALA A 1 352 ? 2.580 24.912 -27.476 1.00 74.00 352 ALA A N 1
ATOM 2837 C CA . ALA A 1 352 ? 3.987 25.263 -27.282 1.00 74.00 352 ALA A CA 1
ATOM 2838 C C . ALA A 1 352 ? 4.494 26.268 -28.341 1.00 74.00 352 ALA A C 1
ATOM 2840 O O . ALA A 1 352 ? 5.690 26.515 -28.442 1.00 74.00 352 ALA A O 1
ATOM 2841 N N . GLY A 1 353 ? 3.597 26.840 -29.154 1.00 82.50 353 GLY A N 1
ATOM 2842 C CA . GLY A 1 353 ? 3.916 27.899 -30.111 1.00 82.50 353 GLY A CA 1
ATOM 2843 C C . GLY A 1 353 ? 4.440 27.438 -31.475 1.00 82.50 353 GLY A C 1
ATOM 2844 O O . GLY A 1 353 ? 4.779 28.297 -32.291 1.00 82.50 353 GLY A O 1
ATOM 2845 N N . PHE A 1 354 ? 4.463 26.132 -31.764 1.00 85.19 354 PHE A N 1
ATOM 2846 C CA . PHE A 1 354 ? 4.951 25.596 -33.041 1.00 85.19 354 PHE A CA 1
ATOM 2847 C C . PHE A 1 354 ? 3.826 25.368 -34.049 1.00 85.19 354 PHE A C 1
ATOM 2849 O O . PHE A 1 354 ? 2.827 24.714 -33.741 1.00 85.19 354 PHE A O 1
ATOM 2856 N N . THR A 1 355 ? 4.012 25.822 -35.287 1.00 89.19 355 THR A N 1
ATOM 2857 C CA . THR A 1 355 ? 3.267 25.283 -36.437 1.00 89.19 355 THR A CA 1
ATOM 2858 C C . THR A 1 355 ? 3.713 23.842 -36.732 1.00 89.19 355 THR A C 1
ATOM 2860 O O . THR A 1 355 ? 4.822 23.452 -36.355 1.00 89.19 355 THR A O 1
ATOM 2863 N N . PRO A 1 356 ? 2.910 23.024 -37.442 1.00 85.31 356 PRO A N 1
ATOM 2864 C CA . PRO A 1 356 ? 3.329 21.673 -37.821 1.00 85.31 356 PRO A CA 1
ATOM 2865 C C . PRO A 1 356 ? 4.649 21.631 -38.603 1.00 85.31 356 PRO A C 1
ATOM 2867 O O . PRO A 1 356 ? 5.462 20.737 -38.381 1.00 85.31 356 PRO A O 1
ATOM 2870 N N . GLN A 1 357 ? 4.893 22.618 -39.473 1.00 87.19 357 GLN A N 1
ATOM 2871 C CA . GLN A 1 357 ? 6.128 22.720 -40.252 1.00 87.19 357 GLN A CA 1
ATOM 2872 C C . GLN A 1 357 ? 7.340 23.076 -39.378 1.00 87.19 357 GLN A C 1
ATOM 2874 O O . GLN A 1 357 ? 8.396 22.458 -39.517 1.00 87.19 357 GLN A O 1
ATOM 2879 N N . GLU A 1 358 ? 7.195 24.038 -38.461 1.00 89.25 358 GLU A N 1
ATOM 2880 C CA . GLU A 1 358 ? 8.252 24.390 -37.502 1.00 89.25 358 GLU A CA 1
ATOM 2881 C C . GLU A 1 358 ? 8.571 23.206 -36.583 1.00 89.25 358 GLU A C 1
ATOM 2883 O O . GLU A 1 358 ? 9.737 22.870 -36.395 1.00 89.25 358 GLU A O 1
ATOM 2888 N N . LEU A 1 359 ? 7.547 22.509 -36.082 1.00 90.00 359 LEU A N 1
ATOM 2889 C CA . LEU A 1 359 ? 7.740 21.348 -35.219 1.00 90.00 359 LEU A CA 1
ATOM 2890 C C . LEU A 1 359 ? 8.452 20.197 -35.945 1.00 90.00 359 LEU A C 1
ATOM 2892 O O . LEU A 1 359 ? 9.353 19.583 -35.379 1.00 90.00 359 LEU A O 1
ATOM 2896 N N . LEU A 1 360 ? 8.100 19.918 -37.206 1.00 87.06 360 LEU A N 1
ATOM 2897 C CA . LEU A 1 360 ? 8.803 18.918 -38.022 1.00 87.06 360 LEU A CA 1
ATOM 2898 C C . LEU A 1 360 ? 10.281 19.271 -38.215 1.00 87.06 360 LEU A C 1
ATOM 2900 O O . LEU A 1 360 ? 11.132 18.380 -38.177 1.00 87.06 360 LEU A O 1
ATOM 2904 N N . LYS A 1 361 ? 10.597 20.559 -38.392 1.00 91.06 361 LYS A N 1
ATOM 2905 C CA . LYS A 1 361 ? 11.979 21.034 -38.503 1.00 91.06 361 LYS A CA 1
ATOM 2906 C C . LYS A 1 361 ? 12.754 20.798 -37.204 1.00 91.06 361 LYS A C 1
ATOM 2908 O O . LYS A 1 361 ? 13.848 20.239 -37.261 1.00 91.06 361 LYS A O 1
ATOM 2913 N N . GLU A 1 362 ? 12.184 21.153 -36.054 1.00 90.88 362 GLU A N 1
ATOM 2914 C CA . GLU A 1 362 ? 12.814 20.925 -34.7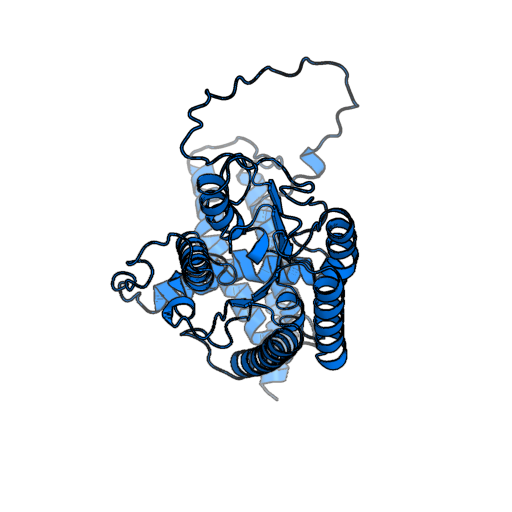43 1.00 90.88 362 GLU A CA 1
ATOM 2915 C C . GLU A 1 362 ? 13.001 19.432 -34.441 1.00 90.88 362 GLU A C 1
ATOM 2917 O O . GLU A 1 362 ? 14.070 19.007 -33.997 1.00 90.88 362 GLU A O 1
ATOM 2922 N N . ILE A 1 363 ? 12.000 18.608 -34.765 1.00 91.62 363 ILE A N 1
ATOM 2923 C CA . ILE A 1 363 ? 12.096 17.146 -34.678 1.00 91.62 363 ILE A CA 1
ATOM 2924 C C . ILE A 1 363 ? 13.249 16.629 -35.544 1.00 91.62 363 ILE A C 1
ATOM 2926 O O . ILE A 1 363 ? 14.054 15.828 -35.073 1.00 91.62 363 ILE A O 1
ATOM 2930 N N . ALA A 1 364 ? 13.365 17.086 -36.794 1.00 86.62 364 ALA A N 1
ATOM 2931 C CA . ALA A 1 364 ? 14.420 16.640 -37.700 1.00 86.62 364 ALA A CA 1
ATOM 2932 C C . ALA A 1 364 ? 15.823 17.021 -37.195 1.00 86.62 364 ALA A C 1
ATOM 2934 O O . ALA A 1 364 ? 16.741 16.201 -37.268 1.00 86.62 364 ALA A O 1
ATOM 2935 N N . LEU A 1 365 ? 15.986 18.237 -36.661 1.00 90.88 365 LEU A N 1
ATOM 2936 C CA . LEU A 1 365 ? 17.245 18.697 -36.066 1.00 90.88 365 LEU A CA 1
ATOM 2937 C C . LEU A 1 365 ? 17.631 17.844 -34.855 1.00 90.88 365 LEU A C 1
ATOM 2939 O O . LEU A 1 365 ? 18.749 17.324 -34.797 1.00 90.88 365 LEU A O 1
ATOM 2943 N N . LYS A 1 366 ? 16.694 17.644 -33.922 1.00 91.81 366 LYS A N 1
ATOM 2944 C CA . LYS A 1 366 ? 16.948 16.864 -32.711 1.00 91.81 366 LYS A CA 1
ATOM 2945 C C . LYS A 1 366 ? 17.224 15.394 -33.030 1.00 91.81 366 LYS A C 1
ATOM 2947 O O . LYS A 1 366 ? 18.202 14.845 -32.534 1.00 91.81 366 LYS A O 1
ATOM 2952 N N . THR A 1 367 ? 16.441 14.766 -33.907 1.00 89.69 367 THR A N 1
ATOM 2953 C CA . THR A 1 367 ? 16.673 13.369 -34.305 1.00 89.69 367 THR A CA 1
ATOM 2954 C C . THR A 1 367 ? 18.040 13.184 -34.953 1.00 89.69 367 THR A C 1
ATOM 2956 O O . THR A 1 367 ? 18.733 12.227 -34.617 1.00 89.69 367 THR A O 1
ATOM 2959 N N . ARG A 1 368 ? 18.460 14.092 -35.846 1.00 89.38 368 ARG A N 1
ATOM 2960 C CA . ARG A 1 368 ? 19.777 14.002 -36.495 1.00 89.38 368 ARG A CA 1
ATOM 2961 C C . ARG A 1 368 ? 20.904 13.958 -35.465 1.00 89.38 368 ARG A C 1
ATOM 2963 O O . ARG A 1 368 ? 21.747 13.072 -35.542 1.00 89.38 368 ARG A O 1
ATOM 2970 N N . SER A 1 369 ? 20.866 14.863 -34.486 1.00 95.88 369 SER A N 1
ATOM 2971 C CA . SER A 1 369 ? 21.848 14.894 -33.397 1.00 95.88 369 SER A CA 1
ATOM 2972 C C . SER A 1 369 ? 21.856 13.591 -32.586 1.00 95.88 369 SER A C 1
ATOM 2974 O O . SER A 1 369 ? 22.920 13.052 -32.285 1.00 95.88 369 SER A O 1
ATOM 2976 N N . LEU A 1 370 ? 20.680 13.039 -32.272 1.00 93.69 370 LEU A N 1
ATOM 2977 C CA . LEU A 1 370 ? 20.578 11.794 -31.508 1.00 93.69 370 LEU A CA 1
ATOM 2978 C C . LEU A 1 370 ? 21.067 10.567 -32.296 1.00 93.69 370 LEU A C 1
ATOM 2980 O O . LEU A 1 370 ? 21.732 9.705 -31.729 1.00 93.69 370 LEU A O 1
ATOM 2984 N N . VAL A 1 371 ? 20.778 10.483 -33.596 1.00 90.88 371 VAL A N 1
ATOM 2985 C CA . VAL A 1 371 ? 21.247 9.381 -34.458 1.00 90.88 371 VAL A CA 1
ATOM 2986 C C . VAL A 1 371 ? 22.763 9.433 -34.647 1.00 90.88 371 VAL A C 1
ATOM 2988 O O . VAL A 1 371 ? 23.421 8.395 -34.605 1.00 90.88 371 VAL A O 1
ATOM 2991 N N . GLU A 1 372 ? 23.340 10.626 -34.792 1.00 93.81 372 GLU A N 1
ATOM 2992 C CA . GLU A 1 372 ? 24.793 10.808 -34.882 1.00 93.81 372 GLU A CA 1
ATOM 2993 C C . GLU A 1 372 ? 25.505 10.355 -33.597 1.00 93.81 372 GLU A C 1
ATOM 2995 O O . GLU A 1 372 ? 26.478 9.594 -33.647 1.00 93.81 372 GLU A O 1
ATOM 3000 N N . ARG A 1 373 ? 24.970 10.743 -32.433 1.00 97.81 373 ARG A N 1
ATOM 3001 C CA . ARG A 1 373 ? 25.441 10.274 -31.121 1.00 97.81 373 ARG A CA 1
ATOM 3002 C C . ARG A 1 373 ? 25.311 8.759 -30.960 1.00 97.81 373 ARG A C 1
ATOM 3004 O O . ARG A 1 373 ? 26.253 8.109 -30.501 1.00 97.81 373 ARG A O 1
ATOM 3011 N N . GLN A 1 374 ? 24.186 8.180 -31.381 1.00 96.06 374 GLN A N 1
ATOM 3012 C CA . GLN A 1 374 ? 23.968 6.733 -31.357 1.00 96.06 374 GLN A CA 1
ATOM 3013 C C . GLN A 1 374 ? 24.982 5.991 -32.230 1.00 96.06 374 GLN A C 1
ATOM 3015 O O . GLN A 1 374 ? 25.605 5.035 -31.762 1.00 96.06 374 GLN A O 1
ATOM 3020 N N . SER A 1 375 ? 25.191 6.456 -33.460 1.00 92.19 375 SER A N 1
ATOM 3021 C CA . SER A 1 375 ? 26.150 5.858 -34.390 1.00 92.19 375 SER A CA 1
ATOM 3022 C C . SER A 1 375 ? 27.572 5.953 -33.849 1.00 92.19 375 SER A C 1
ATOM 3024 O O . SER A 1 375 ? 28.298 4.962 -33.858 1.00 92.19 375 SER A O 1
ATOM 3026 N N . THR A 1 376 ? 27.947 7.106 -33.290 1.00 96.44 376 THR A N 1
ATOM 3027 C CA . THR A 1 376 ? 29.256 7.306 -32.655 1.00 96.44 376 THR A CA 1
ATOM 3028 C C . THR A 1 376 ? 29.452 6.358 -31.472 1.00 96.44 376 THR A C 1
ATOM 3030 O O . THR A 1 376 ? 30.471 5.680 -31.383 1.00 96.44 376 THR A O 1
ATOM 3033 N N . THR A 1 377 ? 28.460 6.254 -30.586 1.00 95.88 377 THR A N 1
ATOM 3034 C CA . THR A 1 377 ? 28.504 5.360 -29.418 1.00 95.88 377 THR A CA 1
ATOM 3035 C C . THR A 1 377 ? 28.639 3.896 -29.833 1.00 95.88 377 THR A C 1
ATOM 3037 O O . THR A 1 377 ? 29.409 3.142 -29.234 1.00 95.88 377 THR A O 1
ATOM 3040 N N . PHE A 1 378 ? 27.926 3.486 -30.884 1.00 94.56 378 PHE A N 1
ATOM 3041 C CA . PHE A 1 378 ? 28.011 2.126 -31.397 1.00 94.56 378 PHE A CA 1
ATOM 3042 C C . PHE A 1 378 ? 29.364 1.835 -32.053 1.00 94.56 378 PHE A C 1
ATOM 3044 O O . PHE A 1 378 ? 30.054 0.912 -31.632 1.00 94.56 378 PHE A O 1
ATOM 3051 N N . VAL A 1 379 ? 29.748 2.620 -33.062 1.00 94.88 379 VAL A N 1
ATOM 3052 C CA . VAL A 1 379 ? 30.911 2.351 -33.921 1.00 94.88 379 VAL A CA 1
ATOM 3053 C C . VAL A 1 379 ? 32.225 2.602 -33.190 1.00 94.88 379 VAL A C 1
ATOM 3055 O O . VAL A 1 379 ? 33.145 1.795 -33.293 1.00 94.88 379 VAL A O 1
ATOM 3058 N N . SER A 1 380 ? 32.317 3.704 -32.446 1.00 95.12 380 SER A N 1
ATOM 3059 C CA . SER A 1 380 ? 33.583 4.163 -31.867 1.00 95.12 380 SER A CA 1
ATOM 3060 C C . SER A 1 380 ? 33.852 3.616 -30.465 1.00 95.12 380 SER A C 1
ATOM 3062 O O . SER A 1 380 ? 34.998 3.653 -30.025 1.00 95.12 380 SER A O 1
ATOM 3064 N N . ASP A 1 381 ? 32.835 3.123 -29.747 1.00 94.06 381 ASP A N 1
ATOM 3065 C CA . ASP A 1 381 ? 33.002 2.641 -28.366 1.00 94.06 381 ASP A CA 1
ATOM 3066 C C . ASP A 1 381 ? 32.536 1.195 -28.161 1.00 94.06 381 ASP A C 1
ATOM 3068 O O . ASP A 1 381 ? 33.304 0.356 -27.690 1.00 94.06 381 ASP A O 1
ATOM 3072 N N . ILE A 1 382 ? 31.289 0.870 -28.507 1.00 94.31 382 ILE A N 1
ATOM 3073 C CA . ILE A 1 382 ? 30.708 -0.438 -28.172 1.00 94.31 382 ILE A CA 1
ATOM 3074 C C . ILE A 1 382 ? 31.220 -1.553 -29.090 1.00 94.31 382 ILE A C 1
ATOM 3076 O O . ILE A 1 382 ? 31.650 -2.594 -28.596 1.00 94.31 382 ILE A O 1
ATOM 3080 N N . LEU A 1 383 ? 31.203 -1.350 -30.407 1.00 93.12 383 LEU A N 1
ATOM 3081 C CA . LEU A 1 383 ? 31.570 -2.367 -31.393 1.00 93.12 383 LEU A CA 1
ATOM 3082 C C . LEU A 1 383 ? 33.018 -2.876 -31.228 1.00 93.12 383 LEU A C 1
ATOM 3084 O O . LEU A 1 383 ? 33.200 -4.094 -31.214 1.00 93.12 383 LEU A O 1
ATOM 3088 N N . PRO A 1 384 ? 34.042 -2.023 -31.006 1.00 95.69 384 PRO A N 1
ATOM 3089 C CA . PRO A 1 384 ? 35.403 -2.497 -30.752 1.00 95.69 384 PRO A CA 1
ATOM 3090 C C . PRO A 1 384 ? 35.515 -3.362 -29.491 1.00 95.69 384 PRO A C 1
ATOM 3092 O O . PRO A 1 384 ? 36.324 -4.280 -29.445 1.00 95.69 384 PRO A O 1
ATOM 3095 N N . LYS A 1 385 ? 34.696 -3.090 -28.468 1.00 93.75 385 LYS A N 1
ATOM 3096 C CA . LYS A 1 385 ? 34.700 -3.830 -27.197 1.00 93.75 385 LYS A CA 1
ATOM 3097 C C . LYS A 1 385 ? 33.953 -5.158 -27.256 1.00 93.75 385 LYS A C 1
ATOM 3099 O O . LYS A 1 385 ? 34.154 -5.977 -26.373 1.00 93.75 385 LYS A O 1
ATOM 3104 N N . LEU A 1 386 ? 33.072 -5.347 -28.238 1.00 87.50 386 LEU A N 1
ATOM 3105 C CA . LEU A 1 386 ? 32.382 -6.620 -28.472 1.00 87.50 386 LEU A CA 1
ATOM 3106 C C . LEU A 1 386 ? 33.221 -7.603 -29.295 1.00 87.50 386 LEU A C 1
ATOM 3108 O O . LEU A 1 386 ? 32.955 -8.799 -29.261 1.00 87.50 386 LEU A O 1
ATOM 3112 N N . ASN A 1 387 ? 34.190 -7.087 -30.053 1.00 79.94 387 ASN A N 1
ATOM 3113 C CA . ASN A 1 387 ? 35.075 -7.874 -30.912 1.00 79.94 387 ASN A CA 1
ATOM 3114 C C . ASN A 1 387 ? 36.383 -8.301 -30.216 1.00 79.94 387 ASN A C 1
ATOM 3116 O O . ASN A 1 387 ? 37.185 -8.998 -30.836 1.00 79.94 387 ASN A O 1
ATOM 3120 N N . ASN A 1 388 ? 36.592 -7.876 -28.966 1.00 56.66 388 ASN A N 1
ATOM 3121 C CA . ASN A 1 388 ? 37.672 -8.309 -28.072 1.00 56.66 388 ASN A CA 1
ATOM 3122 C C . ASN A 1 388 ? 37.105 -9.250 -27.011 1.00 56.66 388 ASN A C 1
ATOM 3124 O O . ASN A 1 388 ? 37.860 -10.144 -26.572 1.00 56.66 388 ASN A O 1
#

Sequence (388 aa):
MRFSRFLALGDSFTEGMSDEIIAGQYRGWADRIADVFAAENSDFTYANFAIRGKLLHQVVADQVPLIFPLITGPETLVSFHAGANDALRPNYKASIVLPLYAETVRKIAKTGATILLFTVLEKTSDSKGKTAQMWQERFGEFNRNVRAVAAEVGAIVADANEEGFLSDLRFLAKDRLHLNSEGHYRSAQAILEKLDYPFDLQWRTPLPTAEKKGFYRRSIEWWRWFITFLIPWIWRRLRGVSSGDGRSAKHYQPIKWLNHESSQLPPSVHTPLSESSDPKSMDLSAYLTDRELSWLSFNERVLELAEDKSVPLLERVRFLSIFSSNLDEFYMVRVATLMRKLETGVTAKNSAGFTPQELLKEIALKTRSLVERQSTTFVSDILPKLNN

Nearest PDB structures (foldseek):
  5jd3-assembly1_A  TM=7.700E-01  e=1.326E-07  uncultured bacterium
  5bn1-assembly1_A  TM=7.704E-01  e=6.373E-07  Geobacillus stearothermophilus
  4hf7-assembly1_A-2  TM=7.654E-01  e=7.889E-05  Bacteroides thetaiotaomicron VPI-5482
  4ppy-assembly2_C-2  TM=7.700E-01  e=2.207E-04  Bacteroides fragilis NCTC 9343
  4iyj-assembly1_B  TM=7.411E-01  e=1.777E-04  Bacteroides uniformis ATCC 8492

pLDDT: mean 84.41, std 16.92, range [26.0, 98.75]

Radius of gyration: 25.73 Å; Cα contacts (8 Å, |Δi|>4): 509; chains: 1; bounding box: 66×59×70 Å

Solvent-accessible surface area (backbone atoms only — not comparable to full-atom values): 21678 Å² total; per-residue (Å²): 126,79,54,47,30,39,43,36,36,25,14,33,73,57,36,7,46,64,29,58,70,54,96,91,37,45,45,23,24,60,46,57,45,46,36,55,44,18,72,76,26,88,79,14,27,39,24,32,48,13,37,33,70,44,37,39,70,52,36,54,68,72,40,52,71,71,45,61,88,70,54,84,24,58,41,21,37,36,35,53,42,69,37,67,62,38,63,73,38,91,86,51,50,65,90,57,53,50,57,53,50,43,53,49,52,52,57,53,42,75,62,43,38,35,40,40,36,55,43,63,66,48,62,48,80,78,64,63,62,71,68,39,50,53,48,23,53,49,34,47,54,50,32,52,50,49,53,51,46,24,67,73,67,70,35,46,72,50,51,38,71,80,42,71,68,72,24,42,70,85,34,32,25,93,75,70,75,42,39,15,49,67,32,24,50,41,53,22,38,55,45,26,52,76,56,76,42,91,55,64,91,64,64,81,60,77,77,76,87,76,81,85,76,55,71,69,61,51,53,52,53,48,50,54,40,40,62,70,42,50,48,58,50,52,55,31,52,78,69,74,48,53,91,30,67,96,62,74,39,88,30,80,54,73,37,79,48,71,46,78,87,77,63,94,68,75,85,83,79,82,74,82,84,78,91,82,78,91,74,80,86,71,73,60,58,84,73,40,75,43,72,67,61,50,50,50,60,50,46,49,55,39,40,50,52,34,63,40,82,88,46,58,69,71,58,18,54,49,27,48,52,48,36,51,53,52,51,51,50,43,46,69,52,55,48,47,54,45,50,50,40,47,76,72,65,51,68,67,57,47,89,47,68,37,28,48,69,57,44,51,50,53,50,52,55,53,50,51,56,51,51,52,51,50,50,46,44,40,65,76,54,48,50,65,63,72,77,106

Foldseek 3Di:
DQAQEEEEFEACQLQQPQEDADPNGHCFLQVVLQLLSCVVPVNHWYFHFYFHQDALVCSLVPPLVLCLVVQDAQSYEYEDDHHLSLLPDPPRDCVPRLVSVLVSLVVVLVSRYAYEYEQDDLAAPPQDDDVSVSSSVSSVSNRVSRVVSCVVSVHHYLYCHVQVQNNYQVQPHLLSPYGYNLVRLLSNQSVCVSVVTDHDPCNSPDDPDDDDDDPVVVVVSVVVSCVPHVVVVVVCVVVVHGPRPPDGTPGSDIDSDDNPVPDPDDPDPPDDDDDDDDDPDPPCLVVDDDPLVVLLVVLLVLQVLLVDPVHDLVVSVVSLVVSVVSVVVCCVPVVVVLVVCVVVVFQDADSNGDGSVRVNVVSVVSVVVSVVSSCCSVPVPRVVVVVD

Mean predicted aligned error: 14.8 Å

Secondary structure (DSSP, 8-state):
---SEEEEEESHHHHTTTS-EETTEE-HHHHHHHHHHHHH-TT-EEEE---TT--HHHHHHHTHHHHGGG--STTEEEEEE-SHHHHTSTT--HHHHHHHHHHHHHHHHTTT-EEEEEPPPS--TT--SHHHHHHHHHHHHHHHHHHHHHHHHT-EEE-TTT-GGGGSGGGB-TTSSSB-HHHHHHHHHHHHHHTT----TTTTPPPPPPP---HHHHHHHHHHHIIIIIHHHHHHHHTT--TTTTPPPTEEEEEEPPPGGG--------PPPPP--------GGGG---HHHHHHHHHHHHHHHHH-TTS-HHHHHHHHHHHHHHHHHIIIIIIHHHHHHHHTT-----TTS--HHHHHHHHHHHHHHHHHHHHHIIIIIIHHHH--